Protein 7TPU (pdb70)

Secondary structure (DSSP, 8-state):
--EEEEEEE-HHHHHHHHHHHHHTTEEEEEEEEES-GGG-EEEEEEEE-----EEEEEEE-HHHHHHHHHHHHTTT-EEEEEEEES-GGG-EEEEEEE----S-EEEEEEESSGGGHHHHHTT--EEEEEEEEEE-SSSEEEEEEEEE-TT---EEE---BTTB---HHHHHHHHHHSTT-EEEEEEE-TT--EEEEEE----SSEEEEEEE-HHHHHHHHHHHHHTT-EEEEEEEE-SGGG-EEEEEEESSSSPPPPEEEEE--B-SBTTHHHHHHHHHHHHHHHHHHHT--EEEEEEEETTEEEEEEEEEEE-TTSPPP-TT--EE-GGGGHHHHHHHHHHHHHTTS--TT-BHHHHHT---SSGGGGG-BHHHHHHT-SS--HHHH--GGG-HHHHHHHSTTTTSSPPPHHHHHHHHHTS--SS-TTS-----SHHHHHHHHHHHHHH-S-HHHHHHHHTSTT---EE--S-GGGSTT-SS----S-EE--SSSTT----EEGGGTTTS--GGG-TTTT-EEE-HHHHHHHTTSS-SSSSSS--SEEEEEEETTEEEEEEEETTEEEEEEES-S-SS-HHHHHHIIIIIHHHHHHHS-B--

Organism: Fusarium vanettenii (strain ATCC MYA-4622 / CBS 123669 / FGSC 9596 / NRRL 45880 / 77-13-4) (NCBI:txid660122)

Nearest PDB structures (foldseek):
  7tpu-assembly1_A  TM=1.002E+00  e=0.000E+00  Fusarium vanettenii
  8fqw-assembly2_A  TM=6.629E-01  e=4.444E-12  Acinetobacter baumannii
  4u0t-assembly8_H  TM=6.702E-01  e=1.374E-11  Acinetobacter baumannii
  4u0t-assembly6_F  TM=6.479E-01  e=7.257E-11  Acinetobacter baumannii
  3wrt-assembly3_C  TM=6.538E-01  e=1.878E-10  Chromohalobacter sp. 560

InterPro domains:
  IPR001466 Beta-lactamase-related [PF00144] (311-580)
  IPR012338 Beta-lactamase/transpeptidase-like [G3DSA:3.40.710.10] (287-610)
  IPR012338 Beta-lactamase/transpeptidase-like [SSF56601] (306-570)
  IPR049511 Polyglycine hydrolase-like, tandem repeat [PF17660] (36-80)
  IPR049511 Polyglycine hydrolase-like, tandem repeat [PF17660] (83-131)
  IPR049511 Polyglycine hydrolase-like, tandem repeat [PF17660] (237-283)
  IPR050491 Beta-lactamase AmpC-like [PTHR46825] (304-578)

Sequence (604 aa):
SHVETYYSVDGATHAEKSKALKADGYRIVSLSSYGSPDSANYAAIWVQEEGPSFEIIHDADEATYNSWLQTWKSRGYVSTQVSATGPAENAVFAGVMENINVANWFQSCELENPWAFSNTTGNVDVVVKGFRMFGTPEERRYCILGHENVGNEQTTIQYSTPSFTVNFASTFEAETTKRFWRPSRLFLSEDHIITPSFADTSVGKWSHAVDLTKAELKEKIETERAKGLYPIDIQGGGSGSSSERFTVVFAERTSPKPRQWNVVRGEITGFEEDNKAAEEEVDSIMRRFMEKNGVRQAQFAVALEGKTIAERSYTWAEDDRAIVEPDDIFLLASVSKMFLHASIDWLVSHDMLNFSTPVYDLLGYKPADSRANDINVQHLLDHSAGYDRSMSGDPSFMFREIAQSLPTKGAKAATLRDVIEYVVAKPLDFTPGDYSAYSNYCPMLLSYVVTNITGVPYLDFLEKNILDGLNVRLYETAASKHTEDRIVQESKNTGQDPVHPQSAKLVPGPHGGDGAVKEECAGTFAMAASASSLAKFIGSHAVWGTGGRVSSNRDGSLSGARAYVESRGTIDWALTLNTREYISETEFDELRWYSLPDFLSAFPIAG

Radius of gyration: 27.93 Å; Cα contacts (8 Å, |Δi|>4): 1484; chains: 1; bounding box: 82×60×56 Å

Structure (mmCIF, N/CA/C/O backbone):
data_7TPU
#
_entry.id   7TPU
#
_cell.length_a   80.795
_cell.length_b   94.651
_cell.length_c   110.478
_cell.angle_alpha   90.000
_cell.angle_beta   90.000
_cell.angle_gamma   90.000
#
_symmetry.space_group_name_H-M   'P 21 21 21'
#
loop_
_entity.id
_entity.type
_entity.pdbx_description
1 polymer 'Beta-lactamase domain-containing protein'
2 branched alpha-D-mannopyranose-(1-3)-beta-D-mannopyranose-(1-4)-2-acetamido-2-deoxy-beta-D-glucopyranose-(1-4)-2-acetamido-2-deoxy-beta-D-glucopyranose
3 branched 2-acetamido-2-deoxy-beta-D-glucopyranose-(1-4)-2-acetamido-2-deoxy-beta-D-glucopyranose
4 water water
#
loop_
_atom_site.group_PDB
_atom_site.id
_atom_site.type_symbol
_atom_site.label_atom_id
_atom_site.label_alt_id
_atom_site.label_comp_id
_atom_site.label_asym_id
_atom_site.label_entity_id
_atom_site.label_seq_id
_atom_site.pdbx_PDB_ins_code
_atom_site.Cartn_x
_atom_site.Cartn_y
_atom_site.Cartn_z
_atom_site.occupancy
_atom_site.B_iso_or_equiv
_atom_site.auth_seq_id
_atom_site.auth_comp_id
_atom_site.auth_asym_id
_atom_site.auth_atom_id
_atom_site.pdbx_PDB_model_num
ATOM 1 N N . SER A 1 13 ? -55.455 -15.815 -1.206 1.000 63.505 13 SER A N 1
ATOM 2 C CA . SER A 1 13 ? -54.162 -16.548 -1.244 1.000 64.252 13 SER A CA 1
ATOM 3 C C . SER A 1 13 ? -54.374 -17.960 -1.799 1.000 59.199 13 SER A C 1
ATOM 4 O O . SER A 1 13 ? -53.473 -18.434 -2.505 1.000 63.577 13 SER A O 1
ATOM 12 N N . HIS A 1 14 ? -55.494 -18.618 -1.470 1.000 52.169 14 HIS A N 1
ATOM 13 C CA . HIS A 1 14 ? -55.879 -19.946 -2.030 1.000 48.267 14 HIS A CA 1
ATOM 14 C C . HIS A 1 14 ? -56.285 -19.804 -3.507 1.000 42.891 14 HIS A C 1
ATOM 15 O O . HIS A 1 14 ? -57.011 -18.828 -3.865 1.000 37.375 14 HIS A O 1
ATOM 30 N N . VAL A 1 15 ? -55.841 -20.752 -4.336 1.000 37.805 15 VAL A N 1
ATOM 31 C CA . VAL A 1 15 ? -55.982 -20.686 -5.821 1.000 36.935 15 VAL A CA 1
ATOM 32 C C . VAL A 1 15 ? -56.905 -21.822 -6.268 1.000 36.531 15 VAL A C 1
ATOM 33 O O . VAL A 1 15 ? -56.556 -22.994 -6.056 1.000 36.131 15 VAL A O 1
ATOM 46 N N . GLU A 1 16 ? -58.045 -21.473 -6.862 1.000 37.164 16 GLU A N 1
ATOM 47 C CA . GLU A 1 16 ? -59.008 -22.442 -7.431 1.000 38.739 16 GLU A CA 1
ATOM 48 C C . GLU A 1 16 ? -58.891 -22.375 -8.948 1.000 35.303 16 GLU A C 1
ATOM 49 O O . GLU A 1 16 ? -58.909 -21.255 -9.482 1.000 35.052 16 GLU A O 1
ATOM 61 N N . THR A 1 17 ? -58.753 -23.533 -9.596 1.000 36.437 17 THR A N 1
ATOM 62 C CA . THR A 1 17 ? -58.630 -23.668 -11.075 1.000 37.955 17 THR A CA 1
ATOM 63 C C . THR A 1 17 ? -59.705 -24.633 -11.586 1.000 36.827 17 THR A C 1
ATOM 64 O O . THR A 1 17 ? -59.964 -25.674 -10.935 1.000 36.493 17 THR A O 1
ATOM 75 N N . TYR A 1 18 ? -60.304 -24.307 -12.728 1.000 35.519 18 TYR A N 1
ATOM 76 C CA . TYR A 1 18 ? -61.115 -25.272 -13.506 1.000 35.181 18 TYR A CA 1
ATOM 77 C C . TYR A 1 18 ? -60.863 -25.035 -14.992 1.000 34.002 18 TYR A C 1
ATOM 78 O O . TYR A 1 18 ? -60.500 -23.917 -15.420 1.000 33.494 18 TYR A O 1
ATOM 96 N N . TYR A 1 19 ? -61.064 -26.095 -15.758 1.000 35.758 19 TYR A N 1
ATOM 97 C CA . TYR A 1 19 ? -60.780 -26.172 -17.209 1.000 34.830 19 TYR A CA 1
ATOM 98 C C . TYR A 1 19 ? -61.747 -27.192 -17.788 1.000 31.153 19 TYR A C 1
ATOM 99 O O . TYR A 1 19 ? -62.277 -27.991 -17.025 1.000 31.866 19 TYR A O 1
ATOM 117 N N . SER A 1 20 ? -61.946 -27.145 -19.093 1.000 29.574 20 SER A N 1
ATOM 118 C CA . SER A 1 20 ? -62.879 -28.006 -19.847 1.000 33.876 20 SER A CA 1
ATOM 119 C C . SER A 1 20 ? -64.305 -27.878 -19.304 1.000 35.290 20 SER A C 1
ATOM 120 O O . SER A 1 20 ? -65.007 -28.901 -19.266 1.000 33.355 20 SER A O 1
ATOM 128 N N . VAL A 1 21 ? -64.750 -26.666 -18.963 1.000 33.810 21 VAL A N 1
ATOM 129 C CA . VAL A 1 21 ? -66.165 -26.460 -18.536 1.000 34.192 21 VAL A CA 1
ATOM 130 C C . VAL A 1 21 ? -66.870 -25.616 -19.593 1.000 36.324 21 VAL A C 1
ATOM 131 O O . VAL A 1 21 ? -66.181 -24.792 -20.245 1.000 34.566 21 VAL A O 1
ATOM 144 N N . ASP A 1 22 ? -68.180 -25.842 -19.759 1.000 36.813 22 ASP A N 1
ATOM 145 C CA . ASP A 1 22 ? -69.062 -25.064 -20.670 1.000 39.193 22 ASP A CA 1
ATOM 146 C C . ASP A 1 22 ? -69.435 -23.754 -19.971 1.000 34.895 22 ASP A C 1
ATOM 147 O O . ASP A 1 22 ? -69.126 -23.609 -18.771 1.000 31.561 22 ASP A O 1
ATOM 156 N N . GLY A 1 23 ? -70.081 -22.848 -20.708 1.000 38.185 23 GLY A N 1
ATOM 157 C CA . GLY A 1 23 ? -70.540 -21.529 -20.228 1.000 39.191 23 GLY A CA 1
ATOM 158 C C . GLY A 1 23 ? -71.364 -21.632 -18.968 1.000 40.398 23 GLY A C 1
ATOM 159 O O . GLY A 1 23 ? -71.058 -20.903 -17.999 1.000 40.485 23 GLY A O 1
ATOM 163 N N . ALA A 1 24 ? -72.349 -22.535 -18.947 1.000 40.948 24 ALA A N 1
ATOM 164 C CA . ALA A 1 24 ? -73.252 -22.739 -17.788 1.000 38.586 24 ALA A CA 1
ATOM 165 C C . ALA A 1 24 ? -72.442 -23.140 -16.549 1.000 38.621 24 ALA A C 1
ATOM 166 O O . ALA A 1 24 ? -72.711 -22.575 -15.463 1.000 39.886 24 ALA A O 1
ATOM 173 N N . THR A 1 25 ? -71.486 -24.070 -16.666 1.000 38.879 25 THR A N 1
ATOM 174 C CA . THR A 1 25 ? -70.659 -24.523 -15.504 1.000 35.227 25 THR A CA 1
ATOM 175 C C . THR A 1 25 ? -69.745 -23.368 -15.063 1.000 34.705 25 THR A C 1
ATOM 176 O O . THR A 1 25 ? -69.638 -23.116 -13.834 1.000 35.402 25 THR A O 1
ATOM 187 N N . HIS A 1 26 ? -69.092 -22.689 -16.010 1.000 33.082 26 HIS A N 1
ATOM 188 C CA . HIS A 1 26 ? -68.270 -21.480 -15.727 1.000 36.051 26 HIS A CA 1
ATOM 189 C C . HIS A 1 26 ? -69.091 -20.475 -14.888 1.000 36.662 26 HIS A C 1
ATOM 190 O O . HIS A 1 26 ? -68.624 -20.070 -13.806 1.000 38.990 26 HIS A O 1
ATOM 205 N N . ALA A 1 27 ? -70.301 -20.132 -15.332 1.000 36.981 27 ALA A N 1
ATOM 206 C CA . ALA A 1 27 ? -71.204 -19.155 -14.678 1.000 40.421 27 ALA A CA 1
ATOM 207 C C . ALA A 1 27 ? -71.588 -19.617 -13.265 1.000 42.030 27 ALA A C 1
ATOM 208 O O . ALA A 1 27 ? -71.614 -18.743 -12.372 1.000 49.195 27 ALA A O 1
ATOM 215 N N . GLU A 1 28 ? -71.837 -20.915 -13.045 1.000 42.341 28 GLU A N 1
ATOM 216 C CA . GLU A 1 28 ? -72.162 -21.462 -11.698 1.000 46.022 28 GLU A CA 1
ATOM 217 C C . GLU A 1 28 ? -70.947 -21.294 -10.786 1.000 42.164 28 GLU A C 1
ATOM 218 O O . GLU A 1 28 ? -71.092 -20.699 -9.703 1.000 41.998 28 GLU A O 1
ATOM 230 N N . LYS A 1 29 ? -69.797 -21.831 -11.193 1.000 44.752 29 LYS A N 1
ATOM 231 C CA . LYS A 1 29 ? -68.544 -21.792 -10.387 1.000 42.178 29 LYS A CA 1
ATOM 232 C C . LYS A 1 29 ? -68.152 -20.333 -10.105 1.000 39.430 29 LYS A C 1
ATOM 233 O O . LYS A 1 29 ? -67.774 -20.046 -8.960 1.000 39.793 29 LYS A O 1
ATOM 252 N N . SER A 1 30 ? -68.303 -19.443 -11.091 1.000 41.635 30 SER A N 1
ATOM 253 C CA . SER A 1 30 ? -67.973 -17.993 -11.002 1.000 43.490 30 SER A CA 1
ATOM 254 C C . SER A 1 30 ? -68.756 -17.349 -9.852 1.000 44.804 30 SER A C 1
ATOM 255 O O . SER A 1 30 ? -68.122 -16.723 -8.979 1.000 39.862 30 SER A O 1
ATOM 263 N N . LYS A 1 31 ? -70.082 -17.538 -9.854 1.000 51.907 31 LYS A N 1
ATOM 264 C CA . LYS A 1 31 ? -71.062 -16.951 -8.892 1.000 50.803 31 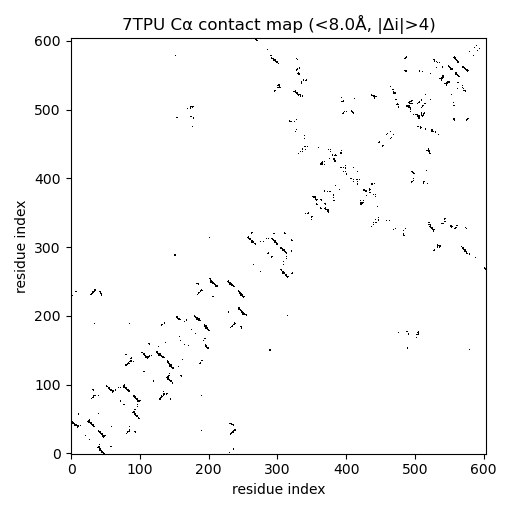LYS A CA 1
ATOM 265 C C . LYS A 1 31 ? -70.750 -17.392 -7.448 1.000 49.760 31 LYS A C 1
ATOM 266 O O . LYS A 1 31 ? -70.930 -16.555 -6.531 1.000 50.864 31 LYS A O 1
ATOM 285 N N . ALA A 1 32 ? -70.339 -18.655 -7.251 1.000 45.347 32 ALA A N 1
ATOM 286 C CA . ALA A 1 32 ? -70.047 -19.287 -5.937 1.000 43.689 32 ALA A CA 1
ATOM 287 C C . ALA A 1 32 ? -68.673 -18.837 -5.430 1.000 43.709 32 ALA A C 1
ATOM 288 O O . ALA A 1 32 ? -68.554 -18.448 -4.251 1.000 46.705 32 ALA A O 1
ATOM 295 N N . LEU A 1 33 ? -67.657 -18.912 -6.287 1.000 44.174 33 LEU A N 1
ATOM 296 C CA . LEU A 1 33 ? -66.286 -18.450 -5.952 1.000 42.219 33 LEU A CA 1
ATOM 297 C C . LEU A 1 33 ? -66.367 -16.966 -5.581 1.000 40.047 33 LEU A C 1
ATOM 298 O O . LEU A 1 33 ? -65.842 -16.585 -4.537 1.000 39.040 33 LEU A O 1
ATOM 314 N N . LYS A 1 34 ? -67.084 -16.168 -6.368 1.000 41.745 34 LYS A N 1
ATOM 315 C CA . LYS A 1 34 ? -67.150 -14.705 -6.148 1.000 42.690 34 LYS A CA 1
ATOM 316 C C . LYS A 1 34 ? -67.830 -14.410 -4.811 1.000 44.994 34 LYS A C 1
ATOM 317 O O . LYS A 1 34 ? -67.392 -13.460 -4.127 1.000 42.418 34 LYS A O 1
ATOM 336 N N . ALA A 1 35 ? -68.887 -15.159 -4.495 1.000 45.271 35 ALA A N 1
ATOM 337 C CA . ALA A 1 35 ? -69.697 -15.005 -3.264 1.000 45.068 35 ALA A CA 1
ATOM 338 C C . ALA A 1 35 ? -68.873 -15.459 -2.051 1.000 48.423 35 ALA A C 1
ATOM 339 O O . ALA A 1 35 ? -69.176 -15.006 -0.941 1.000 50.384 35 ALA A O 1
ATOM 346 N N . ASP A 1 36 ? -67.860 -16.309 -2.267 1.000 52.616 36 ASP A N 1
ATOM 347 C CA . ASP A 1 36 ? -66.927 -16.807 -1.220 1.000 48.786 36 ASP A CA 1
ATOM 348 C C . ASP A 1 36 ? -65.601 -16.021 -1.260 1.000 50.029 36 ASP A C 1
ATOM 349 O O . ASP A 1 36 ? -64.608 -16.504 -0.667 1.000 48.351 36 ASP A O 1
ATOM 358 N N . GLY A 1 37 ? -65.577 -14.833 -1.883 1.000 49.505 37 GLY A N 1
ATOM 359 C CA . GLY A 1 37 ? -64.474 -13.855 -1.736 1.000 48.059 37 GLY A CA 1
ATOM 360 C C . GLY A 1 37 ? -63.289 -14.127 -2.661 1.000 49.215 37 GLY A C 1
ATOM 361 O O . GLY A 1 37 ? -62.162 -13.674 -2.336 1.000 46.791 37 GLY A O 1
ATOM 365 N N . TYR A 1 38 ? -63.529 -14.805 -3.790 1.000 42.622 38 TYR A N 1
ATOM 366 C CA . TYR A 1 38 ? -62.527 -15.038 -4.856 1.000 40.904 38 TYR A CA 1
ATOM 367 C C . TYR A 1 38 ? -62.701 -13.977 -5.942 1.000 41.853 38 TYR A C 1
ATOM 368 O O . TYR A 1 38 ? -63.829 -13.497 -6.187 1.000 41.507 38 TYR A O 1
ATOM 386 N N . ARG A 1 39 ? -61.584 -13.634 -6.582 1.000 42.284 39 ARG A N 1
ATOM 387 C CA . ARG A 1 39 ? -61.536 -12.801 -7.806 1.000 41.682 39 ARG A CA 1
ATOM 388 C C . ARG A 1 39 ? -60.920 -13.629 -8.940 1.000 38.087 39 ARG A C 1
ATOM 389 O O . ARG A 1 39 ? -59.937 -14.360 -8.702 1.000 33.893 39 ARG A O 1
ATOM 410 N N . ILE A 1 40 ? -61.430 -13.439 -10.151 1.000 38.883 40 ILE A N 1
ATOM 411 C CA . ILE A 1 40 ? -60.911 -14.101 -11.375 1.000 36.963 40 ILE A CA 1
ATOM 412 C C . ILE A 1 40 ? -59.621 -13.375 -11.792 1.000 36.549 40 ILE A C 1
ATOM 413 O O . ILE A 1 40 ? -59.657 -12.137 -11.898 1.000 35.352 40 ILE A O 1
ATOM 429 N N . VAL A 1 41 ? -58.520 -14.115 -11.956 1.000 33.894 41 VAL A N 1
ATOM 430 C CA . VAL A 1 41 ? -57.194 -13.579 -12.406 1.000 34.335 41 VAL A CA 1
ATOM 431 C C . VAL A 1 41 ? -56.782 -14.139 -13.781 1.000 33.021 41 VAL A C 1
ATOM 432 O O . VAL A 1 41 ? -55.782 -13.662 -14.274 1.000 38.433 41 VAL A O 1
ATOM 445 N N . SER A 1 42 ? -57.529 -15.082 -14.381 1.000 31.996 42 SER A N 1
ATOM 446 C CA . SER A 1 42 ? -57.263 -15.691 -15.715 1.000 29.524 42 SER A CA 1
ATOM 447 C C . SER A 1 42 ? -58.581 -16.192 -16.326 1.000 29.923 42 SER A C 1
ATOM 448 O O . SER A 1 42 ? -59.370 -16.890 -15.634 1.000 25.952 42 SER A O 1
ATOM 456 N N . LEU A 1 43 ? -58.830 -15.871 -17.589 1.000 29.319 43 LEU A N 1
ATOM 457 C CA . LEU A 1 43 ? -59.980 -16.428 -18.340 1.000 31.242 43 LEU A CA 1
ATOM 458 C C . LEU A 1 43 ? -59.532 -16.773 -19.762 1.000 32.967 43 LEU A C 1
ATOM 459 O O . LEU A 1 43 ? -58.989 -15.891 -20.458 1.000 36.366 43 LEU A O 1
ATOM 475 N N . SER A 1 44 ? -59.726 -18.037 -20.143 1.000 31.470 44 SER A N 1
ATOM 476 C CA . SER A 1 44 ? -59.451 -18.601 -21.484 1.000 28.825 44 SER A CA 1
ATOM 477 C C . SER A 1 44 ? -60.775 -19.115 -22.049 1.000 29.371 44 SER A C 1
ATOM 478 O O . SER A 1 44 ? -61.475 -19.847 -21.329 1.000 31.178 44 SER A O 1
ATOM 486 N N . SER A 1 45 ? -61.099 -18.754 -23.286 1.000 29.823 45 SER A N 1
ATOM 487 C CA . SER A 1 45 ? -62.221 -19.349 -24.045 1.000 32.154 45 SER A CA 1
ATOM 488 C C . SER A 1 45 ? -61.605 -20.124 -25.209 1.000 32.379 45 SER A C 1
ATOM 489 O O . SER A 1 45 ? -60.547 -19.689 -25.700 1.000 31.867 45 SER A O 1
ATOM 497 N N . TYR A 1 46 ? -62.181 -21.272 -25.577 1.000 29.874 46 TYR A N 1
ATOM 498 C CA . TYR A 1 46 ? -61.662 -22.099 -26.692 1.000 31.651 46 TYR A CA 1
ATOM 499 C C . TYR A 1 46 ? -62.765 -23.055 -27.153 1.000 33.093 46 TYR A C 1
ATOM 500 O O . TYR A 1 46 ? -63.885 -23.014 -26.619 1.000 31.359 46 TYR A O 1
ATOM 518 N N . GLY A 1 47 ? -62.440 -23.859 -28.162 1.000 35.932 47 GLY A N 1
ATOM 519 C CA . GLY A 1 47 ? -63.373 -24.794 -28.806 1.000 36.932 47 GLY A CA 1
ATOM 520 C C . GLY A 1 47 ? -64.197 -24.120 -29.889 1.000 36.247 47 GLY A C 1
ATOM 521 O O . GLY A 1 47 ? -63.803 -23.049 -30.380 1.000 36.189 47 GLY A O 1
ATOM 525 N N . SER A 1 48 ? -65.292 -24.785 -30.246 1.000 36.385 48 SER A N 1
ATOM 526 C CA . SER A 1 48 ? -66.334 -24.383 -31.222 1.000 36.216 48 SER A CA 1
ATOM 527 C C . SER A 1 48 ? -67.158 -23.252 -30.626 1.000 31.043 48 SER A C 1
ATOM 528 O O . SER A 1 48 ? -67.445 -23.266 -29.437 1.000 34.120 48 SER A O 1
ATOM 536 N N . PRO A 1 49 ? -67.498 -22.193 -31.384 1.000 32.552 49 PRO A N 1
ATOM 537 C CA . PRO A 1 49 ? -68.342 -21.121 -30.845 1.000 38.582 49 PRO A CA 1
ATOM 538 C C . PRO A 1 49 ? -69.746 -21.564 -30.365 1.000 43.087 49 PRO A C 1
ATOM 539 O O . PRO A 1 49 ? -70.253 -20.966 -29.402 1.000 43.448 49 PRO A O 1
ATOM 550 N N . ASP A 1 50 ? -70.310 -22.636 -30.943 1.000 47.071 50 ASP A N 1
ATOM 551 C CA . ASP A 1 50 ? -71.632 -23.217 -30.553 1.000 49.575 50 ASP A CA 1
ATOM 552 C C . ASP A 1 50 ? -71.523 -24.038 -29.258 1.000 47.287 50 ASP A C 1
ATOM 553 O O . ASP A 1 50 ? -72.581 -24.340 -28.671 1.000 47.160 50 ASP A O 1
ATOM 562 N N . SER A 1 51 ? -70.306 -24.397 -28.827 1.000 46.819 51 SER A N 1
ATOM 563 C CA . SER A 1 51 ? -70.029 -25.192 -27.595 1.000 42.575 51 SER A CA 1
ATOM 564 C C . SER A 1 51 ? -68.649 -24.838 -27.013 1.000 38.413 51 SER A C 1
ATOM 565 O O . SER A 1 51 ? -67.837 -25.767 -26.802 1.000 34.363 51 SER A O 1
ATOM 573 N N . ALA A 1 52 ? -68.377 -23.553 -26.775 1.000 36.432 52 ALA A N 1
ATOM 574 C CA . ALA A 1 52 ? -67.083 -23.073 -26.242 1.000 32.515 52 ALA A CA 1
ATOM 575 C C . ALA A 1 52 ? -66.887 -23.670 -24.855 1.000 31.093 52 ALA A C 1
ATOM 576 O O . ALA A 1 52 ? -67.890 -23.921 -24.171 1.000 30.620 52 ALA A O 1
ATOM 583 N N . ASN A 1 53 ? -65.630 -23.922 -24.500 1.000 31.644 53 ASN A N 1
ATOM 584 C CA . ASN A 1 53 ? -65.181 -24.374 -23.161 1.000 33.039 53 ASN A CA 1
ATOM 585 C C . ASN A 1 53 ? -64.339 -23.242 -22.536 1.000 30.863 53 ASN A C 1
ATOM 586 O O . ASN A 1 53 ? -63.843 -22.400 -23.290 1.000 30.487 53 ASN A O 1
ATOM 597 N N . TYR A 1 54 ? -64.199 -23.223 -21.209 1.000 30.893 54 TYR A N 1
ATOM 598 C CA . TYR A 1 54 ? -63.533 -22.142 -20.446 1.000 30.558 54 TYR A CA 1
ATOM 599 C C . TYR A 1 54 ? -62.550 -22.769 -19.462 1.000 32.040 54 TYR A C 1
ATOM 600 O O . TYR A 1 54 ? -62.773 -23.885 -18.934 1.000 33.338 54 TYR A O 1
ATOM 618 N N . ALA A 1 55 ? -61.423 -22.088 -19.298 1.000 31.854 55 ALA A N 1
ATOM 619 C CA . ALA A 1 55 ? -60.453 -22.336 -18.218 1.000 27.965 55 ALA A CA 1
ATOM 620 C C . ALA A 1 55 ? -60.256 -21.006 -17.490 1.000 28.320 55 ALA A C 1
ATOM 621 O O . ALA A 1 55 ? -60.190 -19.952 -18.155 1.000 31.776 55 ALA A O 1
ATOM 628 N N . ALA A 1 56 ? -60.257 -21.067 -16.161 1.000 29.089 56 ALA A N 1
ATOM 629 C CA . ALA A 1 56 ? -60.299 -19.914 -15.245 1.000 30.305 56 ALA A CA 1
ATOM 630 C C . ALA A 1 56 ? -59.414 -20.209 -14.042 1.000 31.673 56 ALA A C 1
ATOM 631 O O . ALA A 1 56 ? -59.310 -21.381 -13.649 1.000 32.531 56 ALA A O 1
ATOM 638 N N . ILE A 1 57 ? -58.803 -19.166 -13.491 1.000 33.397 57 ILE A N 1
ATOM 639 C CA . ILE A 1 57 ? -58.101 -19.232 -12.177 1.000 34.269 57 ILE A CA 1
ATOM 640 C C . ILE A 1 57 ? -58.730 -18.167 -11.291 1.000 33.571 57 ILE A C 1
ATOM 641 O O . ILE A 1 57 ? -58.957 -17.040 -11.779 1.000 32.039 57 ILE A O 1
ATOM 657 N N . TRP A 1 58 ? -59.004 -18.538 -10.045 1.000 35.434 58 TRP A N 1
ATOM 658 C CA . TRP A 1 58 ? -59.650 -17.665 -9.038 1.000 34.911 58 TRP A CA 1
ATOM 659 C C . TRP A 1 58 ? -58.774 -17.660 -7.792 1.000 34.954 58 TRP A C 1
ATOM 660 O O . TRP A 1 58 ? -58.302 -18.747 -7.401 1.000 32.348 58 TRP A O 1
ATOM 681 N N . VAL A 1 59 ? -58.553 -16.473 -7.226 1.000 34.500 59 VAL A N 1
ATOM 682 C CA . VAL A 1 59 ? -57.654 -16.257 -6.055 1.000 38.297 59 VAL A CA 1
ATOM 683 C C . VAL A 1 59 ? -58.499 -15.623 -4.954 1.000 37.338 59 VAL A C 1
ATOM 684 O O . VAL A 1 59 ? -59.185 -14.625 -5.261 1.000 36.887 59 VAL A O 1
ATOM 697 N N . GLN A 1 60 ? -58.477 -16.201 -3.751 1.000 39.122 60 GLN A N 1
ATOM 698 C CA . GLN A 1 60 ? -59.290 -15.718 -2.604 1.000 41.755 60 GLN A CA 1
ATOM 699 C C . GLN A 1 60 ? -58.576 -14.540 -1.937 1.000 43.491 60 GLN A C 1
ATOM 700 O O . GLN A 1 60 ? -57.739 -14.801 -1.059 1.000 42.863 60 GLN A O 1
ATOM 714 N N . GLU A 1 61 ? -58.916 -13.308 -2.337 1.000 43.746 61 GLU A N 1
ATOM 715 C CA . GLU A 1 61 ? -58.330 -12.047 -1.809 1.000 44.950 61 GLU A CA 1
ATOM 716 C C . GLU A 1 61 ? -59.272 -10.879 -2.110 1.000 45.756 61 GLU A C 1
ATOM 717 O O . GLU A 1 61 ? -60.089 -10.975 -3.049 1.000 40.959 61 GLU A O 1
ATOM 729 N N . GLU A 1 62 ? -59.143 -9.806 -1.333 1.000 48.237 62 GLU A N 1
ATOM 730 C CA . GLU A 1 62 ? -59.970 -8.581 -1.457 1.000 51.879 62 GLU A CA 1
ATOM 731 C C . GLU A 1 62 ? -59.509 -7.815 -2.699 1.000 45.153 62 GLU A C 1
ATOM 732 O O . GLU A 1 62 ? -58.354 -7.968 -3.088 1.000 46.264 62 GLU A O 1
ATOM 744 N N . GLY A 1 63 ? -60.369 -6.994 -3.291 1.000 42.720 63 GLY A N 1
ATOM 745 C CA . GLY A 1 63 ? -59.949 -6.149 -4.419 1.000 46.496 63 GLY A CA 1
ATOM 746 C C . GLY A 1 63 ? -61.120 -5.422 -5.049 1.000 45.125 63 GLY A C 1
ATOM 747 O O . GLY A 1 63 ? -62.244 -5.514 -4.580 1.000 44.935 63 GLY A O 1
ATOM 751 N N . PRO A 1 64 ? -60.887 -4.647 -6.122 1.000 48.416 64 PRO A N 1
ATOM 752 C CA . PRO A 1 64 ? -61.949 -3.807 -6.664 1.000 51.131 64 PRO A CA 1
ATOM 753 C C . PRO A 1 64 ? -63.008 -4.659 -7.379 1.000 49.777 64 PRO A C 1
ATOM 754 O O . PRO A 1 64 ? -62.721 -5.778 -7.798 1.000 43.906 64 PRO A O 1
ATOM 765 N N . SER A 1 65 ? -64.220 -4.117 -7.460 1.000 46.184 65 SER A N 1
ATOM 766 C CA . SER A 1 65 ? -65.368 -4.710 -8.184 1.000 48.838 65 SER A CA 1
ATOM 767 C C . SER A 1 65 ? -64.917 -5.168 -9.579 1.000 46.519 65 SER A C 1
ATOM 768 O O . SER A 1 65 ? -63.959 -4.592 -10.150 1.000 42.428 65 SER A O 1
ATOM 776 N N . PHE A 1 66 ? -65.572 -6.189 -10.117 1.000 45.618 66 PHE A N 1
ATOM 777 C CA . PHE A 1 66 ? -65.295 -6.678 -11.487 1.000 43.357 66 PHE A CA 1
ATOM 778 C C . PHE A 1 66 ? -66.556 -7.292 -12.077 1.000 41.374 66 PHE A C 1
ATOM 779 O O . PHE A 1 66 ? -67.509 -7.600 -11.349 1.000 42.034 66 PHE A O 1
ATOM 796 N N . GLU A 1 67 ? -66.546 -7.383 -13.400 1.000 43.557 67 GLU A N 1
ATOM 797 C CA . GLU A 1 67 ? -67.645 -7.923 -14.228 1.000 44.266 67 GLU A CA 1
ATOM 798 C C . GLU A 1 67 ? -67.007 -8.941 -15.178 1.000 43.401 67 GLU A C 1
ATOM 799 O O . GLU A 1 67 ? -65.816 -8.744 -15.536 1.000 36.646 67 GLU A O 1
ATOM 811 N N . ILE A 1 68 ? -67.751 -10.001 -15.501 1.000 41.659 68 ILE A N 1
ATOM 812 C CA . ILE A 1 68 ? -67.332 -11.098 -16.423 1.000 43.088 68 ILE A CA 1
ATOM 813 C C . ILE A 1 68 ? -68.445 -11.327 -17.443 1.000 41.463 68 ILE A C 1
ATOM 814 O O . ILE A 1 68 ? -69.623 -11.117 -17.126 1.000 41.538 68 ILE A O 1
ATOM 830 N N . ILE A 1 69 ? -68.055 -11.765 -18.626 1.000 37.405 69 ILE A N 1
ATOM 831 C CA . ILE A 1 69 ? -68.996 -12.160 -19.697 1.000 40.736 69 ILE A CA 1
ATOM 832 C C . ILE A 1 69 ? -68.376 -13.342 -20.450 1.000 38.976 69 ILE A C 1
ATOM 833 O O . ILE A 1 69 ? -67.132 -13.481 -20.431 1.000 35.788 69 ILE A O 1
ATOM 849 N N . HIS A 1 70 ? -69.219 -14.178 -21.052 1.000 39.139 70 HIS A N 1
ATOM 850 C CA . HIS A 1 70 ? -68.824 -15.399 -21.798 1.000 40.552 70 HIS A CA 1
ATOM 851 C C . HIS A 1 70 ? -69.961 -15.758 -22.757 1.000 40.590 70 HIS A C 1
ATOM 852 O O . HIS A 1 70 ? -71.068 -15.266 -22.546 1.000 37.313 70 HIS A O 1
ATOM 867 N N . ASP A 1 71 ? -69.679 -16.582 -23.766 1.000 44.558 71 ASP A N 1
ATOM 868 C CA . ASP A 1 71 ? -70.634 -16.971 -24.840 1.000 50.574 71 ASP A CA 1
ATOM 869 C C . ASP A 1 71 ? -71.224 -15.706 -25.500 1.000 45.853 71 ASP A C 1
ATOM 870 O O . ASP A 1 71 ? -72.338 -15.793 -26.030 1.000 46.319 71 ASP A O 1
ATOM 879 N N . ALA A 1 72 ? -70.487 -14.590 -25.529 1.000 42.589 72 ALA A N 1
ATOM 880 C CA . ALA A 1 72 ? -70.933 -13.292 -26.097 1.000 40.449 72 ALA A CA 1
ATOM 881 C C . ALA A 1 72 ? -70.538 -13.195 -27.575 1.000 42.392 72 ALA A C 1
ATOM 882 O O . ALA A 1 72 ? -69.311 -13.334 -27.872 1.000 35.725 72 ALA A O 1
ATOM 889 N N . ASP A 1 73 ? -71.505 -12.924 -28.466 1.000 39.617 73 ASP A N 1
ATOM 890 C CA . ASP A 1 73 ? -71.213 -12.601 -29.885 1.000 39.807 73 ASP A CA 1
ATOM 891 C C . ASP A 1 73 ? -70.536 -11.221 -29.880 1.000 39.339 73 ASP A C 1
ATOM 892 O O . ASP A 1 73 ? -70.456 -10.618 -28.810 1.000 39.012 73 ASP A O 1
ATOM 901 N N . GLU A 1 74 ? -70.004 -10.787 -31.018 1.000 43.486 74 GLU A N 1
ATOM 902 C CA . GLU A 1 74 ? -69.243 -9.520 -31.160 1.000 47.860 74 GLU A CA 1
ATOM 903 C C . GLU A 1 74 ? -70.077 -8.330 -30.660 1.000 46.623 74 GLU A C 1
ATOM 904 O O . GLU A 1 74 ? -69.525 -7.499 -29.929 1.000 46.735 74 GLU A O 1
ATOM 916 N N . ALA A 1 75 ? -71.355 -8.248 -31.039 1.000 46.986 75 ALA A N 1
ATOM 917 C CA . ALA A 1 75 ? -72.264 -7.125 -30.697 1.000 43.219 75 ALA A CA 1
ATOM 918 C C . ALA A 1 75 ? -72.405 -7.021 -29.176 1.000 40.032 75 ALA A C 1
ATOM 919 O O . ALA A 1 75 ? -72.242 -5.926 -28.646 1.000 39.747 75 ALA A O 1
ATOM 926 N N . THR A 1 76 ? -72.702 -8.136 -28.512 1.000 39.264 76 THR A N 1
ATOM 927 C CA . THR A 1 76 ? -72.908 -8.237 -27.044 1.000 37.110 76 THR A CA 1
ATOM 928 C C . THR A 1 76 ? -71.620 -7.860 -26.308 1.000 39.710 76 THR A C 1
ATOM 929 O O . THR A 1 76 ? -71.715 -7.196 -25.239 1.000 36.045 76 THR A O 1
ATOM 940 N N . TYR A 1 77 ? -70.467 -8.324 -26.820 1.000 35.988 77 TYR A N 1
ATOM 941 C CA . TYR A 1 77 ? -69.167 -8.106 -26.152 1.000 35.213 77 TYR A CA 1
ATOM 942 C C . TYR A 1 77 ? -68.856 -6.609 -26.241 1.000 33.286 77 TYR A C 1
ATOM 943 O O . TYR A 1 77 ? -68.613 -6.015 -25.193 1.000 30.141 77 TYR A O 1
ATOM 961 N N . ASN A 1 78 ? -68.942 -6.016 -27.439 1.000 37.253 78 ASN A N 1
ATOM 962 C CA . ASN A 1 78 ? -68.609 -4.584 -27.671 1.000 40.509 78 ASN A CA 1
ATOM 963 C C . ASN A 1 78 ? -69.533 -3.672 -26.871 1.000 40.084 78 ASN A C 1
ATOM 964 O O . ASN A 1 78 ? -69.014 -2.680 -26.343 1.000 37.405 78 ASN A O 1
ATOM 975 N N . SER A 1 79 ? -70.833 -3.989 -26.810 1.000 43.335 79 SER A N 1
ATOM 976 C CA . SER A 1 79 ? -71.858 -3.256 -26.020 1.000 39.836 79 SER A CA 1
ATOM 977 C C . SER A 1 79 ? -71.505 -3.347 -24.534 1.000 37.999 79 SER A C 1
ATOM 978 O O . SER A 1 79 ? -71.524 -2.312 -23.851 1.000 38.226 79 SER A O 1
ATOM 986 N N . TRP A 1 80 ? -71.180 -4.542 -24.053 1.000 34.700 80 TRP A N 1
ATOM 987 C CA . TRP A 1 80 ? -70.819 -4.763 -22.630 1.000 37.156 80 TRP A CA 1
ATOM 988 C C . TRP A 1 80 ? -69.468 -4.094 -22.332 1.000 39.359 80 TRP A C 1
ATOM 989 O O . TRP A 1 80 ? -69.340 -3.477 -21.252 1.000 43.464 80 TRP A O 1
ATOM 1010 N N . LEU A 1 81 ? -68.507 -4.155 -23.254 1.000 37.924 81 LEU A N 1
ATOM 1011 C CA . LEU A 1 81 ? -67.173 -3.525 -23.038 1.000 40.942 81 LEU A CA 1
ATOM 1012 C C . LEU A 1 81 ? -67.371 -2.014 -22.862 1.000 42.368 81 LEU A C 1
ATOM 1013 O O . LEU A 1 81 ? -67.035 -1.491 -21.784 1.000 40.418 81 LEU A O 1
ATOM 1029 N N . GLN A 1 82 ? -67.946 -1.370 -23.881 1.000 44.510 82 GLN A N 1
ATOM 1030 C CA . GLN A 1 82 ? -68.222 0.090 -23.951 1.000 47.442 82 GLN A CA 1
ATOM 1031 C C . GLN A 1 82 ? -69.057 0.522 -22.732 1.000 43.666 82 GLN A C 1
ATOM 1032 O O . GLN A 1 82 ? -68.759 1.585 -22.174 1.000 51.592 82 GLN A O 1
ATOM 1046 N N . THR A 1 83 ? -70.043 -0.274 -22.313 1.000 39.270 83 THR A N 1
ATOM 1047 C CA . THR A 1 83 ? -70.928 0.022 -21.154 1.000 39.452 83 THR A CA 1
ATOM 1048 C C . THR A 1 83 ? -70.098 0.111 -19.866 1.000 40.381 83 THR A C 1
ATOM 1049 O O . THR A 1 83 ? -70.302 1.081 -19.085 1.000 40.872 83 THR A O 1
ATOM 1060 N N . TRP A 1 84 ? -69.245 -0.883 -19.596 1.000 41.022 84 TRP A N 1
ATOM 1061 C CA . TRP A 1 84 ? -68.445 -0.914 -18.339 1.000 42.686 84 TRP A CA 1
ATOM 1062 C C . TRP A 1 84 ? -67.259 0.056 -18.432 1.000 40.343 84 TRP A C 1
ATOM 1063 O O . TRP A 1 84 ? -66.875 0.596 -17.379 1.000 40.991 84 TRP A O 1
ATOM 1084 N N . LYS A 1 85 ? -66.733 0.316 -19.635 1.000 41.102 85 LY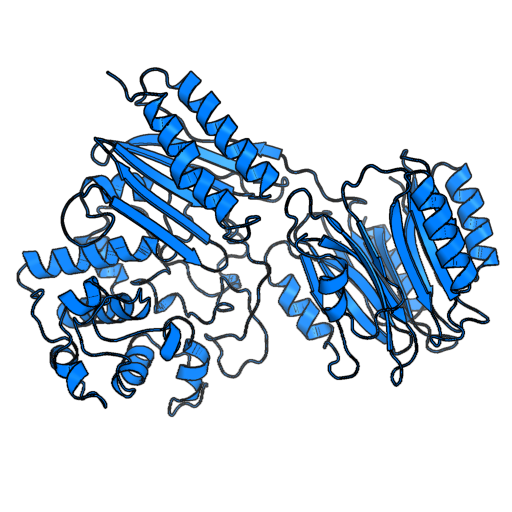S A N 1
ATOM 1085 C CA . LYS A 1 85 ? -65.712 1.380 -19.877 1.000 42.129 85 LYS A CA 1
ATOM 1086 C C . LYS A 1 85 ? -66.280 2.731 -19.395 1.000 43.175 85 LYS A C 1
ATOM 1087 O O . LYS A 1 85 ? -65.661 3.359 -18.521 1.000 41.389 85 LYS A O 1
ATOM 1106 N N . SER A 1 86 ? -67.465 3.111 -19.886 1.000 46.143 86 SER A N 1
ATOM 1107 C CA . SER A 1 86 ? -68.220 4.338 -19.501 1.000 44.903 86 SER A CA 1
ATOM 1108 C C . SER A 1 86 ? -68.405 4.434 -17.975 1.000 44.698 86 SER A C 1
ATOM 1109 O O . SER A 1 86 ? -68.666 5.542 -17.510 1.000 43.853 86 SER A O 1
ATOM 1117 N N . ARG A 1 87 ? -68.249 3.345 -17.209 1.000 45.251 87 ARG A N 1
ATOM 1118 C CA . ARG A 1 87 ? -68.395 3.368 -15.721 1.000 42.872 87 ARG A CA 1
ATOM 1119 C C . ARG A 1 87 ? -67.028 3.299 -15.029 1.000 42.011 87 ARG A C 1
ATOM 1120 O O . ARG A 1 87 ? -67.011 3.066 -13.812 1.000 42.103 87 ARG A O 1
ATOM 1141 N N . GLY A 1 88 ? -65.929 3.526 -15.758 1.000 43.107 88 GLY A N 1
ATOM 1142 C CA . GLY A 1 88 ? -64.567 3.632 -15.191 1.000 43.462 88 GLY A CA 1
ATOM 1143 C C . GLY A 1 88 ? -63.863 2.286 -15.066 1.000 44.495 88 GLY A C 1
ATOM 1144 O O . GLY A 1 88 ? -62.722 2.256 -14.545 1.000 43.350 88 GLY A O 1
ATOM 1148 N N . TYR A 1 89 ? -64.486 1.208 -15.545 1.000 45.439 89 TYR A N 1
ATOM 1149 C CA . TYR A 1 89 ? -63.912 -0.165 -15.524 1.000 42.890 89 TYR A CA 1
ATOM 1150 C C . TYR A 1 89 ? -62.908 -0.352 -16.659 1.000 38.611 89 TYR A C 1
ATOM 1151 O O . TYR A 1 89 ? -62.996 0.312 -17.725 1.000 38.104 89 TYR A O 1
ATOM 1169 N N . VAL A 1 90 ? -61.987 -1.284 -16.429 1.000 36.570 90 VAL A N 1
ATOM 1170 C CA . VAL A 1 90 ? -60.812 -1.563 -17.299 1.000 37.283 90 VAL A CA 1
ATOM 1171 C C . VAL A 1 90 ? -60.798 -3.057 -17.629 1.000 33.984 90 VAL A C 1
ATOM 1172 O O . VAL A 1 90 ? -60.8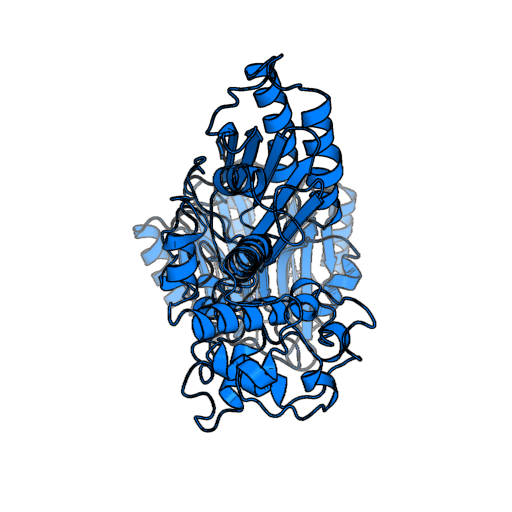80 -3.868 -16.707 1.000 33.223 90 VAL A O 1
ATOM 1185 N N . SER A 1 91 ? -60.712 -3.386 -18.914 1.000 35.355 91 SER A N 1
ATOM 1186 C CA . SER A 1 91 ? -60.559 -4.762 -19.448 1.000 34.302 91 SER A CA 1
ATOM 1187 C C . SER A 1 91 ? -59.225 -5.342 -18.959 1.000 36.899 91 SER A C 1
ATOM 1188 O O . SER A 1 91 ? -58.179 -4.715 -19.236 1.000 36.900 91 SER A O 1
ATOM 1196 N N . THR A 1 92 ? -59.236 -6.449 -18.209 1.000 35.566 92 THR A N 1
ATOM 1197 C CA . THR A 1 92 ? -58.005 -7.124 -17.715 1.000 32.780 92 THR A CA 1
ATOM 1198 C C . THR A 1 92 ? -57.845 -8.509 -18.342 1.000 34.395 92 THR A C 1
ATOM 1199 O O . THR A 1 92 ? -56.720 -9.040 -18.272 1.000 33.196 92 THR A O 1
ATOM 1210 N N . GLN A 1 93 ? -58.915 -9.069 -18.922 1.000 35.895 93 GLN A N 1
ATOM 1211 C CA . GLN A 1 93 ? -58.894 -10.368 -19.642 1.000 36.244 93 GLN A CA 1
ATOM 1212 C C . GLN A 1 93 ? -59.806 -10.272 -20.867 1.000 35.328 93 GLN A C 1
ATOM 1213 O O . GLN A 1 93 ? -60.910 -9.694 -20.750 1.000 35.100 93 GLN A O 1
ATOM 1227 N N . VAL A 1 94 ? -59.351 -10.817 -21.995 1.000 33.636 94 VAL A N 1
ATOM 1228 C CA . VAL A 1 94 ? -60.142 -10.905 -23.257 1.000 33.769 94 VAL A CA 1
ATOM 1229 C C . VAL A 1 94 ? -59.762 -12.194 -23.985 1.000 33.234 94 VAL A C 1
ATOM 1230 O O . VAL A 1 94 ? -58.545 -12.456 -24.198 1.000 32.798 94 VAL A O 1
ATOM 1243 N N . SER A 1 95 ? -60.782 -12.961 -24.361 1.000 31.930 95 SER A N 1
ATOM 1244 C CA . SER A 1 95 ? -60.666 -14.241 -25.088 1.000 31.131 95 SER A CA 1
ATOM 1245 C C . SER A 1 95 ? -61.773 -14.302 -26.131 1.000 34.006 95 SER A C 1
ATOM 1246 O O . SER A 1 95 ? -62.843 -13.668 -25.943 1.000 39.255 95 SER A O 1
ATOM 1254 N N . ALA A 1 96 ? -61.505 -15.016 -27.213 1.000 33.124 96 ALA A N 1
ATOM 1255 C CA . ALA A 1 96 ? -62.477 -15.264 -28.287 1.000 31.502 96 ALA A CA 1
ATOM 1256 C C . ALA A 1 96 ? -62.165 -16.620 -28.888 1.000 31.949 96 ALA A C 1
ATOM 1257 O O . ALA A 1 96 ? -60.973 -17.044 -28.877 1.000 32.597 96 ALA A O 1
ATOM 1264 N N . THR A 1 97 ? -63.183 -17.278 -29.422 1.000 32.727 97 THR A N 1
ATOM 1265 C CA . THR A 1 97 ? -62.975 -18.529 -30.179 1.000 32.748 97 THR A CA 1
ATOM 1266 C C . THR A 1 97 ? -63.977 -18.567 -31.333 1.000 34.878 97 THR A C 1
ATOM 1267 O O . THR A 1 97 ? -65.134 -18.135 -31.138 1.000 35.545 97 THR A O 1
ATOM 1278 N N . GLY A 1 98 ? -63.510 -19.028 -32.495 1.000 34.588 98 GLY A N 1
ATOM 1279 C CA . GLY A 1 98 ? -64.351 -19.336 -33.656 1.000 32.752 98 GLY A CA 1
ATOM 1280 C C . GLY A 1 98 ? -63.984 -18.499 -34.868 1.000 32.531 98 GLY A C 1
ATOM 1281 O O . GLY A 1 98 ? -63.130 -17.622 -34.796 1.000 35.476 98 GLY A O 1
ATOM 1285 N N . PRO A 1 99 ? -64.619 -18.774 -36.024 1.000 38.082 99 PRO A N 1
ATOM 1286 C CA . PRO A 1 99 ? -64.451 -17.944 -37.214 1.000 38.060 99 PRO A CA 1
ATOM 1287 C C . PRO A 1 99 ? -64.975 -16.536 -36.922 1.000 36.622 99 PRO A C 1
ATOM 1288 O O . PRO A 1 99 ? -65.896 -16.405 -36.154 1.000 38.259 99 PRO A O 1
ATOM 1299 N N . ALA A 1 100 ? -64.338 -15.533 -37.517 1.000 42.620 100 ALA A N 1
ATOM 1300 C CA . ALA A 1 100 ? -64.637 -14.088 -37.361 1.000 45.907 100 ALA A CA 1
ATOM 1301 C C . ALA A 1 100 ? -66.148 -13.834 -37.254 1.000 44.783 100 ALA A C 1
ATOM 1302 O O . ALA A 1 100 ? -66.576 -13.256 -36.226 1.000 48.083 100 ALA A O 1
ATOM 1309 N N . GLU A 1 101 ? -66.920 -14.266 -38.259 1.000 44.198 101 GLU A N 1
ATOM 1310 C CA . GLU A 1 101 ? -68.366 -13.937 -38.433 1.000 51.161 101 GLU A CA 1
ATOM 1311 C C . GLU A 1 101 ? -69.179 -14.481 -37.249 1.000 51.899 101 GLU A C 1
ATOM 1312 O O . GLU A 1 101 ? -70.224 -13.881 -36.903 1.000 48.490 101 GLU A O 1
ATOM 1324 N N . ASN A 1 102 ? -68.682 -15.562 -36.641 1.000 50.706 102 ASN A N 1
ATOM 1325 C CA . ASN A 1 102 ? -69.440 -16.489 -35.765 1.000 50.453 102 ASN A CA 1
ATOM 1326 C C . ASN A 1 102 ? -68.846 -16.533 -34.353 1.000 43.991 102 ASN A C 1
ATOM 1327 O O . ASN A 1 102 ? -69.389 -17.244 -33.519 1.000 39.715 102 ASN A O 1
ATOM 1338 N N . ALA A 1 103 ? -67.765 -15.796 -34.104 1.000 41.579 103 ALA A N 1
ATOM 1339 C CA . ALA A 1 103 ? -66.927 -15.914 -32.894 1.000 37.969 103 ALA A CA 1
ATOM 1340 C C . ALA A 1 103 ? -67.763 -15.594 -31.644 1.000 37.467 103 ALA A C 1
ATOM 1341 O O . ALA A 1 103 ? -68.698 -14.741 -31.726 1.000 38.849 103 ALA A O 1
ATOM 1348 N N . VAL A 1 104 ? -67.455 -16.261 -30.528 1.000 33.238 104 VAL A N 1
ATOM 1349 C CA . VAL A 1 104 ? -67.955 -15.891 -29.175 1.000 32.203 104 VAL A CA 1
ATOM 1350 C C . VAL A 1 104 ? -66.792 -15.296 -28.372 1.000 32.442 104 VAL A C 1
ATOM 1351 O O . VAL A 1 104 ? -65.634 -15.667 -28.619 1.000 32.266 104 VAL A O 1
ATOM 1364 N N . PHE A 1 105 ? -67.104 -14.391 -27.443 1.000 31.994 105 PHE A N 1
ATOM 1365 C CA . PHE A 1 105 ? -66.114 -13.590 -26.687 1.000 31.625 105 PHE A CA 1
ATOM 1366 C C . PHE A 1 105 ? -66.351 -13.829 -25.205 1.000 32.214 105 PHE A C 1
ATOM 1367 O O . PHE A 1 105 ? -67.490 -14.193 -24.817 1.000 30.097 105 PHE A O 1
ATOM 1384 N N . ALA A 1 106 ? -65.278 -13.691 -24.430 1.000 30.209 106 ALA A N 1
ATOM 1385 C CA . ALA A 1 106 ? -65.301 -13.648 -22.956 1.000 31.345 106 ALA A CA 1
ATOM 1386 C C . ALA A 1 106 ? -64.304 -12.589 -22.478 1.000 31.053 106 ALA A C 1
ATOM 1387 O O . ALA A 1 106 ? -63.357 -12.275 -23.200 1.000 30.248 106 ALA A O 1
ATOM 1394 N N . GLY A 1 107 ? -64.524 -12.055 -21.281 1.000 33.716 107 GLY A N 1
ATOM 1395 C CA . GLY A 1 107 ? -63.704 -10.957 -20.764 1.000 33.721 107 GLY A CA 1
ATOM 1396 C C . GLY A 1 107 ? -63.966 -10.703 -19.306 1.000 35.457 107 GLY A C 1
ATOM 1397 O O . GLY A 1 107 ? -64.982 -11.220 -18.772 1.000 31.839 107 GLY A O 1
ATOM 1401 N N . VAL A 1 108 ? -63.053 -9.940 -18.705 1.000 34.241 108 VAL A N 1
ATOM 1402 C CA . VAL A 1 108 ? -63.146 -9.418 -17.319 1.000 35.068 108 VAL A CA 1
ATOM 1403 C C . VAL A 1 108 ? -62.862 -7.914 -17.364 1.000 35.491 108 VAL A C 1
ATOM 1404 O O . VAL A 1 108 ? -61.817 -7.550 -17.895 1.000 33.685 108 VAL A O 1
ATOM 1417 N N . MET A 1 109 ? -63.800 -7.092 -16.887 1.000 36.615 109 MET A N 1
ATOM 1418 C CA . MET A 1 109 ? -63.606 -5.649 -16.613 1.000 38.346 109 MET A CA 1
ATOM 1419 C C . MET A 1 109 ? -63.464 -5.476 -15.100 1.000 39.541 109 MET A C 1
ATOM 1420 O O . MET A 1 109 ? -64.232 -6.111 -14.347 1.000 35.331 109 MET A O 1
ATOM 1434 N N . GLU A 1 110 ? -62.504 -4.656 -14.670 1.000 41.096 110 GLU A N 1
ATOM 1435 C CA . GLU A 1 110 ? -62.246 -4.382 -13.231 1.000 43.053 110 GLU A CA 1
ATOM 1436 C C . GLU A 1 110 ? -62.313 -2.875 -12.998 1.000 39.597 110 GLU A C 1
ATOM 1437 O O . GLU A 1 110 ? -61.974 -2.119 -13.920 1.000 38.717 110 GLU A O 1
ATOM 1449 N N . ASN A 1 111 ? -62.763 -2.485 -11.810 1.000 44.830 111 ASN A N 1
ATOM 1450 C CA . ASN A 1 111 ? -62.825 -1.072 -11.362 1.000 49.675 111 ASN A CA 1
ATOM 1451 C C . ASN A 1 111 ? -61.451 -0.709 -10.800 1.000 45.028 111 ASN A C 1
ATOM 1452 O O . ASN A 1 111 ? -61.338 -0.580 -9.588 1.000 45.678 111 ASN A O 1
ATOM 1463 N N . ILE A 1 112 ? -60.443 -0.621 -11.667 1.000 45.987 112 ILE A N 1
ATOM 1464 C CA . ILE A 1 112 ? -59.034 -0.291 -11.296 1.000 47.487 112 ILE A CA 1
ATOM 1465 C C . ILE A 1 112 ? -58.699 1.060 -11.936 1.000 49.636 112 ILE A C 1
ATOM 1466 O O . ILE A 1 112 ? -59.467 1.529 -12.811 1.000 41.354 112 ILE A O 1
ATOM 1482 N N . ASN A 1 113 ? -57.610 1.673 -11.485 1.000 57.174 113 ASN A N 1
ATOM 1483 C CA . ASN A 1 113 ? -57.114 2.959 -12.029 1.000 60.251 113 ASN A CA 1
ATOM 1484 C C . ASN A 1 113 ? -55.924 2.646 -12.932 1.000 56.557 113 ASN A C 1
ATOM 1485 O O . ASN A 1 113 ? -54.823 2.400 -12.424 1.000 57.349 113 ASN A O 1
ATOM 1496 N N . VAL A 1 114 ? -56.184 2.604 -14.231 1.000 52.410 114 VAL A N 1
ATOM 1497 C CA . VAL A 1 114 ? -55.145 2.522 -15.286 1.000 57.072 114 VAL A CA 1
ATOM 1498 C C . VAL A 1 114 ? -55.350 3.744 -16.190 1.000 61.815 114 VAL A C 1
ATOM 1499 O O . VAL A 1 114 ? -56.434 3.854 -16.825 1.000 63.310 114 VAL A O 1
ATOM 1512 N N . ALA A 1 115 ? -54.375 4.657 -16.164 1.000 62.020 115 ALA A N 1
ATOM 1513 C CA . ALA A 1 115 ? -54.295 5.868 -17.011 1.000 66.030 115 ALA A CA 1
ATOM 1514 C C . ALA A 1 115 ? -54.813 5.539 -18.417 1.000 65.347 115 ALA A C 1
ATOM 1515 O O . ALA A 1 115 ? -55.918 6.009 -18.774 1.000 73.420 115 ALA A O 1
ATOM 1522 N N . ASN A 1 116 ? -54.067 4.721 -19.163 1.000 54.229 116 ASN A N 1
ATOM 1523 C CA . ASN A 1 116 ? -54.322 4.435 -20.598 1.000 49.318 116 ASN A CA 1
ATOM 1524 C C . ASN A 1 116 ? -54.320 2.919 -20.837 1.000 43.944 116 ASN A C 1
ATOM 1525 O O . ASN A 1 116 ? -53.332 2.251 -20.495 1.000 39.612 116 ASN A O 1
ATOM 1536 N N . TRP A 1 117 ? -55.390 2.398 -21.425 1.000 40.056 117 TRP A N 1
ATOM 1537 C CA . TRP A 1 117 ? -55.442 1.013 -21.938 1.000 39.755 117 TRP A CA 1
ATOM 1538 C C . TRP A 1 117 ? -56.014 1.012 -23.350 1.000 37.511 117 TRP A C 1
ATOM 1539 O O . TRP A 1 117 ? -56.549 2.053 -23.786 1.000 38.431 117 TRP A O 1
ATOM 1560 N N . PHE A 1 118 ? -55.817 -0.106 -24.045 1.000 34.312 118 PHE A N 1
ATOM 1561 C CA . PHE A 1 118 ? -56.077 -0.287 -25.494 1.000 35.111 118 PHE A CA 1
ATOM 1562 C C . PHE A 1 118 ? -56.509 -1.733 -25.704 1.000 33.817 118 PHE A C 1
ATOM 1563 O O . PHE A 1 118 ? -56.027 -2.640 -25.012 1.000 33.101 118 PHE A O 1
ATOM 1580 N N . GLN A 1 119 ? -57.425 -1.947 -26.624 1.000 35.527 119 GLN A N 1
ATOM 1581 C CA . GLN A 1 119 ? -57.934 -3.307 -26.917 1.000 34.578 119 GLN A CA 1
ATOM 1582 C C . GLN A 1 119 ? -58.590 -3.253 -28.285 1.000 34.716 119 GLN A C 1
ATOM 1583 O O . GLN A 1 119 ? -59.342 -2.314 -28.545 1.000 35.906 119 GLN A O 1
ATOM 1597 N N . SER A 1 120 ? -58.283 -4.221 -29.126 1.000 34.083 120 SER A N 1
ATOM 1598 C CA . SER A 1 120 ? -59.005 -4.437 -30.394 1.000 36.603 120 SER A CA 1
ATOM 1599 C C . SER A 1 120 ? -59.172 -5.938 -30.589 1.000 36.188 120 SER A C 1
ATOM 1600 O O . SER A 1 120 ? -58.200 -6.676 -30.328 1.000 34.554 120 SER A O 1
ATOM 1608 N N . CYS A 1 121 ? -60.375 -6.349 -30.995 1.000 35.120 121 CYS A N 1
ATOM 1609 C CA . CYS A 1 121 ? -60.693 -7.724 -31.428 1.000 35.340 121 CYS A CA 1
ATOM 1610 C C . CYS A 1 121 ? -60.948 -7.737 -32.942 1.000 38.738 121 CYS A C 1
ATOM 1611 O O . CYS A 1 121 ? -61.513 -8.732 -33.437 1.000 41.249 121 CYS A O 1
ATOM 1618 N N . GLU A 1 122 ? -60.489 -6.712 -33.665 1.000 38.625 122 GLU A N 1
ATOM 1619 C CA . GLU A 1 122 ? -60.715 -6.573 -35.131 1.000 45.207 122 GLU A CA 1
ATOM 1620 C C . GLU A 1 122 ? -59.389 -6.607 -35.885 1.000 42.610 122 GLU A C 1
ATOM 1621 O O . GLU A 1 122 ? -59.405 -6.348 -37.080 1.000 47.412 122 GLU A O 1
ATOM 1633 N N . LEU A 1 123 ? -58.294 -6.956 -35.220 1.000 43.039 123 LEU A N 1
ATOM 1634 C CA . LEU A 1 123 ? -56.950 -6.959 -35.849 1.000 41.767 123 LEU A CA 1
ATOM 1635 C C . LEU A 1 123 ? -56.865 -8.182 -36.763 1.000 42.190 123 LEU A C 1
ATOM 1636 O O . LEU A 1 123 ? -57.338 -9.266 -36.341 1.000 38.538 123 LEU A O 1
ATOM 1652 N N . GLU A 1 124 ? -56.393 -7.991 -37.997 1.000 43.184 124 GLU A N 1
ATOM 1653 C CA . GLU A 1 124 ? -56.137 -9.090 -38.974 1.000 49.039 124 GLU A CA 1
ATOM 1654 C C . GLU A 1 124 ? -54.657 -9.455 -38.923 1.000 45.590 124 GLU A C 1
ATOM 1655 O O . GLU A 1 124 ? -54.276 -10.530 -39.405 1.000 43.289 124 GLU A O 1
ATOM 1667 N N . ASN A 1 125 ? -53.872 -8.558 -38.344 1.000 47.014 125 ASN A N 1
ATOM 1668 C CA . ASN A 1 125 ? -52.426 -8.728 -38.095 1.000 50.498 125 ASN A CA 1
ATOM 1669 C C . ASN A 1 125 ? -52.150 -8.256 -36.673 1.000 45.876 125 ASN A C 1
ATOM 1670 O O . ASN A 1 125 ? -52.592 -7.172 -36.293 1.000 43.918 125 ASN A O 1
ATOM 1681 N N . PRO A 1 126 ? -51.420 -9.044 -35.855 1.000 42.091 126 PRO A N 1
ATOM 1682 C CA . PRO A 1 126 ? -51.089 -8.642 -34.488 1.000 42.235 126 PRO A CA 1
ATOM 1683 C C . PRO A 1 126 ? -50.153 -7.429 -34.441 1.000 41.882 126 PRO A C 1
ATOM 1684 O O . PRO A 1 126 ? -50.203 -6.689 -33.480 1.000 40.557 126 PRO A O 1
ATOM 1695 N N . TRP A 1 127 ? -49.314 -7.262 -35.460 1.000 44.530 127 TRP A N 1
ATOM 1696 C CA . TRP A 1 127 ? -48.334 -6.141 -35.516 1.000 50.703 127 TRP A CA 1
ATOM 1697 C C . TRP A 1 127 ? -49.091 -4.817 -35.687 1.000 48.877 127 TRP A C 1
ATOM 1698 O O . TRP A 1 127 ? -48.589 -3.792 -35.211 1.000 51.243 127 TRP A O 1
ATOM 1719 N N . ALA A 1 128 ? -50.322 -4.845 -36.200 1.000 45.333 128 ALA A N 1
ATOM 1720 C CA . ALA A 1 128 ? -51.155 -3.630 -36.361 1.000 45.324 128 ALA A CA 1
ATOM 1721 C C . ALA A 1 128 ? -51.546 -3.048 -34.993 1.000 47.592 128 ALA A C 1
ATOM 1722 O O . ALA A 1 128 ? -52.100 -1.930 -34.971 1.000 48.946 128 ALA A O 1
ATOM 1729 N N . PHE A 1 129 ? -51.263 -3.744 -33.884 1.000 43.275 129 PHE A N 1
ATOM 1730 C CA . PHE A 1 129 ? -51.675 -3.297 -32.533 1.000 40.083 129 PHE A CA 1
ATOM 1731 C C . PHE A 1 129 ? -50.991 -1.969 -32.175 1.000 40.741 129 PHE A C 1
ATOM 1732 O O . PHE A 1 129 ? -51.597 -1.209 -31.424 1.000 41.094 129 PHE A O 1
ATOM 1749 N N . SER A 1 130 ? -49.798 -1.689 -32.702 1.000 46.977 130 SER A N 1
ATOM 1750 C CA . SER A 1 130 ? -49.034 -0.428 -32.457 1.000 55.611 130 SER A CA 1
ATOM 1751 C C . SER A 1 130 ? -49.813 0.796 -32.963 1.000 57.320 130 SER A C 1
ATOM 1752 O O . SER A 1 130 ? -49.791 1.825 -32.280 1.000 59.113 130 SER A O 1
ATOM 1760 N N . ASN A 1 131 ? -50.501 0.689 -34.100 1.000 66.980 131 ASN A N 1
ATOM 1761 C CA . ASN A 1 131 ? -51.362 1.783 -34.631 1.000 76.135 131 ASN A CA 1
ATOM 1762 C C . ASN A 1 131 ? -52.449 2.120 -33.592 1.000 75.625 131 ASN A C 1
ATOM 1763 O O . ASN A 1 131 ? -52.741 3.321 -33.442 1.000 76.991 131 ASN A O 1
ATOM 1774 N N . THR A 1 132 ? -52.986 1.118 -32.877 1.000 69.521 132 THR A N 1
ATOM 1775 C CA . THR A 1 132 ? -54.026 1.276 -31.815 1.000 67.031 132 THR A CA 1
ATOM 1776 C C . THR A 1 132 ? -53.455 1.983 -30.574 1.000 62.485 132 THR A C 1
ATOM 1777 O O . THR A 1 132 ? -54.241 2.649 -29.869 1.000 60.040 132 THR A O 1
ATOM 1788 N N . THR A 1 133 ? -52.158 1.827 -30.289 1.000 57.761 133 THR A N 1
ATOM 1789 C CA . THR A 1 133 ? -51.525 2.240 -29.006 1.000 51.954 133 THR A CA 1
ATOM 1790 C C . THR A 1 133 ? -50.756 3.549 -29.176 1.000 50.189 133 THR A C 1
ATOM 1791 O O . THR A 1 133 ? -50.346 4.097 -28.160 1.000 49.680 133 THR A O 1
ATOM 1802 N N . GLY A 1 134 ? -50.557 4.014 -30.409 1.000 56.411 134 GLY A N 1
ATOM 1803 C CA . GLY A 1 134 ? -49.860 5.279 -30.708 1.000 58.204 134 GLY A CA 1
ATOM 1804 C C . GLY A 1 134 ? -48.422 5.261 -30.224 1.000 63.097 134 GLY A C 1
ATOM 1805 O O . GLY A 1 134 ? -47.697 4.302 -30.568 1.000 61.074 134 GLY A O 1
ATOM 1809 N N . ASN A 1 135 ? -48.045 6.278 -29.438 1.000 68.562 135 ASN A N 1
ATOM 1810 C CA . ASN A 1 135 ? -46.675 6.508 -28.904 1.000 72.187 135 ASN A CA 1
ATOM 1811 C C . ASN A 1 135 ? -46.547 5.953 -27.482 1.000 72.019 135 ASN A C 1
ATOM 1812 O O . ASN A 1 135 ? -45.572 6.330 -26.793 1.000 70.426 135 ASN A O 1
ATOM 1823 N N . VAL A 1 136 ? -47.502 5.143 -27.017 1.000 66.551 136 VAL A N 1
ATOM 1824 C CA . VAL A 1 136 ? -47.458 4.646 -25.609 1.000 63.928 136 VAL A CA 1
ATOM 1825 C C . VAL A 1 136 ? -47.011 3.181 -25.615 1.000 54.159 136 VAL A C 1
ATOM 1826 O O . VAL A 1 136 ? -47.527 2.362 -26.420 1.000 45.859 136 VAL A O 1
ATOM 1839 N N . ASP A 1 137 ? -46.014 2.909 -24.777 1.000 50.308 137 ASP A N 1
ATOM 1840 C CA . ASP A 1 137 ? -45.498 1.546 -24.507 1.000 45.758 137 ASP A CA 1
ATOM 1841 C C . ASP A 1 137 ? -46.554 0.813 -23.691 1.000 37.261 137 ASP A C 1
ATOM 1842 O O . ASP A 1 137 ? -47.011 1.380 -22.672 1.000 37.333 137 ASP A O 1
ATOM 1851 N N . VAL A 1 138 ? -46.926 -0.397 -24.100 1.000 34.976 138 VAL A N 1
ATOM 1852 C CA . VAL A 1 138 ? -47.899 -1.197 -23.300 1.000 35.189 138 VAL A CA 1
ATOM 1853 C C . VAL A 1 138 ? -47.320 -2.570 -22.974 1.000 33.832 138 VAL A C 1
ATOM 1854 O O . VAL A 1 138 ? -46.453 -3.082 -23.731 1.000 31.241 138 VAL A O 1
ATOM 1867 N N . VAL A 1 139 ? -47.826 -3.138 -21.880 1.000 32.182 139 VAL A N 1
ATOM 1868 C CA . VAL A 1 139 ? -47.679 -4.577 -21.535 1.000 31.651 139 VAL A CA 1
ATOM 1869 C C . VAL A 1 139 ? -48.955 -5.266 -22.019 1.000 32.253 139 VAL A C 1
ATOM 1870 O O . VAL A 1 139 ? -50.052 -4.815 -21.618 1.000 31.974 139 VAL A O 1
ATOM 1883 N N . VAL A 1 140 ? -48.819 -6.267 -22.891 1.000 27.852 140 VAL A N 1
ATOM 1884 C CA . VAL A 1 140 ? -49.979 -7.071 -23.374 1.000 29.054 140 VAL A CA 1
ATOM 1885 C C . VAL A 1 140 ? -50.465 -7.922 -22.208 1.000 28.128 140 VAL A C 1
ATOM 1886 O O . VAL A 1 140 ? -49.637 -8.696 -21.709 1.000 29.647 140 VAL A O 1
ATOM 1899 N N . LYS A 1 141 ? -51.726 -7.748 -21.790 1.000 29.641 141 LYS A N 1
ATOM 1900 C CA . LYS A 1 141 ? -52.352 -8.420 -20.608 1.000 30.560 141 LYS A CA 1
ATOM 1901 C C . LYS A 1 141 ? -53.290 -9.561 -21.030 1.000 29.944 141 LYS A C 1
ATOM 1902 O O . LYS A 1 141 ? -53.567 -10.439 -20.205 1.000 28.164 141 LYS A O 1
ATOM 1921 N N . GLY A 1 142 ? -53.776 -9.516 -22.266 1.000 28.996 142 GLY A N 1
ATOM 1922 C CA . GLY A 1 142 ? -54.809 -10.415 -22.790 1.000 30.534 142 GLY A CA 1
ATOM 1923 C C . GLY A 1 142 ? -54.573 -10.609 -24.265 1.000 30.032 142 GLY A C 1
ATOM 1924 O O . GLY A 1 142 ? -53.996 -9.708 -24.888 1.000 32.308 142 GLY A O 1
ATOM 1928 N N . PHE A 1 143 ? -54.941 -11.769 -24.788 1.000 29.927 143 PHE A N 1
ATOM 1929 C CA . PHE A 1 143 ? -54.661 -12.158 -26.188 1.000 30.431 143 PHE A CA 1
ATOM 1930 C C . PHE A 1 143 ? -55.491 -13.395 -26.527 1.000 29.639 143 PHE A C 1
ATOM 1931 O O . PHE A 1 143 ? -55.738 -14.238 -25.639 1.000 28.954 143 PHE A O 1
ATOM 1948 N N . ARG A 1 144 ? -55.913 -13.490 -27.784 1.000 30.429 144 ARG A N 1
ATOM 1949 C CA . ARG A 1 144 ? -56.336 -14.768 -28.408 1.000 29.347 144 ARG A CA 1
ATOM 1950 C C . ARG A 1 144 ? -56.252 -14.579 -29.908 1.000 31.965 144 ARG A C 1
ATOM 1951 O O . ARG A 1 144 ? -56.876 -13.612 -30.431 1.000 38.011 144 ARG A O 1
ATOM 1972 N N . MET A 1 145 ? -55.440 -15.398 -30.560 1.000 32.425 145 MET A N 1
ATOM 1973 C CA . MET A 1 145 ? -55.489 -15.552 -32.034 1.000 34.926 145 MET A CA 1
ATOM 1974 C C . MET A 1 145 ? -56.704 -16.429 -32.345 1.000 34.338 145 MET A C 1
ATOM 1975 O O . MET A 1 145 ? -56.595 -17.645 -32.147 1.000 34.571 145 MET A O 1
ATOM 1989 N N . PHE A 1 146 ? -57.825 -15.827 -32.758 1.000 32.870 146 PHE A N 1
ATOM 1990 C CA . PHE A 1 146 ? -59.077 -16.542 -33.117 1.000 32.785 146 PHE A CA 1
ATOM 1991 C C . PHE A 1 146 ? -59.260 -16.522 -34.640 1.000 34.646 146 PHE A C 1
ATOM 1992 O O . PHE A 1 146 ? -58.271 -16.371 -35.375 1.000 33.500 146 PHE A O 1
ATOM 2009 N N . GLY A 1 147 ? -60.482 -16.759 -35.103 1.000 35.864 147 GLY A N 1
ATOM 2010 C CA . GLY A 1 147 ? -60.762 -16.984 -36.527 1.000 37.801 147 GLY A CA 1
ATOM 2011 C C . GLY A 1 147 ? -60.304 -18.365 -36.920 1.000 37.883 147 GLY A C 1
ATOM 2012 O O . GLY A 1 147 ? -60.435 -19.277 -36.086 1.000 39.070 147 GLY A O 1
ATOM 2016 N N . THR A 1 148 ? -59.747 -18.478 -38.123 1.000 38.392 148 THR A N 1
ATOM 2017 C CA . THR A 1 148 ? -59.252 -19.722 -38.762 1.000 42.544 148 THR A CA 1
ATOM 2018 C C . THR A 1 148 ? -57.881 -19.433 -39.351 1.000 46.353 148 THR A C 1
ATOM 2019 O O . THR A 1 148 ? -57.480 -18.270 -39.430 1.000 46.818 148 THR A O 1
ATOM 2030 N N . PRO A 1 149 ? -57.118 -20.465 -39.774 1.000 50.987 149 PRO A N 1
ATOM 2031 C CA . PRO A 1 149 ? -55.802 -20.230 -40.374 1.000 51.469 149 PRO A CA 1
ATOM 2032 C C . PRO A 1 149 ? -55.850 -19.351 -41.640 1.000 55.371 149 PRO A C 1
ATOM 2033 O O . PRO A 1 149 ? -54.928 -18.567 -41.817 1.000 60.797 149 PRO A O 1
ATOM 2044 N N . GLU A 1 150 ? -56.901 -19.466 -42.465 1.000 56.255 150 GLU A N 1
ATOM 2045 C CA . GLU A 1 150 ? -57.040 -18.732 -43.761 1.000 60.131 150 GLU A CA 1
ATOM 2046 C C . GLU A 1 150 ? -57.508 -17.291 -43.510 1.000 56.262 150 GLU A C 1
ATOM 2047 O O . GLU A 1 150 ? -57.262 -16.440 -44.384 1.000 58.895 150 GLU A O 1
ATOM 2059 N N . GLU A 1 151 ? -58.201 -17.044 -42.393 1.000 52.870 151 GLU A N 1
ATOM 2060 C CA . GLU A 1 151 ? -58.785 -15.720 -42.045 1.000 53.956 151 GLU A CA 1
ATOM 2061 C C . GLU A 1 151 ? -58.566 -15.461 -40.542 1.000 43.184 151 GLU A C 1
ATOM 2062 O O . GLU A 1 151 ? -59.502 -15.555 -39.754 1.000 41.804 151 GLU A O 1
ATOM 2074 N N . ARG A 1 152 ? -57.337 -15.128 -40.176 1.000 40.582 152 ARG A N 1
ATOM 2075 C CA . ARG A 1 152 ? -56.896 -14.973 -38.774 1.000 40.171 152 ARG A CA 1
ATOM 2076 C C . ARG A 1 152 ? -57.444 -13.651 -38.224 1.000 39.348 152 ARG A C 1
ATOM 2077 O O . ARG A 1 152 ? -57.505 -12.651 -38.973 1.000 42.489 152 ARG A O 1
ATOM 2098 N N . ARG A 1 153 ? -57.917 -13.687 -36.983 1.000 36.661 153 ARG A N 1
ATOM 2099 C CA . ARG A 1 153 ? -58.328 -12.499 -36.198 1.000 38.453 153 ARG A CA 1
ATOM 2100 C C . ARG A 1 153 ? -57.627 -12.572 -34.842 1.000 36.489 153 ARG A C 1
ATOM 2101 O O . ARG A 1 153 ? -57.290 -13.705 -34.395 1.000 33.357 153 ARG A O 1
ATOM 2122 N N . TYR A 1 154 ? -57.414 -11.403 -34.234 1.000 32.655 154 TYR A N 1
ATOM 2123 C CA . TYR A 1 154 ? -56.689 -11.215 -32.957 1.000 32.645 154 TYR A CA 1
ATOM 2124 C C . TYR A 1 154 ? -57.462 -10.262 -32.060 1.000 31.838 154 TYR A C 1
ATOM 2125 O O . TYR A 1 154 ? -57.888 -9.187 -32.509 1.000 32.342 154 TYR A O 1
ATOM 2143 N N . CYS A 1 155 ? -57.688 -10.720 -30.840 1.000 33.520 155 CYS A N 1
ATOM 2144 C CA . CYS A 1 155 ? -57.965 -9.894 -29.646 1.000 33.651 155 CYS A CA 1
ATOM 2145 C C . CYS A 1 155 ? -56.627 -9.611 -28.974 1.000 31.287 155 CYS A C 1
ATOM 2146 O O . CYS A 1 155 ? -55.984 -10.563 -28.574 1.000 34.280 155 CYS A O 1
ATOM 2153 N N . ILE A 1 156 ? -56.224 -8.355 -28.877 1.000 30.109 156 ILE A N 1
ATOM 2154 C CA . ILE A 1 156 ? -55.045 -7.951 -28.067 1.000 28.336 156 ILE A CA 1
ATOM 2155 C C . ILE A 1 156 ? -55.504 -6.856 -27.098 1.000 28.332 156 ILE A C 1
ATOM 2156 O O . ILE A 1 156 ? -56.175 -5.910 -27.541 1.000 27.016 156 ILE A O 1
ATOM 2172 N N . LEU A 1 157 ? -55.163 -7.001 -25.816 1.000 27.534 157 LEU A N 1
ATOM 2173 C CA . LEU A 1 157 ? -55.407 -5.993 -24.756 1.000 27.490 157 LEU A CA 1
ATOM 2174 C C . LEU A 1 157 ? -54.060 -5.582 -24.144 1.000 28.810 157 LEU A C 1
ATOM 2175 O O . LEU A 1 157 ? -53.279 -6.486 -23.798 1.000 28.223 157 LEU A O 1
ATOM 2191 N N . GLY A 1 158 ? -53.816 -4.277 -23.995 1.000 27.499 158 GLY A N 1
ATOM 2192 C CA . GLY A 1 158 ? -52.578 -3.736 -23.399 1.000 28.578 158 GLY A CA 1
ATOM 2193 C C . GLY A 1 158 ? -52.854 -2.604 -22.422 1.000 27.004 158 GLY A C 1
ATOM 2194 O O . GLY A 1 158 ? -53.748 -1.750 -22.700 1.000 25.442 158 GLY A O 1
ATOM 2198 N N . HIS A 1 159 ? -52.135 -2.602 -21.303 1.000 27.317 159 HIS A N 1
ATOM 2199 C CA . HIS A 1 159 ? -52.094 -1.483 -20.329 1.000 28.153 159 HIS A CA 1
ATOM 2200 C C . HIS A 1 159 ? -50.793 -0.703 -20.531 1.000 30.323 159 HIS A C 1
ATOM 2201 O O . HIS A 1 159 ? -49.729 -1.354 -20.725 1.000 25.918 159 HIS A O 1
ATOM 2216 N N . GLU A 1 160 ? -50.882 0.638 -20.511 1.000 33.153 160 GLU A N 1
ATOM 2217 C CA . GLU A 1 160 ? -49.714 1.553 -20.389 1.000 34.208 160 GLU A CA 1
ATOM 2218 C C . GLU A 1 160 ? -48.700 0.924 -19.435 1.000 29.539 160 GLU A C 1
ATOM 2219 O O . GLU A 1 160 ? -49.098 0.474 -18.376 1.000 26.501 160 GLU A O 1
ATOM 2231 N N . ASN A 1 161 ? -47.425 0.978 -19.787 1.000 32.599 161 ASN A N 1
ATOM 2232 C CA . ASN A 1 161 ? -46.348 0.301 -19.025 1.000 31.859 161 ASN A CA 1
ATOM 2233 C C . ASN A 1 161 ? -45.825 1.256 -17.943 1.000 32.194 161 ASN A C 1
ATOM 2234 O O . ASN A 1 161 ? -44.629 1.636 -17.986 1.000 31.987 161 ASN A O 1
ATOM 2245 N N . VAL A 1 162 ? -46.669 1.596 -16.974 1.000 33.965 162 VAL A N 1
ATOM 2246 C CA . VAL A 1 162 ? -46.240 2.321 -15.743 1.000 37.299 162 VAL A CA 1
ATOM 2247 C C . VAL A 1 162 ? -45.183 1.457 -15.048 1.000 37.027 162 VAL A C 1
ATOM 2248 O O . VAL A 1 162 ? -45.408 0.241 -14.916 1.000 40.298 162 VAL A O 1
ATOM 2261 N N . GLY A 1 163 ? -44.041 2.053 -14.688 1.000 37.195 163 GLY A N 1
ATOM 2262 C CA . GLY A 1 163 ? -42.879 1.339 -14.115 1.000 34.665 163 GLY A CA 1
ATOM 2263 C C . GLY A 1 163 ? -41.933 0.751 -15.162 1.000 31.044 163 GLY A C 1
ATOM 2264 O O . GLY A 1 163 ? -40.875 0.216 -14.761 1.000 33.908 163 GLY A O 1
ATOM 2268 N N . ASN A 1 164 ? -42.278 0.804 -16.452 1.000 30.674 164 ASN A N 1
ATOM 2269 C CA . ASN A 1 164 ? -41.374 0.377 -17.555 1.000 30.381 164 ASN A CA 1
ATOM 2270 C C . ASN A 1 164 ? -40.944 -1.080 -17.333 1.000 28.759 164 ASN A C 1
ATOM 2271 O O . ASN A 1 164 ? -39.736 -1.378 -17.375 1.000 27.223 164 ASN A O 1
ATOM 2282 N N . GLU A 1 165 ? -41.919 -1.944 -17.085 1.000 28.154 165 GLU A N 1
ATOM 2283 C CA . GLU A 1 165 ? -41.738 -3.400 -16.933 1.000 30.283 165 GLU A CA 1
ATOM 2284 C C . GLU A 1 165 ? -41.141 -3.962 -18.223 1.000 28.792 165 GLU A C 1
ATOM 2285 O O . GLU A 1 165 ? -41.506 -3.469 -19.324 1.000 28.036 165 GLU A O 1
ATOM 2297 N N . GLN A 1 166 ? -40.265 -4.952 -18.076 1.000 25.024 166 GLN A N 1
ATOM 2298 C CA . GLN A 1 166 ? -39.566 -5.611 -19.206 1.000 25.907 166 GLN A CA 1
ATOM 2299 C C . GLN A 1 166 ? -40.351 -6.877 -19.580 1.000 24.400 166 GLN A C 1
ATOM 2300 O O . GLN A 1 166 ? -40.516 -7.763 -18.724 1.000 22.750 166 GLN A O 1
ATOM 2314 N N . THR A 1 167 ? -40.902 -6.895 -20.792 1.000 24.174 167 THR A N 1
ATOM 2315 C CA . THR A 1 167 ? -41.800 -7.963 -21.288 1.000 25.398 167 THR A CA 1
ATOM 2316 C C . THR A 1 167 ? -41.578 -8.187 -22.780 1.000 24.249 167 THR A C 1
ATOM 2317 O O . THR A 1 167 ? -41.056 -7.290 -23.455 1.000 27.089 167 THR A O 1
ATOM 2328 N N . THR A 1 168 ? -41.959 -9.373 -23.250 1.000 24.639 168 THR A N 1
ATOM 2329 C CA . THR A 1 168 ? -42.017 -9.741 -24.687 1.000 24.302 168 THR A CA 1
ATOM 2330 C C . THR A 1 168 ? -43.217 -10.659 -24.896 1.000 24.339 168 THR A C 1
ATOM 2331 O O . THR A 1 168 ? -43.675 -11.318 -23.927 1.000 22.181 168 THR A O 1
ATOM 2342 N N . ILE A 1 169 ? -43.693 -10.676 -26.128 1.000 23.931 169 ILE A N 1
ATOM 2343 C CA . ILE A 1 169 ? -44.750 -11.582 -26.612 1.000 26.292 169 ILE A CA 1
ATOM 2344 C C . ILE A 1 169 ? -44.328 -11.912 -28.038 1.000 27.520 169 ILE A C 1
ATOM 2345 O O . ILE A 1 169 ? -43.898 -10.969 -28.729 1.000 27.692 169 ILE A O 1
ATOM 2361 N N . GLN A 1 170 ? -44.349 -13.188 -28.431 1.000 27.140 170 GLN A N 1
ATOM 2362 C CA . GLN A 1 170 ? -43.910 -13.594 -29.792 1.000 30.280 170 GLN A CA 1
ATOM 2363 C C . GLN A 1 170 ? -45.123 -14.059 -30.581 1.000 28.291 170 GLN A C 1
ATOM 2364 O O . GLN A 1 170 ? -45.655 -15.133 -30.286 1.000 32.235 170 GLN A O 1
ATOM 2378 N N . TYR A 1 171 ? -45.542 -13.229 -31.523 1.000 31.452 171 TYR A N 1
ATOM 2379 C CA . TYR A 1 171 ? -46.794 -13.377 -32.291 1.000 33.462 171 TYR A CA 1
ATOM 2380 C C . TYR A 1 171 ? -46.518 -14.323 -33.453 1.000 35.844 171 TYR A C 1
ATOM 2381 O O . TYR A 1 171 ? -45.384 -14.335 -33.974 1.000 36.200 171 TYR A O 1
ATOM 2399 N N . SER A 1 172 ? -47.523 -15.115 -33.815 1.000 38.073 172 SER A N 1
ATOM 2400 C CA . SER A 1 172 ? -47.586 -15.851 -35.104 1.000 42.847 172 SER A CA 1
ATOM 2401 C C . SER A 1 172 ? -48.534 -15.106 -36.066 1.000 47.983 172 SER A C 1
ATOM 2402 O O . SER A 1 172 ? -49.627 -14.672 -35.618 1.000 48.501 172 SER A O 1
ATOM 2410 N N . THR A 1 173 ? -48.144 -14.947 -37.335 1.000 52.092 173 THR A N 1
ATOM 2411 C CA . THR A 1 173 ? -49.008 -14.332 -38.384 1.000 56.646 173 THR A CA 1
ATOM 2412 C C . THR A 1 173 ? -49.357 -15.377 -39.431 1.000 62.751 173 THR A C 1
ATOM 2413 O O . THR A 1 173 ? -48.752 -16.451 -39.463 1.000 62.752 173 THR A O 1
ATOM 2424 N N . PRO A 1 174 ? -50.354 -15.089 -40.301 1.000 74.661 174 PRO A N 1
ATOM 2425 C CA . PRO A 1 174 ? -50.643 -15.949 -41.447 1.000 75.551 174 PRO A CA 1
ATOM 2426 C C . PRO A 1 174 ? -49.374 -16.415 -42.185 1.000 70.588 174 PRO A C 1
ATOM 2427 O O . PRO A 1 174 ? -49.402 -17.500 -42.726 1.000 73.353 174 PRO A O 1
ATOM 2438 N N . SER A 1 175 ? -48.291 -15.630 -42.149 1.000 68.406 175 SER A N 1
ATOM 2439 C CA . SER A 1 175 ? -47.050 -15.862 -42.934 1.000 68.870 175 SER A CA 1
ATOM 2440 C C . SER A 1 175 ? -45.880 -16.351 -42.064 1.000 68.417 175 SER A C 1
ATOM 2441 O O . SER A 1 175 ? -44.824 -16.653 -42.661 1.000 66.220 175 SER A O 1
ATOM 2449 N N . PHE A 1 176 ? -46.010 -16.405 -40.730 1.000 64.561 176 PHE A N 1
ATOM 2450 C CA . PHE A 1 176 ? -44.926 -16.902 -39.834 1.000 61.256 176 PHE A CA 1
ATOM 2451 C C . PHE A 1 176 ? -45.489 -17.521 -38.545 1.000 57.941 176 PHE A C 1
ATOM 2452 O O . PHE A 1 176 ? -46.281 -16.849 -37.836 1.000 52.915 176 PHE A O 1
ATOM 2469 N N . THR A 1 177 ? -45.041 -18.746 -38.231 1.000 54.217 177 THR A N 1
ATOM 2470 C CA . THR A 1 177 ? -45.431 -19.532 -37.029 1.000 53.910 177 THR A CA 1
ATOM 2471 C C . THR A 1 177 ? -44.222 -19.666 -36.091 1.000 53.969 177 THR A C 1
ATOM 2472 O O . THR A 1 177 ? -43.188 -20.244 -36.503 1.000 50.212 177 THR A O 1
ATOM 2483 N N . VAL A 1 178 ? -44.369 -19.149 -34.867 1.000 51.019 178 VAL A N 1
ATOM 2484 C CA . VAL A 1 178 ? -43.366 -19.233 -33.762 1.000 47.393 178 VAL A CA 1
ATOM 2485 C C . VAL A 1 178 ? -43.122 -20.708 -33.416 1.000 42.957 178 VAL A C 1
ATOM 2486 O O . VAL A 1 178 ? -44.107 -21.421 -33.170 1.000 38.165 178 VAL A O 1
ATOM 2499 N N . ASN A 1 179 ? -41.864 -21.160 -33.444 1.000 43.255 179 ASN A N 1
ATOM 2500 C CA . ASN A 1 179 ? -41.447 -22.470 -32.864 1.000 42.897 179 ASN A CA 1
ATOM 2501 C C . ASN A 1 179 ? -41.412 -22.273 -31.343 1.000 40.190 179 ASN A C 1
ATOM 2502 O O . ASN A 1 179 ? -40.560 -21.491 -30.865 1.000 38.499 179 ASN A O 1
ATOM 2513 N N . PHE A 1 180 ? -42.315 -22.921 -30.609 1.000 34.883 180 PHE A N 1
ATOM 2514 C CA . PHE A 1 180 ? -42.526 -22.635 -29.172 1.000 33.249 180 PHE A CA 1
ATOM 2515 C C . PHE A 1 180 ? -41.308 -23.091 -28.350 1.000 33.796 180 PHE A C 1
ATOM 2516 O O . PHE A 1 180 ? -40.849 -22.295 -27.502 1.000 31.242 180 PHE A O 1
ATOM 2533 N N . ALA A 1 181 ? -40.783 -24.302 -28.592 1.000 30.691 181 ALA A N 1
ATOM 2534 C CA . ALA A 1 181 ? -39.643 -24.866 -27.824 1.000 32.607 181 ALA A CA 1
ATOM 2535 C C . ALA A 1 181 ? -38.426 -23.927 -27.929 1.000 29.675 181 ALA A C 1
ATOM 2536 O O . ALA A 1 181 ? -37.802 -23.639 -26.903 1.000 29.560 181 ALA A O 1
ATOM 2543 N N . SER A 1 182 ? -38.089 -23.461 -29.130 1.000 32.501 182 SER A N 1
ATOM 2544 C CA . SER A 1 182 ? -36.867 -22.654 -29.366 1.000 31.515 182 SER A CA 1
ATOM 2545 C C . SER A 1 182 ? -37.077 -21.231 -28.818 1.000 30.875 182 SER A C 1
ATOM 2546 O O . SER A 1 182 ? -36.109 -20.689 -28.281 1.000 32.009 182 SER A O 1
ATOM 2554 N N . THR A 1 183 ? -38.286 -20.654 -28.936 1.000 29.652 183 THR A N 1
ATOM 2555 C CA . THR A 1 183 ? -38.639 -19.321 -28.380 1.000 28.705 183 THR A CA 1
ATOM 2556 C C . THR A 1 183 ? -38.604 -19.391 -26.852 1.000 27.550 183 THR A C 1
ATOM 2557 O O . THR A 1 183 ? -37.975 -18.515 -26.248 1.000 28.302 183 THR A O 1
ATOM 2568 N N . PHE A 1 184 ? -39.229 -20.403 -26.256 1.000 26.808 184 PHE A N 1
ATOM 2569 C CA . PHE A 1 184 ? -39.208 -20.612 -24.784 1.000 29.080 184 PHE A CA 1
ATOM 2570 C C . PHE A 1 184 ? -37.765 -20.728 -24.266 1.000 29.431 184 PHE A C 1
ATOM 2571 O O . PHE A 1 184 ? -37.450 -20.130 -23.202 1.000 27.672 184 PHE A O 1
ATOM 2588 N N . GLU A 1 185 ? -36.919 -21.521 -24.936 1.000 29.537 185 GLU A N 1
ATOM 2589 C CA . GLU A 1 185 ? -35.496 -21.687 -24.527 1.000 32.328 185 GLU A CA 1
ATOM 2590 C C . GLU A 1 185 ? -34.781 -20.330 -24.653 1.000 27.172 185 GLU A C 1
ATOM 2591 O O . GLU A 1 185 ? -34.116 -19.929 -23.691 1.000 26.666 185 GLU A O 1
ATOM 2603 N N . ALA A 1 186 ? -34.927 -19.623 -25.771 1.000 25.427 186 ALA A N 1
ATOM 2604 C CA . ALA A 1 186 ? -34.223 -18.334 -26.011 1.000 25.859 186 ALA A CA 1
ATOM 2605 C C . ALA A 1 186 ? -34.614 -17.307 -24.938 1.000 26.299 186 ALA A C 1
ATOM 2606 O O . ALA A 1 186 ? -33.713 -16.664 -24.368 1.000 25.157 186 ALA A O 1
ATOM 2613 N N . GLU A 1 187 ? -35.915 -17.167 -24.655 1.000 24.166 187 GLU A N 1
ATOM 2614 C CA . GLU A 1 187 ? -36.449 -16.093 -23.784 1.000 24.831 187 GLU A CA 1
ATOM 2615 C C . GLU A 1 187 ? -36.060 -16.359 -22.326 1.000 25.612 187 GLU A C 1
ATOM 2616 O O . GLU A 1 187 ? -35.745 -15.384 -21.608 1.000 27.422 187 GLU A O 1
ATOM 2628 N N . THR A 1 188 ? -36.046 -17.621 -21.907 1.000 24.946 188 THR A N 1
ATOM 2629 C CA . THR A 1 188 ? -35.729 -18.005 -20.508 1.000 24.537 188 THR A CA 1
ATOM 2630 C C . THR A 1 188 ? -34.218 -18.186 -20.325 1.000 24.852 188 THR A C 1
ATOM 2631 O O . THR A 1 188 ? -33.807 -18.392 -19.190 1.000 26.263 188 THR A O 1
ATOM 2642 N N . THR A 1 189 ? -33.402 -17.989 -21.351 1.000 27.154 189 THR A N 1
ATOM 2643 C CA . THR A 1 189 ? -31.924 -17.919 -21.157 1.000 28.962 189 THR A CA 1
ATOM 2644 C C . THR A 1 189 ? -31.581 -16.561 -20.540 1.000 28.427 189 THR A C 1
ATOM 2645 O O . THR A 1 189 ? -30.611 -16.506 -19.778 1.000 29.999 189 THR A O 1
ATOM 2656 N N . LYS A 1 190 ? -32.377 -15.519 -20.809 1.000 27.691 190 LYS A N 1
ATOM 2657 C CA . LYS A 1 190 ? -32.195 -14.199 -20.157 1.000 27.671 190 LYS A CA 1
ATOM 2658 C C . LYS A 1 190 ? -32.428 -14.383 -18.653 1.000 28.275 190 LYS A C 1
ATOM 2659 O O . LYS A 1 190 ? -33.405 -15.042 -18.281 1.000 24.370 190 LYS A O 1
ATOM 2678 N N . ARG A 1 191 ? -31.556 -13.817 -17.819 1.000 27.659 191 ARG A N 1
ATOM 2679 C CA . ARG A 1 191 ? -31.619 -13.980 -16.343 1.000 27.398 191 ARG A CA 1
ATOM 2680 C C . ARG A 1 191 ? -32.973 -13.469 -15.819 1.000 28.415 191 ARG A C 1
ATOM 2681 O O . ARG A 1 191 ? -33.346 -12.361 -16.194 1.000 27.278 191 ARG A O 1
ATOM 2702 N N . PHE A 1 192 ? -33.684 -14.293 -15.031 1.000 25.708 192 PHE A N 1
ATOM 2703 C CA . PHE A 1 192 ? -34.934 -13.974 -14.298 1.000 26.076 192 PHE A CA 1
ATOM 2704 C C . PHE A 1 192 ? -36.126 -13.926 -15.242 1.000 26.040 192 PHE A C 1
ATOM 2705 O O . PHE A 1 192 ? -37.243 -13.599 -14.777 1.000 23.717 192 PHE A O 1
ATOM 2722 N N . TRP A 1 193 ? -35.922 -14.234 -16.524 1.000 26.115 193 TRP A N 1
ATOM 2723 C CA . TRP A 1 193 ? -37.039 -14.203 -17.493 1.000 24.485 193 TRP A CA 1
ATOM 2724 C C . TRP A 1 193 ? -37.829 -15.499 -17.327 1.000 26.985 193 TRP A C 1
ATOM 2725 O O . TRP A 1 193 ? -37.204 -16.588 -17.052 1.000 24.073 193 TRP A O 1
ATOM 2746 N N . ARG A 1 194 ? -39.152 -15.369 -17.427 1.000 26.138 194 ARG A N 1
ATOM 2747 C CA . ARG A 1 194 ? -40.115 -16.437 -17.096 1.000 28.967 194 ARG A CA 1
ATOM 2748 C C . ARG A 1 194 ? -41.352 -16.266 -17.963 1.000 29.068 194 ARG A C 1
ATOM 2749 O O . ARG A 1 194 ? -41.696 -15.147 -18.307 1.000 28.499 194 ARG A O 1
ATOM 2770 N N . PRO A 1 195 ? -42.103 -17.347 -18.290 1.000 29.612 195 PRO A N 1
ATOM 2771 C CA . PRO A 1 195 ? -43.398 -17.187 -18.941 1.000 29.343 195 PRO A CA 1
ATOM 2772 C C . PRO A 1 195 ? -44.380 -16.455 -18.022 1.000 26.424 195 PRO A C 1
ATOM 2773 O O . PRO A 1 195 ? -44.409 -16.743 -16.852 1.000 26.625 195 PRO A O 1
ATOM 2784 N N . SER A 1 196 ? -45.148 -15.521 -18.571 1.000 26.423 196 SER A N 1
ATOM 2785 C CA . SER A 1 196 ? -46.313 -14.892 -17.902 1.000 28.132 196 SER A CA 1
ATOM 2786 C C . SER A 1 196 ? -47.588 -15.590 -18.387 1.000 28.052 196 SER A C 1
ATOM 2787 O O . SER A 1 196 ? -48.406 -15.947 -17.532 1.000 27.720 196 SER A O 1
ATOM 2795 N N . ARG A 1 197 ? -47.730 -15.788 -19.703 1.000 28.342 197 ARG A N 1
ATOM 2796 C CA . ARG A 1 197 ? -48.905 -16.465 -20.319 1.000 30.126 197 ARG A CA 1
ATOM 2797 C C . ARG A 1 197 ? -48.486 -17.274 -21.550 1.000 27.046 197 ARG A C 1
ATOM 2798 O O . ARG A 1 197 ? -47.477 -16.921 -22.208 1.000 26.534 197 ARG A O 1
ATOM 2819 N N . LEU A 1 198 ? -49.204 -18.363 -21.801 1.000 26.745 198 LEU A N 1
ATOM 2820 C CA . LEU A 1 198 ? -48.958 -19.292 -22.928 1.000 27.045 198 LEU A CA 1
ATOM 2821 C C . LEU A 1 198 ? -50.274 -19.432 -23.684 1.000 26.703 198 LEU A C 1
ATOM 2822 O O . LEU A 1 198 ? -50.939 -20.467 -23.553 1.000 25.254 198 LEU A O 1
ATOM 2838 N N . PHE A 1 199 ? -50.649 -18.359 -24.382 1.000 27.900 199 PHE A N 1
ATOM 2839 C CA . PHE A 1 199 ? -51.868 -18.260 -25.223 1.000 27.238 199 PHE A CA 1
ATOM 2840 C C . PHE A 1 199 ? -51.826 -19.401 -26.251 1.000 27.063 199 PHE A C 1
ATOM 2841 O O . PHE A 1 199 ? -50.721 -19.800 -26.693 1.000 22.798 199 PHE A O 1
ATOM 2858 N N . LEU A 1 200 ? -52.998 -19.956 -26.562 1.000 25.102 200 LEU A N 1
ATOM 2859 C CA . LEU A 1 200 ? -53.140 -21.195 -27.362 1.000 27.114 200 LEU A CA 1
ATOM 2860 C C . LEU A 1 200 ? -54.327 -21.010 -28.306 1.000 26.179 200 LEU A C 1
ATOM 2861 O O . LEU A 1 200 ? -55.378 -20.613 -27.806 1.000 22.888 200 LEU A O 1
ATOM 2877 N N . SER A 1 201 ? -54.104 -21.215 -29.610 1.000 26.359 201 SER A N 1
ATOM 2878 C CA . SER A 1 201 ? -55.114 -21.070 -30.687 1.000 29.225 201 SER A CA 1
ATOM 2879 C C . SER A 1 201 ? -55.796 -22.424 -30.917 1.000 31.382 201 SER A C 1
ATOM 2880 O O . SER A 1 201 ? -55.284 -23.468 -30.412 1.000 33.600 201 SER A O 1
ATOM 2888 N N . GLU A 1 202 ? -56.875 -22.401 -31.695 1.000 30.336 202 GLU A N 1
ATOM 2889 C CA . GLU A 1 202 ? -57.681 -23.598 -32.031 1.000 31.599 202 GLU A CA 1
ATOM 2890 C C . GLU A 1 202 ? -56.825 -24.530 -32.878 1.000 33.061 202 GLU A C 1
ATOM 2891 O O . GLU A 1 202 ? -57.053 -25.745 -32.792 1.000 30.647 202 GLU A O 1
ATOM 2903 N N . ASP A 1 203 ? -55.834 -23.981 -33.598 1.000 32.118 203 ASP A N 1
ATOM 2904 C CA . ASP A 1 203 ? -54.919 -24.795 -34.430 1.000 31.651 203 ASP A CA 1
ATOM 2905 C C . ASP A 1 203 ? -53.613 -25.052 -33.671 1.000 27.895 203 ASP A C 1
ATOM 2906 O O . ASP A 1 203 ? -52.628 -25.364 -34.338 1.000 30.592 203 ASP A O 1
ATOM 2915 N N . HIS A 1 204 ? -53.646 -25.030 -32.332 1.000 27.798 204 HIS A N 1
ATOM 2916 C CA . HIS A 1 204 ? -52.577 -25.504 -31.401 1.000 27.748 204 HIS A CA 1
ATOM 2917 C C . HIS A 1 204 ? -51.300 -24.661 -31.554 1.000 27.318 204 HIS A C 1
ATOM 2918 O O . HIS A 1 204 ? -50.193 -25.190 -31.321 1.000 28.161 204 HIS A O 1
ATOM 2933 N N . ILE A 1 205 ? -51.423 -23.390 -31.916 1.000 27.220 205 ILE A N 1
ATOM 2934 C CA . ILE A 1 205 ? -50.249 -22.482 -32.009 1.000 27.977 205 ILE A CA 1
ATOM 2935 C C . ILE A 1 205 ? -50.131 -21.779 -30.656 1.000 28.451 205 ILE A C 1
ATOM 2936 O O . ILE A 1 205 ? -51.145 -21.259 -30.162 1.000 26.093 205 ILE A O 1
ATOM 2952 N N . ILE A 1 206 ? -48.939 -21.799 -30.066 1.000 28.678 206 ILE A N 1
ATOM 2953 C CA . ILE A 1 206 ? -48.690 -21.102 -28.778 1.000 30.965 206 ILE A CA 1
ATOM 2954 C C . ILE A 1 206 ? -48.193 -19.683 -29.061 1.000 29.556 206 ILE A C 1
ATOM 2955 O O . ILE A 1 206 ? -47.251 -19.526 -29.863 1.000 27.021 206 ILE A O 1
ATOM 2971 N N . THR A 1 207 ? -48.854 -18.692 -28.447 1.000 26.628 207 THR A N 1
ATOM 2972 C CA . THR A 1 207 ? -48.389 -17.285 -28.410 1.000 27.935 207 THR A CA 1
ATOM 2973 C C . THR A 1 207 ? -47.941 -16.998 -26.986 1.000 27.136 207 THR A C 1
ATOM 2974 O O . THR A 1 207 ? -48.755 -16.649 -26.133 1.000 29.316 207 THR A O 1
ATOM 2985 N N . PRO A 1 208 ? -46.639 -17.160 -26.686 1.000 25.756 208 PRO A N 1
ATOM 2986 C CA . PRO A 1 208 ? -46.139 -16.980 -25.332 1.000 26.308 208 PRO A CA 1
ATOM 2987 C C . PRO A 1 208 ? -45.756 -15.524 -25.038 1.000 26.562 208 PRO A C 1
ATOM 2988 O O . PRO A 1 208 ? -45.257 -14.825 -25.926 1.000 23.044 208 PRO A O 1
ATOM 2999 N N . SER A 1 209 ? -45.999 -15.103 -23.798 1.000 23.436 209 SER A N 1
ATOM 3000 C CA . SER A 1 209 ? -45.555 -13.792 -23.273 1.000 25.320 209 SER A CA 1
ATOM 3001 C C . SER A 1 209 ? -44.655 -14.042 -22.058 1.000 25.347 209 SER A C 1
ATOM 3002 O O . SER A 1 209 ? -44.930 -15.023 -21.300 1.000 25.657 209 SER A O 1
ATOM 3010 N N . PHE A 1 210 ? -43.571 -13.267 -21.944 1.000 24.935 210 PHE A N 1
ATOM 3011 C CA . PHE A 1 210 ? -42.563 -13.389 -20.865 1.000 25.593 210 PHE A CA 1
ATOM 3012 C C . PHE A 1 210 ? -42.416 -12.066 -20.106 1.000 27.145 210 PHE A C 1
ATOM 3013 O O . PHE A 1 210 ? -42.764 -10.996 -20.614 1.000 29.396 210 PHE A O 1
ATOM 3030 N N . ALA A 1 211 ? -41.872 -12.175 -18.898 1.000 27.516 211 ALA A N 1
ATOM 3031 C CA . ALA A 1 211 ? -41.589 -11.079 -17.950 1.000 28.575 211 ALA A CA 1
ATOM 3032 C C . ALA A 1 211 ? -40.344 -11.482 -17.157 1.000 28.908 211 ALA A C 1
ATOM 3033 O O . ALA A 1 211 ? -40.042 -12.697 -17.156 1.000 26.349 211 ALA A O 1
ATOM 3040 N N . ASP A 1 212 ? -39.649 -10.514 -16.542 1.000 30.332 212 ASP A N 1
ATOM 3041 C CA . ASP A 1 212 ? -38.494 -10.749 -15.626 1.000 27.530 212 ASP A CA 1
ATOM 3042 C C . ASP A 1 212 ? -38.884 -10.349 -14.199 1.000 30.360 212 ASP A C 1
ATOM 3043 O O . ASP A 1 212 ? -38.002 -10.332 -13.321 1.000 30.700 212 ASP A O 1
ATOM 3052 N N . THR A 1 213 ? -40.167 -10.075 -13.948 1.000 32.335 213 THR A N 1
ATOM 3053 C CA . THR A 1 213 ? -40.699 -9.989 -12.564 1.000 33.464 213 THR A CA 1
ATOM 3054 C C . THR A 1 213 ? -40.655 -11.390 -11.946 1.000 33.108 213 THR A C 1
ATOM 3055 O O . THR A 1 213 ? -40.530 -12.388 -12.692 1.000 29.719 213 THR A O 1
ATOM 3066 N N . SER A 1 214 ? -40.725 -11.455 -10.625 1.000 34.664 214 SER A N 1
ATOM 3067 C CA . SER A 1 214 ? -40.430 -12.671 -9.830 1.000 36.204 214 SER A CA 1
ATOM 3068 C C . SER A 1 214 ? -41.702 -13.124 -9.116 1.000 34.049 214 SER A C 1
ATOM 3069 O O . SER A 1 214 ? -42.289 -12.290 -8.393 1.000 33.181 214 SER A O 1
ATOM 3077 N N . VAL A 1 215 ? -42.075 -14.398 -9.307 1.000 32.052 215 VAL A N 1
ATOM 3078 C CA . VAL A 1 215 ? -43.234 -15.081 -8.656 1.000 32.079 215 VAL A CA 1
ATOM 3079 C C . VAL A 1 215 ? -42.716 -16.280 -7.850 1.000 34.067 215 VAL A C 1
ATOM 3080 O O . VAL A 1 215 ? -43.502 -17.239 -7.599 1.000 32.471 215 VAL A O 1
ATOM 3093 N N . GLY A 1 216 ? -41.454 -16.218 -7.413 1.000 31.509 216 GLY A N 1
ATOM 3094 C CA . GLY A 1 216 ? -40.780 -17.357 -6.766 1.000 33.368 216 GLY A CA 1
ATOM 3095 C C . GLY A 1 216 ? -40.526 -18.461 -7.785 1.000 35.956 216 GLY A C 1
ATOM 3096 O O . GLY A 1 216 ? -40.414 -18.147 -9.003 1.000 35.808 216 GLY A O 1
ATOM 3100 N N . LYS A 1 217 ? -40.473 -19.709 -7.336 1.000 34.842 217 LYS A N 1
ATOM 3101 C CA . LYS A 1 217 ? -40.321 -20.872 -8.244 1.000 38.466 217 LYS A CA 1
ATOM 3102 C C . LYS A 1 217 ? -41.547 -20.924 -9.158 1.000 36.861 217 LYS A C 1
ATOM 3103 O O . LYS A 1 217 ? -42.662 -20.601 -8.702 1.000 36.822 217 LYS A O 1
ATOM 3122 N N . TRP A 1 218 ? -41.317 -21.235 -10.429 1.000 35.599 218 TRP A N 1
ATOM 3123 C CA . TRP A 1 218 ? -42.372 -21.382 -11.454 1.000 31.192 218 TRP A CA 1
ATOM 3124 C C . TRP A 1 218 ? -42.076 -22.643 -12.264 1.000 31.108 218 TRP A C 1
ATOM 3125 O O . TRP A 1 218 ? -40.928 -23.111 -12.260 1.000 26.618 218 TRP A O 1
ATOM 3146 N N . SER A 1 219 ? -43.086 -23.137 -12.966 1.000 33.107 219 SER A N 1
ATOM 3147 C CA . SER A 1 219 ? -42.970 -24.210 -13.982 1.000 35.007 219 SER A CA 1
ATOM 3148 C C . SER A 1 219 ? -44.079 -24.020 -15.024 1.000 31.397 219 SER A C 1
ATOM 3149 O O . SER A 1 219 ? -44.929 -23.103 -14.884 1.000 30.754 219 SER A O 1
ATOM 3157 N N . HIS A 1 220 ? -44.069 -24.853 -16.047 1.000 28.819 220 HIS A N 1
ATOM 3158 C CA . HIS A 1 220 ? -44.985 -24.718 -17.197 1.000 30.432 220 HIS A CA 1
ATOM 3159 C C . HIS A 1 220 ? -45.139 -26.083 -17.865 1.000 26.859 220 HIS A C 1
ATOM 3160 O O . HIS A 1 220 ? -44.264 -26.945 -17.714 1.000 29.001 220 HIS A O 1
ATOM 3175 N N . ALA A 1 221 ? -46.233 -26.271 -18.576 1.000 27.461 221 ALA A N 1
ATOM 3176 C CA . ALA A 1 221 ? -46.413 -27.418 -19.490 1.000 28.197 221 ALA A CA 1
ATOM 3177 C C . ALA A 1 221 ? -47.260 -26.946 -20.666 1.000 25.541 221 ALA A C 1
ATOM 3178 O O . ALA A 1 221 ? -48.050 -25.981 -20.520 1.000 25.815 221 ALA A O 1
ATOM 3185 N N . VAL A 1 222 ? -47.061 -27.555 -21.815 1.000 27.979 222 VAL A N 1
ATOM 3186 C CA . VAL A 1 222 ? -47.880 -27.232 -23.012 1.000 28.563 222 VAL A CA 1
ATOM 3187 C C . VAL A 1 222 ? -48.357 -28.550 -23.636 1.000 30.630 222 VAL A C 1
ATOM 3188 O O . VAL A 1 222 ? -47.859 -29.635 -23.226 1.000 31.056 222 VAL A O 1
ATOM 3201 N N . ASP A 1 223 ? -49.269 -28.455 -24.601 1.000 28.752 223 ASP A N 1
ATOM 3202 C CA . ASP A 1 223 ? -49.771 -29.613 -25.381 1.000 29.668 223 ASP A CA 1
ATOM 3203 C C . ASP A 1 223 ? -50.280 -30.719 -24.433 1.000 27.396 223 ASP A C 1
ATOM 3204 O O . ASP A 1 223 ? -50.029 -31.908 -24.720 1.000 27.243 223 ASP A O 1
ATOM 3213 N N . LEU A 1 224 ? -50.974 -30.343 -23.352 1.000 27.810 224 LEU A N 1
ATOM 3214 C CA . LEU A 1 224 ? -51.538 -31.266 -22.329 1.000 29.569 224 LEU A CA 1
ATOM 3215 C C . LEU A 1 224 ? -53.000 -31.612 -22.639 1.000 30.040 224 LEU A C 1
ATOM 3216 O O . LEU A 1 224 ? -53.800 -30.693 -22.893 1.000 29.102 224 LEU A O 1
ATOM 3232 N N . THR A 1 225 ? -53.353 -32.898 -22.567 1.000 30.604 225 THR A N 1
ATOM 3233 C CA . THR A 1 225 ? -54.757 -33.373 -22.516 1.000 30.291 225 THR A CA 1
ATOM 3234 C C . THR A 1 225 ? -55.285 -32.959 -21.145 1.000 32.127 225 THR A C 1
ATOM 3235 O O . THR A 1 225 ? -54.420 -32.692 -20.282 1.000 30.309 225 THR A O 1
ATOM 3246 N N . LYS A 1 226 ? -56.600 -32.969 -20.924 1.000 32.882 226 LYS A N 1
ATOM 3247 C CA . LYS A 1 226 ? -57.174 -32.604 -19.604 1.000 39.359 226 LYS A CA 1
ATOM 3248 C C . LYS A 1 226 ? -56.685 -33.620 -18.567 1.000 37.897 226 LYS A C 1
ATOM 3249 O O . LYS A 1 226 ? -56.385 -33.201 -17.444 1.000 39.751 226 LYS A O 1
ATOM 3268 N N . ALA A 1 227 ? -56.521 -34.886 -18.945 1.000 35.202 227 ALA A N 1
ATOM 3269 C CA . ALA A 1 227 ? -55.978 -35.919 -18.039 1.000 34.044 227 ALA A CA 1
ATOM 3270 C C . ALA A 1 227 ? -54.562 -35.516 -17.633 1.000 34.050 227 ALA A C 1
ATOM 3271 O O . ALA A 1 227 ? -54.262 -35.580 -16.430 1.000 29.328 227 ALA A O 1
ATOM 3278 N N . GLU A 1 228 ? -53.715 -35.150 -18.600 1.000 32.427 228 GLU A N 1
ATOM 3279 C CA . GLU A 1 228 ? -52.310 -34.788 -18.298 1.000 32.415 228 GLU A CA 1
ATOM 3280 C C . GLU A 1 228 ? -52.304 -33.515 -17.444 1.000 33.148 228 GLU A C 1
ATOM 3281 O O . GLU A 1 228 ? -51.493 -33.444 -16.498 1.000 33.352 228 GLU A O 1
ATOM 3293 N N . LEU A 1 229 ? -53.218 -32.578 -17.704 1.000 30.400 229 LEU A N 1
ATOM 3294 C CA . LEU A 1 229 ? -53.262 -31.292 -16.967 1.000 31.781 229 LEU A CA 1
ATOM 3295 C C . LEU A 1 229 ? -53.626 -31.571 -15.507 1.000 32.191 229 LEU A C 1
ATOM 3296 O O . LEU A 1 229 ? -52.951 -31.069 -14.615 1.000 27.382 229 LEU A O 1
ATOM 3312 N N . LYS A 1 230 ? -54.682 -32.346 -15.286 1.000 36.057 230 LYS A N 1
ATOM 3313 C CA . LYS A 1 230 ? -55.135 -32.713 -13.926 1.000 38.457 230 LYS A CA 1
ATOM 3314 C C . LYS A 1 230 ? -53.962 -33.322 -13.138 1.000 38.349 230 LYS A C 1
ATOM 3315 O O . LYS A 1 230 ? -53.752 -32.866 -12.012 1.000 36.341 230 LYS A O 1
ATOM 3334 N N . GLU A 1 231 ? -53.214 -34.284 -13.702 1.000 37.159 231 GLU A N 1
ATOM 3335 C CA . GLU A 1 231 ? -52.026 -34.884 -13.028 1.000 43.100 231 GLU A CA 1
ATOM 3336 C C . GLU A 1 231 ? -50.983 -33.794 -12.735 1.000 41.759 231 GLU A C 1
ATOM 3337 O O . GLU A 1 231 ? -50.557 -33.691 -11.559 1.000 37.409 231 GLU A O 1
ATOM 3349 N N . LYS A 1 232 ? -50.587 -33.024 -13.755 1.000 35.082 232 LYS A N 1
ATOM 3350 C CA . LYS A 1 232 ? -49.581 -31.932 -13.633 1.000 34.273 232 LYS A CA 1
ATOM 3351 C C . LYS A 1 232 ? -49.974 -30.955 -12.523 1.000 34.978 232 LYS A C 1
ATOM 3352 O O . LYS A 1 232 ? -49.081 -30.530 -11.797 1.000 35.667 232 LYS A O 1
ATOM 3371 N N . ILE A 1 233 ? -51.253 -30.573 -12.423 1.000 34.614 233 ILE A N 1
ATOM 3372 C CA . ILE A 1 233 ? -51.723 -29.592 -11.404 1.000 33.655 233 ILE A CA 1
ATOM 3373 C C . ILE A 1 233 ? -51.481 -30.192 -10.015 1.000 37.011 233 ILE A C 1
ATOM 3374 O O . ILE A 1 233 ? -50.966 -29.465 -9.136 1.000 37.515 233 ILE A O 1
ATOM 3390 N N . GLU A 1 234 ? -51.768 -31.486 -9.836 1.000 39.932 234 GLU A N 1
ATOM 3391 C CA . GLU A 1 234 ? -51.565 -32.190 -8.538 1.000 40.895 234 GLU A CA 1
ATOM 3392 C C . GLU A 1 234 ? -50.060 -32.276 -8.231 1.000 36.654 234 GLU A C 1
ATOM 3393 O O . GLU A 1 234 ? -49.664 -31.910 -7.106 1.000 43.136 234 GLU A O 1
ATOM 3405 N N . THR A 1 235 ? -49.253 -32.729 -9.185 1.000 34.210 235 THR A N 1
ATOM 3406 C CA . THR A 1 235 ? -47.776 -32.804 -9.068 1.000 36.650 235 THR A CA 1
ATOM 3407 C C . THR A 1 235 ? -47.253 -31.470 -8.503 1.000 39.526 235 THR A C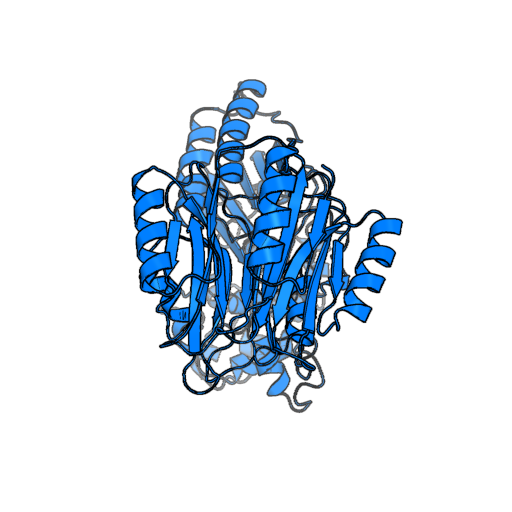 1
ATOM 3408 O O . THR A 1 235 ? -46.516 -31.482 -7.482 1.000 42.385 235 THR A O 1
ATOM 3419 N N . GLU A 1 236 ? -47.656 -30.350 -9.109 1.000 36.060 236 GLU A N 1
ATOM 3420 C CA . GLU A 1 236 ? -47.093 -29.014 -8.795 1.000 36.167 236 GLU A CA 1
ATOM 3421 C C . GLU A 1 236 ? -47.664 -28.524 -7.466 1.000 32.650 236 GLU A C 1
ATOM 3422 O O . GLU A 1 236 ? -46.905 -27.898 -6.731 1.000 30.108 236 GLU A O 1
ATOM 3434 N N . ARG A 1 237 ? -48.948 -28.777 -7.206 1.000 34.128 237 ARG A N 1
ATOM 3435 C CA . ARG A 1 237 ? -49.621 -28.418 -5.930 1.000 40.084 237 ARG A CA 1
ATOM 3436 C C . ARG A 1 237 ? -48.833 -29.016 -4.755 1.000 41.110 237 ARG A C 1
ATOM 3437 O O . ARG A 1 237 ? -48.555 -28.260 -3.825 1.000 44.132 237 ARG A O 1
ATOM 3458 N N . ALA A 1 238 ? -48.448 -30.298 -4.811 1.000 40.712 238 ALA A N 1
ATOM 3459 C CA . ALA A 1 238 ? -47.659 -30.965 -3.744 1.000 41.960 238 ALA A CA 1
ATOM 3460 C C . ALA A 1 238 ? -46.361 -30.177 -3.505 1.000 43.469 238 ALA A C 1
ATOM 3461 O O . ALA A 1 238 ? -45.938 -30.078 -2.347 1.000 45.480 238 ALA A O 1
ATOM 3468 N N . LYS A 1 239 ? -45.774 -29.600 -4.556 1.000 44.530 239 LYS A N 1
ATOM 3469 C CA . LYS A 1 239 ? -44.483 -28.855 -4.491 1.000 42.889 239 LYS A CA 1
ATOM 3470 C C . LYS A 1 239 ? -44.727 -27.396 -4.093 1.000 40.197 239 LYS A C 1
ATOM 3471 O O . LYS A 1 239 ? -43.741 -26.644 -3.981 1.000 43.157 239 LYS A O 1
ATOM 3490 N N . GLY A 1 240 ? -45.989 -27.000 -3.935 1.000 39.518 240 GLY A N 1
ATOM 3491 C CA . GLY A 1 240 ? -46.378 -25.637 -3.531 1.000 40.270 240 GLY A CA 1
ATOM 3492 C C . GLY A 1 240 ? -46.327 -24.647 -4.685 1.000 36.473 240 GLY A C 1
ATOM 3493 O O . GLY A 1 240 ? -46.121 -23.436 -4.413 1.000 35.693 240 GLY A O 1
ATOM 3497 N N . LEU A 1 241 ? -46.541 -25.116 -5.918 1.000 34.264 241 LEU A N 1
ATOM 3498 C CA . LEU A 1 241 ? -46.726 -24.236 -7.106 1.000 33.241 241 LEU A CA 1
ATOM 3499 C C . LEU A 1 241 ? -48.177 -24.328 -7.571 1.000 35.079 241 LEU A C 1
ATOM 3500 O O . LEU A 1 241 ? -48.695 -25.454 -7.727 1.000 32.427 241 LEU A O 1
ATOM 3516 N N . TYR A 1 242 ? -48.782 -23.164 -7.801 1.000 33.773 242 TYR A N 1
ATOM 3517 C CA . TYR A 1 242 ? -50.212 -22.998 -8.138 1.000 36.983 242 TYR A CA 1
ATOM 3518 C C . TYR A 1 242 ? -50.315 -22.343 -9.515 1.000 36.310 242 TYR A C 1
ATOM 3519 O O . TYR A 1 242 ? -49.436 -21.580 -9.926 1.000 34.640 242 TYR A O 1
ATOM 3537 N N . PRO A 1 243 ? -51.387 -22.645 -10.276 1.000 35.108 243 PRO A N 1
ATOM 3538 C CA . PRO A 1 243 ? -51.590 -22.038 -11.595 1.000 35.102 243 PRO A CA 1
ATOM 3539 C C . PRO A 1 243 ? -51.693 -20.505 -11.568 1.000 34.001 243 PRO A C 1
ATOM 3540 O O . PRO A 1 243 ? -52.474 -19.981 -10.798 1.000 33.255 243 PRO A O 1
ATOM 3551 N N . ILE A 1 244 ? -50.913 -19.835 -12.421 1.000 33.060 244 ILE A N 1
ATOM 3552 C CA . ILE A 1 244 ? -51.014 -18.363 -12.656 1.000 31.238 244 ILE A CA 1
ATOM 3553 C C . ILE A 1 244 ? -51.521 -18.103 -14.080 1.000 29.931 244 ILE A C 1
ATOM 3554 O O . ILE A 1 244 ? -52.060 -17.010 -14.330 1.000 30.682 244 ILE A O 1
ATOM 3570 N N . ASP A 1 245 ? -51.348 -19.065 -14.983 1.000 29.333 245 ASP A N 1
ATOM 3571 C CA . ASP A 1 245 ? -51.977 -19.028 -16.324 1.000 29.010 245 ASP A CA 1
ATOM 3572 C C . ASP A 1 245 ? -52.486 -20.421 -16.692 1.000 28.652 245 ASP A C 1
ATOM 3573 O O . ASP A 1 245 ? -51.809 -21.415 -16.387 1.000 28.113 245 ASP A O 1
ATOM 3582 N N . ILE A 1 246 ? -53.626 -20.473 -17.376 1.000 28.725 246 ILE A N 1
ATOM 3583 C CA . ILE A 1 246 ? -54.154 -21.707 -18.007 1.000 29.589 246 ILE A CA 1
ATOM 3584 C C . ILE A 1 246 ? -54.858 -21.313 -19.309 1.000 27.839 246 ILE A C 1
ATOM 3585 O O . ILE A 1 246 ? -55.639 -20.347 -19.304 1.000 28.390 246 ILE A O 1
ATOM 3601 N N . GLN A 1 247 ? -54.557 -21.994 -20.411 1.000 25.446 247 GLN A N 1
ATOM 3602 C CA . GLN A 1 247 ? -55.178 -21.668 -21.723 1.000 27.555 247 GLN A CA 1
ATOM 3603 C C . GLN A 1 247 ? -55.526 -22.980 -22.412 1.000 28.299 247 GLN A C 1
ATOM 3604 O O . GLN A 1 247 ? -54.643 -23.865 -22.474 1.000 27.020 247 GLN A O 1
ATOM 3618 N N . GLY A 1 248 ? -56.775 -23.084 -22.866 1.000 29.756 248 GLY A N 1
ATOM 3619 C CA . GLY A 1 248 ? -57.278 -24.192 -23.695 1.000 28.655 248 GLY A CA 1
ATOM 3620 C C . GLY A 1 248 ? -57.262 -23.835 -25.170 1.000 26.836 248 GLY A C 1
ATOM 3621 O O . GLY A 1 248 ? -57.304 -22.659 -25.535 1.000 24.869 248 GLY A O 1
ATOM 3625 N N . GLY A 1 249 ? -57.153 -24.852 -26.007 1.000 30.342 249 GLY A N 1
ATOM 3626 C CA . GLY A 1 249 ? -57.221 -24.736 -27.471 1.000 29.306 249 GLY A CA 1
ATOM 3627 C C . GLY A 1 249 ? -57.748 -26.036 -28.019 1.000 30.562 249 GLY A C 1
ATOM 3628 O O . GLY A 1 249 ? -57.318 -27.092 -27.502 1.000 30.105 249 GLY A O 1
ATOM 3632 N N . GLY A 1 250 ? -58.667 -25.948 -28.977 1.000 33.048 250 GLY A N 1
ATOM 3633 C CA . GLY A 1 250 ? -59.196 -27.088 -29.743 1.000 32.893 250 GLY A CA 1
ATOM 3634 C C . GLY A 1 250 ? -60.524 -27.555 -29.190 1.000 32.912 250 GLY A C 1
ATOM 3635 O O . GLY A 1 250 ? -60.862 -27.185 -28.047 1.000 33.008 250 GLY A O 1
ATOM 3639 N N . SER A 1 251 ? -61.266 -28.342 -29.970 1.000 34.096 251 SER A N 1
ATOM 3640 C CA . SER A 1 251 ? -62.561 -28.916 -29.525 1.000 34.841 251 SER A CA 1
ATOM 3641 C C . SER A 1 251 ? -62.469 -30.430 -29.535 1.000 32.877 251 SER A C 1
ATOM 3642 O O . SER A 1 251 ? -61.621 -30.981 -30.266 1.000 31.209 251 SER A O 1
ATOM 3650 N N . GLY A 1 252 ? -63.373 -31.048 -28.785 1.000 29.488 252 GLY A N 1
ATOM 3651 C CA . GLY A 1 252 ? -63.551 -32.498 -28.760 1.000 29.972 252 GLY A CA 1
ATOM 3652 C C . GLY A 1 252 ? -62.246 -33.179 -28.417 1.000 29.431 252 GLY A C 1
ATOM 3653 O O . GLY A 1 252 ? -61.625 -32.791 -27.430 1.000 30.982 252 GLY A O 1
ATOM 3657 N N . SER A 1 253 ? -61.832 -34.137 -29.237 1.000 27.075 253 SER A N 1
ATOM 3658 C CA A SER A 1 253 ? -60.697 -35.040 -28.930 0.500 27.283 253 SER A CA 1
ATOM 3659 C CA B SER A 1 253 ? -60.696 -35.044 -28.928 0.500 25.402 253 SER A CA 1
ATOM 3660 C C . SER A 1 253 ? -59.379 -34.254 -28.932 1.000 26.036 253 SER A C 1
ATOM 3661 O O . SER A 1 253 ? -58.437 -34.695 -28.270 1.000 28.172 253 SER A O 1
ATOM 3675 N N . SER A 1 254 ? -59.316 -33.151 -29.675 1.000 26.129 254 SER A N 1
ATOM 3676 C CA . SER A 1 254 ? -58.071 -32.371 -29.898 1.000 27.561 254 SER A CA 1
ATOM 3677 C C . SER A 1 254 ? -57.927 -31.246 -28.863 1.000 28.098 254 SER A C 1
ATOM 3678 O O . SER A 1 254 ? -57.035 -30.424 -29.008 1.000 29.901 254 SER A O 1
ATOM 3686 N N . GLU A 1 255 ? -58.772 -31.227 -27.841 1.000 31.748 255 GLU A N 1
ATOM 3687 C CA . GLU A 1 255 ? -58.678 -30.246 -26.735 1.000 32.333 255 GLU A CA 1
ATOM 3688 C C . GLU A 1 255 ? -57.312 -30.376 -26.046 1.000 29.143 255 GLU A C 1
ATOM 3689 O O . GLU A 1 255 ? -57.026 -31.444 -25.505 1.000 28.018 255 GLU A O 1
ATOM 3701 N N . ARG A 1 256 ? -56.520 -29.306 -26.034 1.000 27.179 256 ARG A N 1
ATOM 3702 C CA . ARG A 1 256 ? -55.229 -29.278 -25.302 1.000 27.799 256 ARG A CA 1
ATOM 3703 C C . ARG A 1 256 ? -55.094 -27.995 -24.471 1.000 26.717 256 ARG A C 1
ATOM 3704 O O . ARG A 1 256 ? -55.863 -27.028 -24.681 1.000 25.411 256 ARG A O 1
ATOM 3725 N N . PHE A 1 257 ? -54.105 -27.998 -23.574 1.000 27.175 257 PHE A N 1
ATOM 3726 C CA . PHE A 1 257 ? -53.909 -26.981 -22.514 1.000 26.442 257 PHE A CA 1
ATOM 3727 C C . PHE A 1 257 ? -52.432 -26.596 -22.422 1.000 27.086 257 PHE A C 1
ATOM 3728 O O . PHE A 1 257 ? -51.540 -27.457 -22.626 1.000 28.240 257 PHE A O 1
ATOM 3745 N N . THR A 1 258 ? -52.203 -25.304 -22.182 1.000 24.889 258 THR A N 1
ATOM 3746 C CA . THR A 1 258 ? -50.955 -24.755 -21.610 1.000 24.960 258 THR A CA 1
ATOM 3747 C C . THR A 1 258 ? -51.258 -24.388 -20.165 1.000 24.648 258 THR A C 1
ATOM 3748 O O . THR A 1 258 ? -52.415 -24.143 -19.853 1.000 21.733 258 THR A O 1
ATOM 3759 N N . VAL A 1 259 ? -50.238 -24.402 -19.322 1.000 24.739 259 VAL A N 1
ATOM 3760 C CA . VAL A 1 259 ? -50.385 -24.004 -17.906 1.000 24.900 259 VAL A CA 1
ATOM 3761 C C . VAL A 1 259 ? -49.033 -23.427 -17.457 1.000 25.285 259 VAL A C 1
ATOM 3762 O O . VAL A 1 259 ? -48.000 -23.968 -17.857 1.000 24.175 259 VAL A O 1
ATOM 3775 N N . VAL A 1 260 ? -49.038 -22.325 -16.704 1.000 24.852 260 VAL A N 1
ATOM 3776 C CA . VAL A 1 260 ? -47.829 -21.848 -15.962 1.000 24.692 260 VAL A CA 1
ATOM 3777 C C . VAL A 1 260 ? -48.129 -21.895 -14.459 1.000 25.223 260 VAL A C 1
ATOM 3778 O O . VAL A 1 260 ? -49.230 -21.467 -14.052 1.000 26.770 260 VAL A O 1
ATOM 3791 N N . PHE A 1 261 ? -47.182 -22.401 -13.667 1.000 25.623 261 PHE A N 1
ATOM 3792 C CA . PHE A 1 261 ? -47.280 -22.500 -12.188 1.000 26.311 261 PHE A CA 1
ATOM 3793 C C . PHE A 1 261 ? -46.269 -21.552 -11.542 1.000 26.977 261 PHE A C 1
ATOM 3794 O O . PHE A 1 261 ? -45.184 -21.368 -12.127 1.000 25.778 261 PHE A O 1
ATOM 3811 N N . ALA A 1 262 ? -46.601 -21.019 -10.359 1.000 27.637 262 ALA A N 1
ATOM 3812 C CA . ALA A 1 262 ? -45.704 -20.198 -9.515 1.000 29.301 262 ALA A CA 1
ATOM 3813 C C . ALA A 1 262 ? -46.015 -20.389 -8.025 1.000 29.076 262 ALA A C 1
ATOM 3814 O O . ALA A 1 262 ? -47.164 -20.655 -7.664 1.000 31.853 262 ALA A O 1
ATOM 3821 N N . GLU A 1 263 ? -45.023 -20.162 -7.182 1.000 32.240 263 GLU A N 1
ATOM 3822 C CA . GLU A 1 263 ? -45.198 -20.180 -5.708 1.000 36.605 263 GLU A CA 1
ATOM 3823 C C . GLU A 1 263 ? -46.142 -19.052 -5.308 1.000 35.144 263 GLU A C 1
ATOM 3824 O O . GLU A 1 263 ? -46.937 -19.264 -4.379 1.000 35.772 263 GLU A O 1
ATOM 3836 N N . ARG A 1 264 ? -46.087 -17.922 -6.014 1.000 32.899 264 ARG A N 1
ATOM 3837 C CA . ARG A 1 264 ? -46.839 -16.698 -5.640 1.000 32.742 264 ARG A CA 1
ATOM 3838 C C . ARG A 1 264 ? -47.993 -16.471 -6.616 1.000 32.980 264 ARG A C 1
ATOM 3839 O O . ARG A 1 264 ? -47.938 -17.019 -7.731 1.000 32.056 264 ARG A O 1
ATOM 3860 N N . THR A 1 265 ? -48.975 -15.659 -6.225 1.000 31.537 265 THR A N 1
ATOM 3861 C CA . THR A 1 265 ? -50.148 -15.313 -7.072 1.000 38.355 265 THR A CA 1
ATOM 3862 C C . THR A 1 265 ? -49.850 -14.035 -7.863 1.000 39.795 265 THR A C 1
ATOM 3863 O O . THR A 1 265 ? -50.511 -13.814 -8.891 1.000 38.635 265 THR A O 1
ATOM 3874 N N . SER A 1 266 ? -48.885 -13.239 -7.392 1.000 41.669 266 SER A N 1
ATOM 3875 C CA . SER A 1 266 ? -48.538 -11.906 -7.944 1.000 39.604 266 SER A CA 1
ATOM 3876 C C . SER A 1 266 ? -47.030 -11.669 -7.822 1.000 38.019 266 SER A C 1
ATOM 3877 O O . SER A 1 266 ? -46.361 -12.269 -6.987 1.000 38.538 266 SER A O 1
ATOM 3885 N N . PRO A 1 267 ? -46.454 -10.775 -8.652 1.000 35.842 267 PRO A N 1
ATOM 3886 C CA . PRO A 1 267 ? -45.026 -10.482 -8.606 1.000 34.264 267 PRO A CA 1
ATOM 3887 C C . PRO A 1 267 ? -44.553 -9.974 -7.233 1.000 31.178 267 PRO A C 1
ATOM 3888 O O . PRO A 1 267 ? -45.235 -9.197 -6.639 1.000 27.787 267 PRO A O 1
ATOM 3899 N N . LYS A 1 268 ? -43.358 -10.351 -6.786 1.000 32.264 268 LYS A N 1
ATOM 3900 C CA . LYS A 1 268 ? -42.757 -9.741 -5.566 1.000 33.019 268 LYS A CA 1
ATOM 3901 C C . LYS A 1 268 ? -42.663 -8.233 -5.790 1.000 31.217 268 LYS A C 1
ATOM 3902 O O . LYS A 1 268 ? -42.530 -7.797 -6.940 1.000 28.170 268 LYS A O 1
ATOM 3921 N N . PRO A 1 269 ? -42.773 -7.399 -4.723 1.000 30.922 269 PRO A N 1
ATOM 3922 C CA . PRO A 1 269 ? -42.516 -5.964 -4.833 1.000 29.319 269 PRO A CA 1
ATOM 3923 C C . PRO A 1 269 ? -41.000 -5.734 -4.900 1.000 29.185 269 PRO A C 1
ATOM 3924 O O . PRO A 1 269 ? -40.221 -6.567 -4.438 1.000 28.912 269 PRO A O 1
ATOM 3935 N N . ARG A 1 270 ? -40.604 -4.637 -5.522 1.000 26.683 270 ARG A N 1
ATOM 3936 C CA . ARG A 1 270 ? -39.211 -4.159 -5.431 1.000 28.839 270 ARG A CA 1
ATOM 3937 C C . ARG A 1 270 ? -39.000 -3.543 -4.042 1.000 28.692 270 ARG A C 1
ATOM 3938 O O . ARG A 1 270 ? -39.963 -3.027 -3.470 1.000 23.840 270 ARG A O 1
ATOM 3959 N N . GLN A 1 271 ? -37.770 -3.594 -3.534 1.000 31.273 271 GLN A N 1
ATOM 3960 C CA . GLN A 1 271 ? -37.382 -2.877 -2.292 1.000 34.724 271 GLN A CA 1
ATOM 3961 C C . GLN A 1 271 ? -36.201 -1.955 -2.604 1.000 34.809 271 GLN A C 1
ATOM 3962 O O . GLN A 1 271 ? -35.359 -2.307 -3.468 1.000 35.356 271 GLN A O 1
ATOM 3976 N N . TRP A 1 272 ? -36.181 -0.795 -1.953 1.000 32.986 272 TRP A N 1
ATOM 3977 C CA . TRP A 1 272 ? -35.178 0.278 -2.158 1.000 31.292 272 TRP A CA 1
ATOM 3978 C C . TRP A 1 272 ? -34.001 0.067 -1.205 1.000 30.925 272 TRP A C 1
ATOM 3979 O O . TRP A 1 272 ? -34.239 -0.121 -0.014 1.000 34.746 272 TRP A O 1
ATOM 4000 N N . ASN A 1 273 ? -32.780 0.068 -1.738 1.000 29.696 273 ASN A N 1
ATOM 4001 C CA . ASN A 1 273 ? -31.529 -0.119 -0.968 1.000 27.303 273 ASN A CA 1
ATOM 4002 C C . ASN A 1 273 ? -30.492 0.875 -1.482 1.000 27.587 273 ASN A C 1
ATOM 4003 O O . ASN A 1 273 ? -30.416 1.088 -2.724 1.000 27.319 273 ASN A O 1
ATOM 4014 N N . VAL A 1 274 ? -29.739 1.477 -0.563 1.000 29.031 274 VAL A N 1
ATOM 4015 C CA A VAL A 1 274 ? -28.625 2.403 -0.916 0.500 28.212 274 VAL A CA 1
ATOM 4016 C CA B VAL A 1 274 ? -28.637 2.437 -0.875 0.500 28.792 274 VAL A CA 1
ATOM 4017 C C . VAL A 1 274 ? -27.401 1.981 -0.104 1.000 29.634 274 VAL A C 1
ATOM 4018 O O . VAL A 1 274 ? -27.571 1.582 1.087 1.000 30.899 274 VAL A O 1
ATOM 4042 N N . ARG A 1 275 ? -26.241 2.025 -0.755 1.000 29.105 275 ARG A N 1
ATOM 4043 C CA . ARG A 1 275 ? -24.930 1.671 -0.159 1.000 28.621 275 ARG A CA 1
ATOM 4044 C C . ARG A 1 275 ? -23.931 2.763 -0.543 1.000 27.916 275 ARG A C 1
ATOM 4045 O O . ARG A 1 275 ? -24.224 3.565 -1.464 1.000 26.611 275 ARG A O 1
ATOM 4066 N N . GLY A 1 276 ? -22.783 2.784 0.128 1.000 28.397 276 GLY A N 1
ATOM 4067 C CA . GLY A 1 276 ? -21.746 3.806 -0.098 1.000 29.272 276 GLY A CA 1
ATOM 4068 C C . GLY A 1 276 ? -21.988 5.048 0.732 1.000 30.154 276 GLY A C 1
ATOM 4069 O O . GLY A 1 276 ? -23.064 5.189 1.328 1.000 30.057 276 GLY A O 1
ATOM 4073 N N . GLU A 1 277 ? -21.004 5.936 0.743 1.000 35.368 277 GLU A N 1
ATOM 4074 C CA . GLU A 1 277 ? -21.017 7.188 1.532 1.000 40.803 277 GLU A CA 1
ATOM 4075 C C . GLU A 1 277 ? -20.565 8.337 0.625 1.000 32.537 277 GLU A C 1
ATOM 4076 O O . GLU A 1 277 ? -19.706 8.106 -0.239 1.000 26.291 277 GLU A O 1
ATOM 4088 N N . ILE A 1 278 ? -21.149 9.516 0.837 1.000 32.423 278 ILE A N 1
ATOM 4089 C CA . ILE A 1 278 ? -20.556 10.830 0.465 1.000 34.195 278 ILE A CA 1
ATOM 4090 C C . ILE A 1 278 ? -19.704 11.308 1.646 1.000 34.854 278 ILE A C 1
ATOM 4091 O O . ILE A 1 278 ? -20.264 11.471 2.761 1.000 33.020 278 ILE A O 1
ATOM 4107 N N . THR A 1 279 ? -18.418 11.578 1.397 1.000 34.716 279 THR A N 1
ATOM 4108 C CA . THR A 1 279 ? -17.409 11.884 2.441 1.000 35.097 279 THR A CA 1
ATOM 4109 C C . THR A 1 279 ? -16.755 13.264 2.230 1.000 39.093 279 THR A C 1
ATOM 4110 O O . THR A 1 279 ? -16.394 13.893 3.237 1.000 37.314 279 THR A O 1
ATOM 4121 N N . GLY A 1 280 ? -16.536 13.704 0.988 1.000 40.076 280 GLY A N 1
ATOM 4122 C CA . GLY A 1 280 ? -15.746 14.921 0.695 1.000 38.118 280 GLY A CA 1
ATOM 4123 C C . GLY A 1 280 ? -16.602 16.103 0.275 1.000 35.477 280 GLY A C 1
ATOM 4124 O O . GLY A 1 280 ? -16.076 16.953 -0.446 1.000 39.636 280 GLY A O 1
ATOM 4128 N N . PHE A 1 281 ? -17.855 16.174 0.738 1.000 36.294 281 PHE A N 1
ATOM 4129 C CA . PHE A 1 281 ? -18.815 17.276 0.453 1.000 35.461 281 PHE A CA 1
ATOM 4130 C C . PHE A 1 281 ? -18.972 18.187 1.688 1.000 37.433 281 PHE A C 1
ATOM 4131 O O . PHE A 1 281 ? -18.683 17.778 2.841 1.000 37.395 281 PHE A O 1
ATOM 4148 N N . GLU A 1 282 ? -19.410 19.424 1.447 1.000 39.234 282 GLU A N 1
ATOM 4149 C CA A GLU A 1 282 ? -19.647 20.470 2.484 0.500 41.681 282 GLU A CA 1
ATOM 4150 C CA B GLU A 1 282 ? -19.580 20.425 2.533 0.500 41.798 282 GLU A CA 1
ATOM 4151 C C . GLU A 1 282 ? -20.674 19.935 3.488 1.000 41.977 282 GLU A C 1
ATOM 4152 O O . GLU A 1 282 ? -20.417 20.001 4.710 1.000 43.241 282 GLU A O 1
ATOM 4174 N N . ASP A 1 283 ? -21.794 19.423 2.962 1.000 40.038 283 ASP A N 1
ATOM 4175 C CA . ASP A 1 283 ? -22.877 18.813 3.782 1.000 41.982 283 ASP A CA 1
ATOM 4176 C C . ASP A 1 283 ? -23.154 17.395 3.262 1.000 42.327 283 ASP A C 1
ATOM 4177 O O . ASP A 1 283 ? -24.126 17.214 2.494 1.000 37.361 283 ASP A O 1
ATOM 4186 N N . ASN A 1 284 ? -22.347 16.433 3.714 1.000 38.306 284 ASN A N 1
ATOM 4187 C CA . ASN A 1 284 ? -22.366 15.024 3.258 1.000 39.567 284 ASN A CA 1
ATOM 4188 C C . ASN A 1 284 ? -23.798 14.466 3.347 1.000 40.240 284 ASN A C 1
ATOM 4189 O O . ASN A 1 284 ? -24.248 13.881 2.347 1.000 33.216 284 ASN A O 1
ATOM 4200 N N . LYS A 1 285 ? -24.502 14.647 4.470 1.000 39.491 285 LYS A N 1
ATOM 4201 C CA . LYS A 1 285 ? -25.816 13.986 4.720 1.000 43.094 285 LYS A CA 1
ATOM 4202 C C . LYS A 1 285 ? -26.916 14.630 3.867 1.000 42.400 285 LYS A C 1
ATOM 4203 O O . LYS A 1 285 ? -27.804 13.887 3.409 1.000 43.050 285 LYS A O 1
ATOM 4222 N N . ALA A 1 286 ? -26.857 15.944 3.621 1.000 39.846 286 ALA A N 1
ATOM 4223 C CA . ALA A 1 286 ? -27.830 16.652 2.753 1.000 38.873 286 ALA A CA 1
ATOM 4224 C C . ALA A 1 286 ? -27.527 16.342 1.278 1.000 37.374 286 ALA A C 1
ATOM 4225 O O . ALA A 1 286 ? -28.487 16.330 0.491 1.000 40.721 286 ALA A O 1
ATOM 4232 N N . ALA A 1 287 ? -26.262 16.086 0.925 1.000 33.209 287 ALA A N 1
ATOM 4233 C CA . ALA A 1 287 ? -25.838 15.642 -0.429 1.000 32.719 287 ALA A CA 1
ATOM 4234 C C . ALA A 1 287 ? -26.428 14.249 -0.717 1.000 30.583 287 ALA A C 1
ATOM 4235 O O . ALA A 1 287 ? -27.019 14.070 -1.792 1.000 29.197 287 ALA A O 1
ATOM 4242 N N . GLU A 1 288 ? -26.313 13.317 0.236 1.000 33.309 288 GLU A N 1
ATOM 4243 C CA . GLU A 1 288 ? -26.905 11.953 0.164 1.000 34.626 288 GLU A CA 1
ATOM 4244 C C . GLU A 1 288 ? -28.423 12.045 -0.024 1.000 33.521 288 GLU A C 1
ATOM 4245 O O . GLU A 1 288 ? -28.944 11.384 -0.939 1.000 32.366 288 GLU A O 1
ATOM 4257 N N . GLU A 1 289 ? -29.119 12.855 0.769 1.000 35.313 289 GLU A N 1
ATOM 4258 C CA . GLU A 1 289 ? -30.604 12.961 0.695 1.000 38.714 289 GLU A CA 1
ATOM 4259 C C . GLU A 1 289 ? -31.040 13.440 -0.697 1.000 36.971 289 GLU A C 1
ATOM 4260 O O . GLU A 1 289 ? -32.022 12.899 -1.231 1.000 31.172 289 GLU A O 1
ATOM 4272 N N . GLU A 1 290 ? -30.355 14.436 -1.264 1.000 37.085 290 GLU A N 1
ATOM 4273 C CA . GLU A 1 290 ? -30.738 15.043 -2.570 1.000 35.375 290 GLU A CA 1
ATOM 4274 C C . GLU A 1 290 ? -30.425 14.042 -3.696 1.000 30.889 290 GLU A C 1
ATOM 4275 O O . GLU A 1 290 ? -31.342 13.740 -4.491 1.000 31.861 290 GLU A O 1
ATOM 4287 N N . VAL A 1 291 ? -29.202 13.508 -3.768 1.000 28.545 291 VAL A N 1
ATOM 4288 C CA . VAL A 1 291 ? -28.822 12.656 -4.933 1.000 29.650 291 VAL A CA 1
ATOM 4289 C C . VAL A 1 291 ? -29.611 11.344 -4.835 1.000 29.252 291 VAL A C 1
ATOM 4290 O O . VAL A 1 291 ? -30.083 10.876 -5.866 1.000 29.674 291 VAL A O 1
ATOM 4303 N N . ASP A 1 292 ? -29.782 10.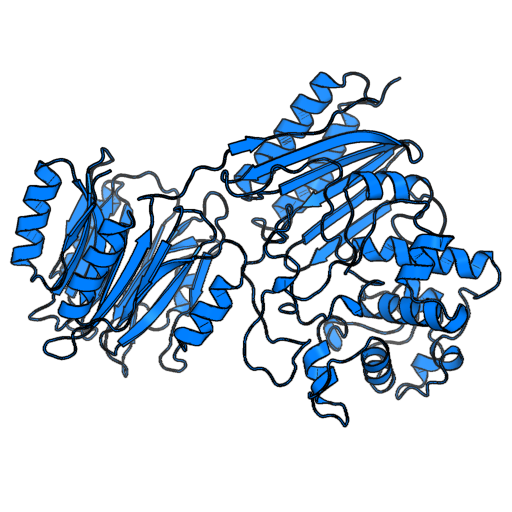786 -3.639 1.000 29.732 292 ASP A N 1
ATOM 4304 C CA . ASP A 1 292 ? -30.675 9.612 -3.441 1.000 29.929 292 ASP A CA 1
ATOM 4305 C C . ASP A 1 292 ? -32.052 9.926 -4.013 1.000 28.221 292 ASP A C 1
ATOM 4306 O O . ASP A 1 292 ? -32.581 9.071 -4.712 1.000 30.696 292 ASP A O 1
ATOM 4315 N N . SER A 1 293 ? -32.630 11.092 -3.707 1.000 31.286 293 SER A N 1
ATOM 4316 C CA . SER A 1 293 ? -33.996 11.481 -4.158 1.000 32.143 293 SER A CA 1
ATOM 4317 C C . SER A 1 293 ? -34.030 11.526 -5.690 1.000 31.191 293 SER A C 1
ATOM 4318 O O . SER A 1 293 ? -35.027 11.087 -6.262 1.000 28.909 293 SER A O 1
ATOM 4326 N N . ILE A 1 294 ? -32.966 12.029 -6.322 1.000 30.502 294 ILE A N 1
ATOM 4327 C CA . ILE A 1 294 ? -32.873 12.136 -7.806 1.000 30.887 294 ILE A CA 1
ATOM 4328 C C . ILE A 1 294 ? -32.869 10.722 -8.401 1.000 31.434 294 ILE A C 1
ATOM 4329 O O . ILE A 1 294 ? -33.649 10.451 -9.339 1.000 31.086 294 ILE A O 1
ATOM 4345 N N . MET A 1 295 ? -31.983 9.871 -7.900 1.000 32.133 295 MET A N 1
ATOM 4346 C CA . MET A 1 295 ? -31.746 8.524 -8.465 1.000 31.481 295 MET A CA 1
ATOM 4347 C C . MET A 1 295 ? -32.992 7.665 -8.229 1.000 35.653 295 MET A C 1
ATOM 4348 O O . MET A 1 295 ? -33.437 6.994 -9.197 1.000 30.770 295 MET A O 1
ATOM 4362 N N . ARG A 1 296 ? -33.585 7.760 -7.033 1.000 34.630 296 ARG A N 1
ATOM 4363 C CA . ARG A 1 296 ? -34.808 7.003 -6.679 1.000 37.041 296 ARG A CA 1
ATOM 4364 C C . ARG A 1 296 ? -35.931 7.348 -7.666 1.000 34.894 296 ARG A C 1
ATOM 4365 O O . ARG A 1 296 ? -36.499 6.405 -8.238 1.000 31.712 296 ARG A O 1
ATOM 4386 N N . ARG A 1 297 ? -36.238 8.631 -7.866 1.000 33.473 297 ARG A N 1
ATOM 4387 C CA . ARG A 1 297 ? -37.270 9.068 -8.846 1.000 36.440 297 ARG A CA 1
ATOM 4388 C C . ARG A 1 297 ? -36.949 8.457 -10.215 1.000 30.331 297 ARG A C 1
ATOM 4389 O O . ARG A 1 297 ? -37.860 7.927 -10.836 1.000 29.423 297 ARG A O 1
ATOM 4410 N N . PHE A 1 298 ? -35.708 8.542 -10.683 1.000 28.464 298 PHE A N 1
ATOM 4411 C CA . PHE A 1 298 ? -35.318 8.052 -12.035 1.000 28.125 298 PHE A CA 1
ATOM 4412 C C . PHE A 1 298 ? -35.533 6.533 -12.129 1.000 27.837 298 PHE A C 1
ATOM 4413 O O . PHE A 1 298 ? -36.091 6.064 -13.139 1.000 28.900 298 PHE A O 1
ATOM 4430 N N . MET A 1 299 ? -35.118 5.780 -11.105 1.000 27.991 299 MET A N 1
ATOM 4431 C CA . MET A 1 299 ? -35.063 4.299 -11.132 1.000 27.266 299 MET A CA 1
ATOM 4432 C C . MET A 1 299 ? -36.492 3.759 -11.028 1.000 28.541 299 MET A C 1
ATOM 4433 O O . MET A 1 299 ? -36.837 2.765 -11.749 1.000 27.320 299 MET A O 1
ATOM 4447 N N . GLU A 1 300 ? -37.325 4.437 -10.237 1.000 30.309 300 GLU A N 1
ATOM 4448 C CA . GLU A 1 300 ? -38.759 4.080 -10.040 1.000 32.474 300 GLU A CA 1
ATOM 4449 C C . GLU A 1 300 ? -39.484 4.326 -11.361 1.000 30.268 300 GLU A C 1
ATOM 4450 O O . GLU A 1 300 ? -40.145 3.410 -11.864 1.000 32.009 300 GLU A O 1
ATOM 4462 N N . LYS A 1 301 ? -39.311 5.507 -11.944 1.000 30.861 301 LYS A N 1
ATOM 4463 C CA . LYS A 1 301 ? -39.998 5.862 -13.206 1.000 27.571 301 LYS A CA 1
ATOM 4464 C C . LYS A 1 301 ? -39.528 4.910 -14.309 1.000 27.133 301 LYS A C 1
ATOM 4465 O O . LYS A 1 301 ? -40.379 4.416 -15.056 1.000 24.670 301 LYS A O 1
ATOM 4484 N N . ASN A 1 302 ? -38.221 4.665 -14.418 1.000 24.999 302 ASN A N 1
ATOM 4485 C CA . ASN A 1 302 ? -37.650 3.927 -15.570 1.000 24.331 302 ASN A CA 1
ATOM 4486 C C . ASN A 1 302 ? -37.534 2.431 -15.270 1.000 23.763 302 ASN A C 1
ATOM 4487 O O . ASN A 1 302 ? -37.158 1.704 -16.191 1.000 24.252 302 ASN A O 1
ATOM 4498 N N . GLY A 1 303 ? -37.882 1.973 -14.060 1.000 25.867 303 GLY A N 1
ATOM 4499 C CA . GLY A 1 303 ? -37.830 0.541 -13.678 1.000 25.532 303 GLY A CA 1
ATOM 4500 C C . GLY A 1 303 ? -36.408 0.007 -13.654 1.000 23.538 303 GLY A C 1
ATOM 4501 O O . GLY A 1 303 ? -36.218 -1.177 -13.820 1.000 22.713 303 GLY A O 1
ATOM 4505 N N . VAL A 1 304 ? -35.424 0.856 -13.395 1.000 23.824 304 VAL A N 1
ATOM 4506 C CA . VAL A 1 304 ? -33.992 0.451 -13.346 1.000 22.934 304 VAL A CA 1
ATOM 4507 C C . VAL A 1 304 ? -33.707 -0.180 -11.970 1.000 24.343 304 VAL A C 1
ATOM 4508 O O . VAL A 1 304 ? -34.133 0.384 -10.920 1.000 25.031 304 VAL A O 1
ATOM 4521 N N . ARG A 1 305 ? -33.026 -1.325 -11.963 1.000 24.638 305 ARG A N 1
ATOM 4522 C CA . ARG A 1 305 ? -32.875 -2.195 -10.766 1.000 25.827 305 ARG A CA 1
ATOM 4523 C C . ARG A 1 305 ? -31.545 -1.906 -10.064 1.000 26.275 305 ARG A C 1
ATOM 4524 O O . ARG A 1 305 ? -31.497 -1.988 -8.838 1.000 25.729 305 ARG A O 1
ATOM 4545 N N . GLN A 1 306 ? -30.502 -1.566 -10.807 1.000 27.157 306 GLN A N 1
ATOM 4546 C CA . GLN A 1 306 ? -29.132 -1.474 -10.240 1.000 26.304 306 GLN A CA 1
ATOM 4547 C C . GLN A 1 306 ? -28.419 -0.283 -10.861 1.000 24.874 306 GLN A C 1
ATOM 4548 O O . GLN A 1 306 ? -28.403 -0.165 -12.115 1.000 24.955 306 GLN A O 1
ATOM 4562 N N . ALA A 1 307 ? -27.805 0.544 -10.034 1.000 23.548 307 ALA A N 1
ATOM 4563 C CA . ALA A 1 307 ? -27.117 1.757 -10.521 1.000 24.190 307 ALA A CA 1
ATOM 4564 C C . ALA A 1 307 ? -26.068 2.236 -9.516 1.000 24.359 307 ALA A C 1
ATOM 4565 O O . ALA A 1 307 ? -26.130 1.864 -8.332 1.000 25.053 307 ALA A O 1
ATOM 4572 N N . GLN A 1 308 ? -25.121 3.032 -9.998 1.000 28.494 308 GLN A N 1
ATOM 4573 C CA . GLN A 1 308 ? -24.024 3.630 -9.197 1.000 26.597 308 GLN A CA 1
ATOM 4574 C C . GLN A 1 308 ? -23.836 5.087 -9.600 1.000 28.1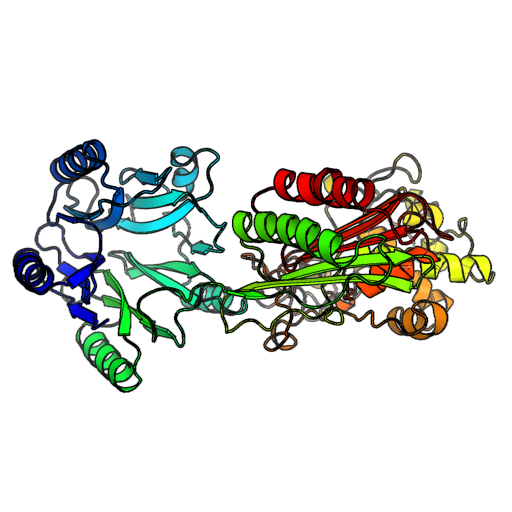25 308 GLN A C 1
ATOM 4575 O O . GLN A 1 308 ? -23.873 5.404 -10.823 1.000 26.100 308 GLN A O 1
ATOM 4589 N N . PHE A 1 309 ? -23.599 5.926 -8.602 1.000 26.081 309 PHE A N 1
ATOM 4590 C CA . PHE A 1 309 ? -23.124 7.314 -8.784 1.000 27.814 309 PHE A CA 1
ATOM 4591 C C . PHE A 1 309 ? -21.853 7.486 -7.943 1.000 27.797 309 PHE A C 1
ATOM 4592 O O . PHE A 1 309 ? -21.726 6.920 -6.830 1.000 25.888 309 PHE A O 1
ATOM 4609 N N . ALA A 1 310 ? -20.878 8.189 -8.490 1.000 27.082 310 ALA A N 1
ATOM 4610 C CA . ALA A 1 310 ? -19.568 8.383 -7.834 1.000 27.718 310 ALA A CA 1
ATOM 4611 C C . ALA A 1 310 ? -18.998 9.742 -8.235 1.000 26.095 310 ALA A C 1
ATOM 4612 O O . ALA A 1 310 ? -19.170 10.164 -9.416 1.000 26.857 310 ALA A O 1
ATOM 4619 N N . VAL A 1 311 ? -18.398 10.424 -7.263 1.000 26.457 311 VAL A N 1
ATOM 4620 C CA . VAL A 1 311 ? -17.636 11.678 -7.500 1.000 27.282 311 VAL A CA 1
ATOM 4621 C C . VAL A 1 311 ? -16.233 11.409 -6.979 1.000 26.412 311 VAL A C 1
ATOM 4622 O O . VAL A 1 311 ? -16.118 10.742 -5.931 1.000 27.045 311 VAL A O 1
ATOM 4635 N N . ALA A 1 312 ? -15.223 11.844 -7.733 1.000 24.993 312 ALA A N 1
ATOM 4636 C CA . ALA A 1 312 ? -13.804 11.794 -7.325 1.000 28.184 312 ALA A CA 1
ATOM 4637 C C . ALA A 1 312 ? -13.163 13.173 -7.509 1.000 28.206 312 ALA A C 1
ATOM 4638 O O . ALA A 1 312 ? -13.641 13.987 -8.342 1.000 31.010 312 ALA A O 1
ATOM 4645 N N . LEU A 1 313 ? -12.151 13.434 -6.692 1.000 30.694 313 LEU A N 1
ATOM 4646 C CA . LEU A 1 313 ? -11.332 14.673 -6.713 1.000 32.932 313 LEU A CA 1
ATOM 4647 C C . LEU A 1 313 ? -9.885 14.210 -6.798 1.000 34.095 313 LEU A C 1
ATOM 4648 O O . LEU A 1 313 ? -9.437 13.554 -5.837 1.000 34.550 313 LEU A O 1
ATOM 4664 N N . GLU A 1 314 ? -9.230 14.468 -7.932 1.000 35.056 314 GLU A N 1
ATOM 4665 C CA . GLU A 1 314 ? -7.780 14.201 -8.138 1.000 40.025 314 GLU A CA 1
ATOM 4666 C C . GLU A 1 314 ? -7.486 12.715 -7.915 1.000 35.969 314 GLU A C 1
ATOM 4667 O O . GLU A 1 314 ? -6.447 12.404 -7.304 1.000 31.881 314 GLU A O 1
ATOM 4679 N N . GLY A 1 315 ? -8.355 11.839 -8.433 1.000 35.008 315 GLY A N 1
ATOM 4680 C CA . GLY A 1 315 ? -8.179 10.374 -8.387 1.000 34.948 315 GLY A CA 1
ATOM 4681 C C . GLY A 1 315 ? -8.578 9.775 -7.041 1.000 33.893 315 GLY A C 1
ATOM 4682 O O . GLY A 1 315 ? -8.217 8.627 -6.800 1.000 29.250 315 GLY A O 1
ATOM 4686 N N . LYS A 1 316 ? -9.304 10.513 -6.199 1.000 35.248 316 LYS A N 1
ATOM 4687 C CA . LYS A 1 316 ? -9.759 10.045 -4.864 1.000 39.955 316 LYS A CA 1
ATOM 4688 C C . LYS A 1 316 ? -11.274 10.238 -4.742 1.000 36.355 316 LYS A C 1
ATOM 4689 O O . LYS A 1 316 ? -11.775 11.360 -4.907 1.000 35.252 316 LYS A O 1
ATOM 4708 N N . THR A 1 317 ? -11.961 9.151 -4.436 1.000 35.532 317 THR A N 1
ATOM 4709 C CA . THR A 1 317 ? -13.424 9.081 -4.224 1.000 33.705 317 THR A CA 1
ATOM 4710 C C . THR A 1 317 ? -13.805 10.040 -3.093 1.000 30.286 317 THR A C 1
ATOM 4711 O O . THR A 1 317 ? -13.222 9.896 -2.020 1.000 27.468 317 THR A O 1
ATOM 4722 N N . ILE A 1 318 ? -14.718 10.982 -3.349 1.000 29.210 318 ILE A N 1
ATOM 4723 C CA . ILE A 1 318 ? -15.348 11.876 -2.326 1.000 29.326 318 ILE A CA 1
ATOM 4724 C C . ILE A 1 318 ? -16.845 11.553 -2.203 1.000 29.421 318 ILE A C 1
ATOM 4725 O O . ILE A 1 318 ? -17.477 12.042 -1.257 1.000 31.434 318 ILE A O 1
ATOM 4741 N N . ALA A 1 319 ? -17.399 10.764 -3.126 1.000 30.763 319 ALA A N 1
ATOM 4742 C CA . ALA A 1 319 ? -18.808 10.303 -3.075 1.000 30.135 319 ALA A CA 1
ATOM 4743 C C . ALA A 1 319 ? -18.978 8.978 -3.814 1.000 29.759 319 ALA A C 1
ATOM 4744 O O . ALA A 1 319 ? -18.483 8.846 -4.958 1.000 26.498 319 ALA A O 1
ATOM 4751 N N . GLU A 1 320 ? -19.724 8.069 -3.191 1.000 30.255 320 GLU A N 1
ATOM 4752 C CA . GLU A 1 320 ? -20.201 6.791 -3.772 1.000 31.385 320 GLU A CA 1
ATOM 4753 C C . GLU A 1 320 ? -21.614 6.531 -3.259 1.000 32.605 320 GLU A C 1
ATOM 4754 O O . GLU A 1 320 ? -21.800 6.424 -2.024 1.000 33.565 320 GLU A O 1
ATOM 4766 N N . ARG A 1 321 ? -22.589 6.433 -4.137 1.000 30.680 321 ARG A N 1
ATOM 4767 C CA . ARG A 1 321 ? -23.930 5.944 -3.727 1.000 29.052 321 ARG A CA 1
ATOM 4768 C C . ARG A 1 321 ? -24.296 4.862 -4.725 1.000 28.576 321 ARG A C 1
ATOM 4769 O O . ARG A 1 321 ? -24.287 5.166 -5.919 1.000 23.987 321 ARG A O 1
ATOM 4790 N N . SER A 1 322 ? -24.469 3.630 -4.239 1.000 29.186 322 SER A N 1
ATOM 4791 C CA . SER A 1 322 ? -24.900 2.466 -5.049 1.000 27.317 322 SER A CA 1
ATOM 4792 C C . SER A 1 322 ? -26.392 2.210 -4.778 1.000 28.059 322 SER A C 1
ATOM 4793 O O . SER A 1 322 ? -26.818 2.328 -3.646 1.000 27.599 322 SER A O 1
ATOM 4801 N N . TYR A 1 323 ? -27.179 1.904 -5.797 1.000 25.978 323 TYR A N 1
ATOM 4802 C CA . TYR A 1 323 ? -28.653 1.897 -5.683 1.000 25.059 323 TYR A CA 1
ATOM 4803 C C . TYR A 1 323 ? -29.203 0.588 -6.223 1.000 25.512 323 TYR A C 1
ATOM 4804 O O . TYR A 1 323 ? -28.793 0.115 -7.315 1.000 23.744 323 TYR A O 1
ATOM 4822 N N . THR A 1 324 ? -30.144 0.036 -5.460 1.000 27.671 324 THR A N 1
ATOM 4823 C CA . THR A 1 324 ? -30.942 -1.149 -5.839 1.000 25.689 324 THR A CA 1
ATOM 4824 C C . THR A 1 324 ? -32.410 -0.793 -5.689 1.000 25.177 324 THR A C 1
ATOM 4825 O O . THR A 1 324 ? -32.786 -0.291 -4.617 1.000 27.661 324 THR A O 1
ATOM 4836 N N . TRP A 1 325 ? -33.174 -0.996 -6.754 1.000 23.697 325 TRP A N 1
ATOM 4837 C CA . TRP A 1 325 ? -34.649 -0.871 -6.783 1.000 24.229 325 TRP A CA 1
ATOM 4838 C C . TRP A 1 325 ? -35.149 -2.155 -7.430 1.000 26.715 325 TRP A C 1
ATOM 4839 O O . TRP A 1 325 ? -35.283 -2.200 -8.672 1.000 27.230 325 TRP A O 1
ATOM 4860 N N . ALA A 1 326 ? -35.239 -3.200 -6.611 1.000 27.294 326 ALA A N 1
ATOM 4861 C CA . ALA A 1 326 ? -35.225 -4.599 -7.072 1.000 29.704 326 ALA A CA 1
ATOM 4862 C C . ALA A 1 326 ? -35.908 -5.510 -6.058 1.000 30.443 326 ALA A C 1
ATOM 4863 O O . ALA A 1 326 ? -35.857 -5.212 -4.821 1.000 26.912 326 ALA A O 1
ATOM 4870 N N . GLU A 1 327 ? -36.477 -6.592 -6.596 1.000 29.627 327 GLU A N 1
ATOM 4871 C CA . GLU A 1 327 ? -37.011 -7.753 -5.839 1.000 29.467 327 GLU A CA 1
ATOM 4872 C C . GLU A 1 327 ? -35.886 -8.325 -4.980 1.000 29.258 327 GLU A C 1
ATOM 4873 O O . GLU A 1 327 ? -34.715 -7.995 -5.260 1.000 29.891 327 GLU A O 1
ATOM 4885 N N . ASP A 1 328 ? -36.217 -9.175 -4.008 1.000 30.149 328 ASP A N 1
ATOM 4886 C CA . ASP A 1 328 ? -35.234 -9.694 -3.019 1.000 29.895 328 ASP A CA 1
ATOM 4887 C C . ASP A 1 328 ? -34.381 -10.802 -3.645 1.000 31.138 328 ASP A C 1
ATOM 4888 O O . ASP A 1 328 ? -33.506 -11.334 -2.930 1.000 32.662 328 ASP A O 1
ATOM 4897 N N . ASP A 1 329 ? -34.569 -11.136 -4.929 1.000 28.870 329 ASP A N 1
ATOM 4898 C CA . ASP A 1 329 ? -33.695 -12.139 -5.596 1.000 28.650 329 ASP A CA 1
ATOM 4899 C C . ASP A 1 329 ? -32.592 -11.457 -6.417 1.000 29.015 329 ASP A C 1
ATOM 4900 O O . ASP A 1 329 ? -31.831 -12.180 -7.067 1.000 33.414 329 ASP A O 1
ATOM 4909 N N . ARG A 1 330 ? -32.491 -10.131 -6.384 1.000 27.817 330 ARG A N 1
ATOM 4910 C CA . ARG A 1 330 ? -31.357 -9.392 -6.981 1.000 28.440 330 ARG A CA 1
ATOM 4911 C C . ARG A 1 330 ? -30.424 -8.951 -5.858 1.000 28.133 330 ARG A C 1
ATOM 4912 O O . ARG A 1 330 ? -30.914 -8.419 -4.842 1.000 30.668 330 ARG A O 1
ATOM 4933 N N . ALA A 1 331 ? -29.127 -9.189 -6.039 1.000 28.239 331 ALA A N 1
ATOM 4934 C CA . ALA A 1 331 ? -28.058 -8.714 -5.137 1.000 27.918 331 ALA A CA 1
ATOM 4935 C C . ALA A 1 331 ? -28.189 -7.196 -4.949 1.000 28.360 331 ALA A C 1
ATOM 4936 O O . ALA A 1 331 ? -28.551 -6.497 -5.914 1.000 28.006 331 ALA A O 1
ATOM 4943 N N . ILE A 1 332 ? -27.885 -6.707 -3.752 1.000 28.174 332 ILE A N 1
ATOM 4944 C CA . ILE A 1 332 ? -27.900 -5.253 -3.418 1.000 30.588 332 ILE A CA 1
ATOM 4945 C C . ILE A 1 332 ? -26.545 -4.646 -3.801 1.000 30.304 332 ILE A C 1
ATOM 4946 O O . ILE A 1 332 ? -25.475 -5.091 -3.299 1.000 29.177 332 ILE A O 1
ATOM 4962 N N . VAL A 1 333 ? -26.600 -3.699 -4.734 1.000 27.997 333 VAL A N 1
ATOM 4963 C CA . VAL A 1 333 ? -25.398 -3.092 -5.361 1.000 26.741 333 VAL A CA 1
ATOM 4964 C C . VAL A 1 333 ? -24.563 -2.443 -4.257 1.000 29.356 333 VAL A C 1
ATOM 4965 O O . VAL A 1 333 ? -25.154 -1.709 -3.424 1.000 25.034 333 VAL A O 1
ATOM 4978 N N . GLU A 1 334 ? -23.248 -2.658 -4.327 1.000 28.147 334 GLU A N 1
ATOM 4979 C CA . GLU A 1 334 ? -22.216 -2.031 -3.472 1.000 31.248 334 GLU A CA 1
ATOM 4980 C C . GLU A 1 334 ? -21.335 -1.157 -4.353 1.000 29.541 334 GLU A C 1
ATOM 4981 O O . GLU A 1 334 ? -21.179 -1.435 -5.539 1.000 26.633 334 GLU A O 1
ATOM 4993 N N . PRO A 1 335 ? -20.649 -0.145 -3.784 1.000 31.408 335 PRO A N 1
ATOM 4994 C CA . PRO A 1 335 ? -19.760 0.704 -4.579 1.000 31.536 335 PRO A CA 1
ATOM 4995 C C . PRO A 1 335 ? -18.662 -0.030 -5.377 1.000 27.851 335 PRO A C 1
ATOM 4996 O O . PRO A 1 335 ? -18.300 0.498 -6.388 1.000 26.904 335 PRO A O 1
ATOM 5007 N N . ASP A 1 336 ? -18.189 -1.204 -4.955 1.000 27.200 336 ASP A N 1
ATOM 5008 C CA . ASP A 1 336 ? -17.084 -1.945 -5.639 1.000 30.952 336 ASP A CA 1
ATOM 5009 C C . ASP A 1 336 ? -17.634 -2.989 -6.634 1.000 29.058 336 ASP A C 1
ATOM 5010 O O . ASP A 1 336 ? -16.819 -3.672 -7.327 1.000 27.602 336 ASP A O 1
ATOM 5019 N N . ASP A 1 337 ? -18.951 -3.080 -6.808 1.000 25.561 337 ASP A N 1
ATOM 5020 C CA . ASP A 1 337 ? -19.497 -3.919 -7.898 1.000 25.166 337 ASP A CA 1
ATOM 5021 C C . ASP A 1 337 ? -19.111 -3.270 -9.235 1.000 25.723 337 ASP A C 1
ATOM 5022 O O . ASP A 1 337 ? -19.004 -2.008 -9.299 1.000 23.085 337 ASP A O 1
ATOM 5031 N N . ILE A 1 338 ? -18.931 -4.106 -10.261 1.000 25.985 338 ILE A N 1
ATOM 5032 C CA . ILE A 1 338 ? -18.546 -3.697 -11.646 1.000 26.593 338 ILE A CA 1
ATOM 5033 C C . ILE A 1 338 ? -19.756 -3.803 -12.584 1.000 26.172 338 ILE A C 1
ATOM 5034 O O . ILE A 1 338 ? -20.556 -4.772 -12.461 1.000 27.034 338 ILE A O 1
ATOM 5050 N N . PHE A 1 339 ? -19.871 -2.808 -13.470 1.000 22.963 339 PHE A N 1
ATOM 5051 C CA . PHE A 1 339 ? -20.916 -2.670 -14.507 1.000 24.038 339 PHE A CA 1
ATOM 5052 C C . PHE A 1 339 ? -20.251 -2.718 -15.873 1.000 22.045 339 PHE A C 1
ATOM 5053 O O . PHE A 1 339 ? -19.159 -2.161 -16.020 1.000 21.658 339 PHE A O 1
ATOM 5070 N N . LEU A 1 340 ? -20.892 -3.397 -16.821 1.000 21.652 340 LEU A N 1
ATOM 5071 C CA . LEU A 1 340 ? -20.469 -3.376 -18.240 1.000 21.623 340 LEU A CA 1
ATOM 5072 C C . LEU A 1 340 ? -20.449 -1.901 -18.661 1.000 21.741 340 LEU A C 1
ATOM 5073 O O . LEU A 1 340 ? -21.471 -1.187 -18.423 1.000 25.018 340 LEU A O 1
ATOM 5089 N N . LEU A 1 341 ? -19.298 -1.435 -19.137 1.000 20.675 341 LEU A N 1
ATOM 5090 C CA . LEU A 1 341 ? -19.006 0.001 -19.403 1.000 21.017 341 LEU A CA 1
ATOM 5091 C C . LEU A 1 341 ? -19.440 0.410 -20.813 1.000 21.174 341 LEU A C 1
ATOM 5092 O O . LEU A 1 341 ? -19.587 1.646 -21.069 1.000 20.299 341 LEU A O 1
ATOM 5108 N N . ALA A 1 342 ? -19.627 -0.551 -21.724 1.000 20.921 342 ALA A N 1
ATOM 5109 C CA . ALA A 1 342 ? -19.890 -0.209 -23.136 1.000 20.662 342 ALA A CA 1
ATOM 5110 C C . ALA A 1 342 ? -18.782 0.755 -23.587 1.000 20.070 342 ALA A C 1
ATOM 5111 O O . ALA A 1 342 ? -17.589 0.550 -23.195 1.000 22.199 342 ALA A O 1
ATOM 5118 N N . SER A 1 343 ? -19.108 1.778 -24.354 1.000 21.503 343 SER A N 1
ATOM 5119 C CA . SER A 1 343 ? -18.117 2.616 -25.079 1.000 23.655 343 SER A CA 1
ATOM 5120 C C . SER A 1 343 ? -17.299 3.486 -24.108 1.000 25.149 343 SER A C 1
ATOM 5121 O O . SER A 1 343 ? -16.295 4.086 -24.539 1.000 22.883 343 SER A O 1
ATOM 5129 N N . VAL A 1 344 ? -17.645 3.523 -22.821 1.000 25.140 344 VAL A N 1
ATOM 5130 C CA . VAL A 1 344 ? -16.739 4.138 -21.811 1.000 25.220 344 VAL A CA 1
ATOM 5131 C C . VAL A 1 344 ? -15.396 3.381 -21.835 1.000 24.732 344 VAL A C 1
ATOM 5132 O O . VAL A 1 344 ? -14.362 4.010 -21.604 1.000 25.726 344 VAL A O 1
ATOM 5145 N N . SER A 1 345 ? -15.407 2.094 -22.178 1.000 24.178 345 SER A N 1
ATOM 5146 C CA . SER A 1 345 ? -14.196 1.249 -22.364 1.000 24.774 345 SER A CA 1
ATOM 5147 C C . SER A 1 345 ? -13.136 1.975 -23.204 1.000 27.935 345 SER A C 1
ATOM 5148 O O . SER A 1 345 ? -11.925 1.766 -22.937 1.000 26.476 345 SER A O 1
ATOM 5156 N N . LYS A 1 346 ? -13.564 2.802 -24.169 1.000 26.719 346 LYS A N 1
ATOM 5157 C CA . LYS A 1 346 ? -12.658 3.449 -25.148 1.000 27.543 346 LYS A CA 1
ATOM 5158 C C . LYS A 1 346 ? -11.638 4.351 -24.440 1.000 26.882 346 LYS A C 1
ATOM 5159 O O . LYS A 1 346 ? -10.541 4.502 -24.967 1.000 27.332 346 LYS A O 1
ATOM 5178 N N . MET A 1 347 ? -11.947 4.948 -23.290 1.000 27.159 347 MET A N 1
ATOM 5179 C CA . MET A 1 347 ? -10.984 5.902 -22.702 1.000 26.051 347 MET A CA 1
ATOM 5180 C C . MET A 1 347 ? -9.741 5.129 -22.248 1.000 27.470 347 MET A C 1
ATOM 5181 O O . MET A 1 347 ? -8.652 5.745 -22.210 1.000 27.200 347 MET A O 1
ATOM 5195 N N . PHE A 1 348 ? -9.881 3.833 -21.943 1.000 25.805 348 PHE A N 1
ATOM 5196 C CA . PHE A 1 348 ? -8.733 2.950 -21.602 1.000 26.826 348 PHE A CA 1
ATOM 5197 C C . PHE A 1 348 ? -7.895 2.726 -22.865 1.000 28.013 348 PHE A C 1
ATOM 5198 O O . PHE A 1 348 ? -6.652 2.686 -22.771 1.000 31.640 348 PHE A O 1
ATOM 5215 N N . LEU A 1 349 ? -8.533 2.590 -24.031 1.000 27.062 349 LEU A N 1
ATOM 5216 C CA . LEU A 1 349 ? -7.761 2.454 -25.280 1.000 28.061 349 LEU A CA 1
ATOM 5217 C C . LEU A 1 349 ? -6.991 3.757 -25.561 1.000 26.623 349 LEU A C 1
ATOM 5218 O O . LEU A 1 349 ? -5.807 3.661 -25.882 1.000 23.949 349 LEU A O 1
ATOM 5234 N N . HIS A 1 350 ? -7.642 4.921 -25.517 1.000 25.742 350 HIS A N 1
ATOM 5235 C CA . HIS A 1 350 ? -6.975 6.235 -25.713 1.000 26.373 350 HIS A CA 1
ATOM 5236 C C . HIS A 1 350 ? -5.763 6.336 -24.771 1.000 27.354 350 HIS A C 1
ATOM 5237 O O . HIS A 1 350 ? -4.704 6.785 -25.233 1.000 31.150 350 HIS A O 1
ATOM 5252 N N . ALA A 1 351 ? -5.878 5.894 -23.514 1.000 27.455 351 ALA A N 1
ATOM 5253 C CA . ALA A 1 351 ? -4.804 6.015 -22.500 1.000 26.499 351 ALA A CA 1
ATOM 5254 C C . ALA A 1 351 ? -3.651 5.109 -22.919 1.000 29.633 351 ALA A C 1
ATOM 5255 O O . ALA A 1 351 ? -2.524 5.544 -22.750 1.000 30.380 351 ALA A O 1
ATOM 5262 N N . SER A 1 352 ? -3.953 3.910 -23.450 1.000 29.268 352 SER A N 1
ATOM 5263 C CA . SER A 1 352 ? -2.970 2.908 -23.953 1.000 31.186 352 SER A CA 1
ATOM 5264 C C . SER A 1 352 ? -2.150 3.496 -25.115 1.000 32.264 352 SER A C 1
ATOM 5265 O O . SER A 1 352 ? -0.924 3.229 -25.193 1.000 33.782 352 SER A O 1
ATOM 5273 N N . ILE A 1 353 ? -2.797 4.241 -26.009 1.000 30.917 353 ILE A N 1
ATOM 5274 C CA . ILE A 1 353 ? -2.152 4.805 -27.226 1.000 30.358 353 ILE A CA 1
ATOM 5275 C C . ILE A 1 353 ? -1.291 5.991 -26.795 1.000 32.013 353 ILE A C 1
ATOM 5276 O O . ILE A 1 353 ? -0.150 6.117 -27.318 1.000 28.216 353 ILE A O 1
ATOM 5292 N N . ASP A 1 354 ? -1.807 6.788 -25.850 1.000 34.349 354 ASP A N 1
ATOM 5293 C CA . ASP A 1 354 ? -1.062 7.901 -25.205 1.000 35.547 354 ASP A CA 1
ATOM 5294 C C . ASP A 1 354 ? 0.225 7.344 -24.585 1.000 34.229 354 ASP A C 1
ATOM 5295 O O . ASP A 1 354 ? 1.278 7.948 -24.753 1.000 33.019 354 ASP A O 1
ATOM 5304 N N . TRP A 1 355 ? 0.129 6.231 -23.871 1.000 33.741 355 TRP A N 1
ATOM 5305 C CA . TRP A 1 355 ? 1.294 5.587 -23.222 1.000 34.365 355 TRP A CA 1
ATOM 5306 C C . TRP A 1 355 ? 2.327 5.252 -24.296 1.000 31.898 355 TRP A C 1
ATOM 5307 O O . TRP A 1 355 ? 3.488 5.603 -24.118 1.000 34.723 355 TRP A O 1
ATOM 5328 N N . LEU A 1 356 ? 1.902 4.589 -25.369 1.000 32.564 356 LEU A N 1
ATOM 5329 C CA . LEU A 1 356 ? 2.804 4.115 -26.459 1.000 33.022 356 LEU A CA 1
ATOM 5330 C C . LEU A 1 356 ? 3.492 5.308 -27.138 1.000 33.570 356 LEU A C 1
ATOM 5331 O O . LEU A 1 356 ? 4.713 5.221 -27.378 1.000 34.335 356 LEU A O 1
ATOM 5347 N N . VAL A 1 357 ? 2.756 6.382 -27.439 1.000 34.925 357 VAL A N 1
ATOM 5348 C CA . VAL A 1 357 ? 3.307 7.580 -28.138 1.000 37.188 357 VAL A CA 1
ATOM 5349 C C . VAL A 1 357 ? 4.339 8.285 -27.243 1.000 37.750 357 VAL A C 1
ATOM 5350 O O . VAL A 1 357 ? 5.454 8.572 -27.734 1.000 42.330 357 VAL A 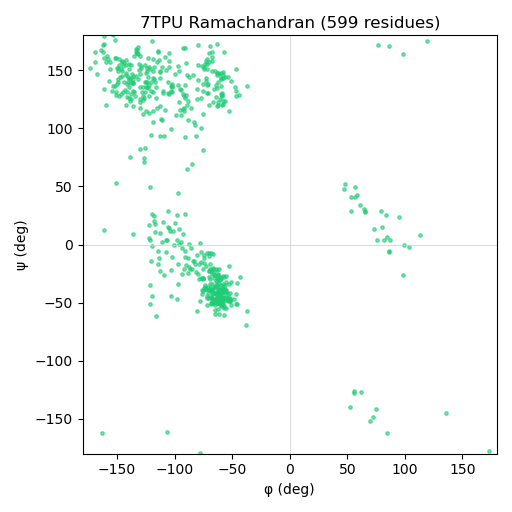O 1
ATOM 5363 N N . SER A 1 358 ? 4.009 8.542 -25.980 1.000 36.625 358 SER A N 1
ATOM 5364 C CA . SER A 1 358 ? 4.891 9.272 -25.031 1.000 37.505 358 SER A CA 1
ATOM 5365 C C . SER A 1 358 ? 6.062 8.393 -24.555 1.000 40.912 358 SER A C 1
ATOM 5366 O O . SER A 1 358 ? 6.963 8.941 -23.891 1.000 41.729 358 SER A O 1
ATOM 5374 N N . HIS A 1 359 ? 6.068 7.088 -24.862 1.000 40.882 359 HIS A N 1
ATOM 5375 C CA . HIS A 1 359 ? 7.218 6.170 -24.625 1.000 39.213 359 HIS A CA 1
ATOM 5376 C C . HIS A 1 359 ? 7.918 5.849 -25.961 1.000 44.035 359 HIS A C 1
ATOM 5377 O O . HIS A 1 359 ? 8.666 4.858 -26.001 1.000 45.427 359 HIS A O 1
ATOM 5392 N N . ASP A 1 360 ? 7.641 6.620 -27.025 1.000 42.580 360 ASP A N 1
ATOM 5393 C CA . ASP A 1 360 ? 8.323 6.570 -28.355 1.000 46.135 360 ASP A CA 1
ATOM 5394 C C . ASP A 1 360 ? 8.167 5.202 -29.025 1.000 42.525 360 ASP A C 1
ATOM 5395 O O . ASP A 1 360 ? 9.096 4.789 -29.742 1.000 38.291 360 ASP A O 1
ATOM 5404 N N . MET A 1 361 ? 7.036 4.522 -28.836 1.000 40.989 361 MET A N 1
ATOM 5405 C CA . MET A 1 361 ? 6.798 3.207 -29.475 1.000 37.941 361 MET A CA 1
ATOM 5406 C C . MET A 1 361 ? 5.773 3.333 -30.607 1.000 38.096 361 MET A C 1
ATOM 5407 O O . MET A 1 361 ? 5.453 2.307 -31.228 1.000 36.872 361 MET A O 1
ATOM 5421 N N . LEU A 1 362 ? 5.323 4.555 -30.902 1.000 38.722 362 LEU A N 1
ATOM 5422 C CA . LEU A 1 362 ? 4.213 4.827 -31.849 1.000 34.602 362 LEU A CA 1
ATOM 5423 C C . LEU A 1 362 ? 4.118 6.333 -32.025 1.000 33.503 362 LEU A C 1
ATOM 5424 O O . LEU A 1 362 ? 4.468 7.037 -31.089 1.000 31.341 362 LEU A O 1
ATOM 5440 N N . ASN A 1 363 ? 3.645 6.795 -33.174 1.000 34.903 363 ASN A N 1
ATOM 5441 C CA . ASN A 1 363 ? 3.370 8.233 -33.406 1.000 36.491 363 ASN A CA 1
ATOM 5442 C C . ASN A 1 363 ? 1.905 8.405 -33.796 1.000 34.574 363 ASN A C 1
ATOM 5443 O O . ASN A 1 363 ? 1.319 7.466 -34.373 1.000 33.683 363 ASN A O 1
ATOM 5453 N N . PHE A 1 364 ? 1.339 9.573 -33.499 1.000 33.343 364 PHE A N 1
ATOM 5454 C CA . PHE A 1 364 ? -0.040 9.934 -33.918 1.000 35.024 364 PHE A CA 1
ATOM 5455 C C . PHE A 1 364 ? -0.076 9.836 -35.452 1.000 35.228 364 PHE A C 1
ATOM 5456 O O . PHE A 1 364 ? -1.135 9.508 -36.016 1.000 34.232 364 PHE A O 1
ATOM 5473 N N . SER A 1 365 ? 1.080 10.031 -36.101 1.000 35.516 365 SER A N 1
ATOM 5474 C CA . SER A 1 365 ? 1.236 10.109 -37.578 1.000 37.054 365 SER A CA 1
ATOM 5475 C C . SER A 1 365 ? 1.521 8.731 -38.208 1.000 36.418 365 SER A C 1
ATOM 5476 O O . SER A 1 365 ? 1.514 8.676 -39.440 1.000 33.545 365 SER A O 1
ATOM 5484 N N . THR A 1 366 ? 1.718 7.662 -37.422 1.000 35.584 366 THR A N 1
ATOM 5485 C CA . THR A 1 366 ? 2.069 6.304 -37.928 1.000 35.794 366 THR A CA 1
ATOM 5486 C C . THR A 1 366 ? 0.965 5.734 -38.829 1.000 36.181 366 THR A C 1
ATOM 5487 O O . THR A 1 366 ? -0.177 5.561 -38.394 1.000 31.669 366 THR A O 1
ATOM 5498 N N . PRO A 1 367 ? 1.269 5.415 -40.116 1.000 35.213 367 PRO A N 1
ATOM 5499 C CA . PRO A 1 367 ? 0.328 4.701 -40.988 1.000 36.199 367 PRO A CA 1
ATOM 5500 C C . PRO A 1 367 ? 0.085 3.262 -40.506 1.000 34.543 367 PRO A C 1
ATOM 5501 O O . PRO A 1 367 ? 1.007 2.485 -40.348 1.000 35.364 367 PRO A O 1
ATOM 5512 N N . VAL A 1 368 ? -1.176 2.946 -40.248 1.000 36.177 368 VAL A N 1
ATOM 5513 C CA . VAL A 1 368 ? -1.561 1.785 -39.396 1.000 35.196 368 VAL A CA 1
ATOM 5514 C C . VAL A 1 368 ? -1.491 0.504 -40.235 1.000 32.359 368 VAL A C 1
ATOM 5515 O O . VAL A 1 368 ? -0.791 -0.409 -39.827 1.000 35.856 368 VAL A O 1
ATOM 5528 N N . TYR A 1 369 ? -2.210 0.417 -41.352 1.000 34.510 369 TYR A N 1
ATOM 5529 C CA . TYR A 1 369 ? -2.271 -0.828 -42.167 1.000 32.272 369 TYR A CA 1
ATOM 5530 C C . TYR A 1 369 ? -0.878 -1.185 -42.726 1.000 37.083 369 TYR A C 1
ATOM 5531 O O . TYR A 1 369 ? -0.606 -2.378 -42.845 1.000 38.749 369 TYR A O 1
ATOM 5549 N N . ASP A 1 370 ? -0.007 -0.214 -43.027 1.000 40.390 370 ASP A N 1
ATOM 5550 C CA . ASP A 1 370 ? 1.390 -0.507 -43.462 1.000 42.136 370 ASP A CA 1
ATOM 5551 C C . ASP A 1 370 ? 2.161 -1.120 -42.285 1.000 39.534 370 ASP A C 1
ATOM 5552 O O . ASP A 1 370 ? 2.936 -2.064 -42.510 1.000 37.966 370 ASP A O 1
ATOM 5561 N N . LEU A 1 371 ? 1.924 -0.630 -41.068 1.000 35.308 371 LEU A N 1
ATOM 5562 C CA . LEU A 1 371 ? 2.528 -1.175 -39.832 1.000 35.008 371 LEU A CA 1
ATOM 5563 C C . LEU A 1 371 ? 2.101 -2.638 -39.650 1.000 35.539 371 LEU A C 1
ATOM 5564 O O . LEU A 1 371 ? 2.925 -3.434 -39.194 1.000 34.886 371 LEU A O 1
ATOM 5580 N N . LEU A 1 372 ? 0.848 -2.973 -39.968 1.000 34.131 372 LEU A N 1
ATOM 5581 C CA . LEU A 1 372 ? 0.296 -4.340 -39.773 1.000 34.393 372 LEU A CA 1
ATOM 5582 C C . LEU A 1 372 ? 0.633 -5.232 -40.975 1.000 37.679 372 LEU A C 1
ATOM 5583 O O . LEU A 1 372 ? 0.615 -6.448 -40.791 1.000 42.547 372 LEU A O 1
ATOM 5599 N N . GLY A 1 373 ? 0.945 -4.652 -42.139 1.000 38.585 373 GLY A N 1
ATOM 5600 C CA . GLY A 1 373 ? 1.384 -5.386 -43.345 1.000 39.707 373 GLY A CA 1
ATOM 5601 C C . GLY A 1 373 ? 0.232 -5.679 -44.291 1.000 39.087 373 GLY A C 1
ATOM 5602 O O . GLY A 1 373 ? 0.322 -6.638 -45.063 1.000 38.922 373 GLY A O 1
ATOM 5606 N N . TYR A 1 374 ? -0.839 -4.896 -44.231 1.000 39.738 374 TYR A N 1
ATOM 5607 C CA . TYR A 1 374 ? -2.097 -5.180 -44.964 1.000 41.177 374 TYR A CA 1
ATOM 5608 C C . TYR A 1 374 ? -2.126 -4.315 -46.226 1.000 38.734 374 TYR A C 1
ATOM 5609 O O . TYR A 1 374 ? -1.583 -3.225 -46.170 1.000 37.885 374 TYR A O 1
ATOM 5627 N N . LYS A 1 375 ? -2.720 -4.816 -47.313 1.000 40.475 375 LYS A N 1
ATOM 5628 C CA . LYS A 1 375 ? -2.900 -4.085 -48.594 1.000 44.074 375 LYS A CA 1
ATOM 5629 C C . LYS A 1 375 ? -4.390 -3.829 -48.799 1.000 38.313 375 LYS A C 1
ATOM 5630 O O . LYS A 1 375 ? -5.123 -4.684 -49.276 1.000 33.148 375 LYS A O 1
ATOM 5649 N N . PRO A 1 376 ? -4.906 -2.662 -48.372 1.000 36.304 376 PRO A N 1
ATOM 5650 C CA . PRO A 1 376 ? -6.333 -2.392 -48.496 1.000 34.922 376 PRO A CA 1
ATOM 5651 C C . PRO A 1 376 ? -6.847 -2.436 -49.950 1.000 36.474 376 PRO A C 1
ATOM 5652 O O . PRO A 1 376 ? -6.102 -2.097 -50.823 1.000 34.875 376 PRO A O 1
ATOM 5663 N N . ALA A 1 377 ? -8.101 -2.869 -50.131 1.000 33.987 377 ALA A N 1
ATOM 5664 C CA . ALA A 1 377 ? -8.952 -2.727 -51.338 1.000 34.347 377 ALA A CA 1
ATOM 5665 C C . ALA A 1 377 ? -9.110 -1.248 -51.710 1.000 35.511 377 ALA A C 1
ATOM 5666 O O . ALA A 1 377 ? -9.311 -0.921 -52.916 1.000 32.052 377 ALA A O 1
ATOM 5673 N N . ASP A 1 378 ? -9.022 -0.372 -50.707 1.000 34.972 378 ASP A N 1
ATOM 5674 C CA . ASP A 1 378 ? -9.143 1.092 -50.894 1.000 32.756 378 ASP A CA 1
ATOM 5675 C C . ASP A 1 378 ? -7.760 1.714 -50.694 1.000 30.934 378 ASP A C 1
ATOM 5676 O O . ASP A 1 378 ? -7.245 1.611 -49.594 1.000 34.123 378 ASP A O 1
ATOM 5685 N N . SER A 1 379 ? -7.191 2.321 -51.738 1.000 31.266 379 SER A N 1
ATOM 5686 C CA . SER A 1 379 ? -5.871 3.004 -51.722 1.000 29.929 379 SER A CA 1
ATOM 5687 C C . SER A 1 379 ? -5.868 4.065 -50.620 1.000 28.215 379 SER A C 1
ATOM 5688 O O . SER A 1 379 ? -4.806 4.299 -50.060 1.000 28.137 379 SER A O 1
ATOM 5696 N N . ARG A 1 380 ? -7.014 4.688 -50.343 1.000 30.532 380 ARG A N 1
ATOM 5697 C CA . ARG A 1 380 ? -7.121 5.763 -49.322 1.000 33.661 380 ARG A CA 1
ATOM 5698 C C . ARG A 1 380 ? -6.849 5.191 -47.922 1.000 33.858 380 ARG A C 1
ATOM 5699 O O . ARG A 1 380 ? -6.461 5.963 -47.046 1.000 37.493 380 ARG A O 1
ATOM 5720 N N . ALA A 1 381 ? -7.053 3.890 -47.699 1.000 34.155 381 ALA A N 1
ATOM 5721 C CA . ALA A 1 381 ? -6.847 3.257 -46.371 1.000 31.922 381 ALA A CA 1
ATOM 5722 C C . ALA A 1 381 ? -5.360 3.269 -46.010 1.000 30.664 381 ALA A C 1
ATOM 5723 O O . ALA A 1 381 ? -5.057 3.231 -44.803 1.000 32.589 381 ALA A O 1
ATOM 5730 N N . ASN A 1 382 ? -4.463 3.379 -46.994 1.000 30.085 382 ASN A N 1
ATOM 5731 C CA . ASN A 1 382 ? -2.989 3.469 -46.750 1.000 32.825 382 ASN A CA 1
ATOM 5732 C C . ASN A 1 382 ? -2.637 4.778 -46.028 1.000 31.051 382 ASN A C 1
ATOM 5733 O O . ASN A 1 382 ? -1.577 4.834 -45.412 1.000 35.287 382 ASN A O 1
ATOM 5744 N N . ASP A 1 383 ? -3.509 5.783 -46.077 1.000 31.883 383 ASP A N 1
ATOM 5745 C CA . ASP A 1 383 ? -3.280 7.113 -45.452 1.000 33.515 383 ASP A CA 1
ATOM 5746 C C . ASP A 1 383 ? -3.821 7.151 -44.011 1.000 33.107 383 ASP A C 1
ATOM 5747 O O . ASP A 1 383 ? -3.544 8.153 -43.328 1.000 31.802 383 ASP A O 1
ATOM 5756 N N . ILE A 1 384 ? -4.591 6.142 -43.581 1.000 29.636 384 ILE A N 1
ATOM 5757 C CA . ILE A 1 384 ? -5.152 6.044 -42.196 1.000 31.231 384 ILE A CA 1
ATOM 5758 C C . ILE A 1 384 ? -3.994 5.954 -41.198 1.000 30.119 384 ILE A C 1
ATOM 5759 O O . ILE A 1 384 ? -3.144 5.046 -41.332 1.000 28.586 384 ILE A O 1
ATOM 5775 N N . ASN A 1 385 ? -3.953 6.884 -40.250 1.000 30.186 385 ASN A N 1
ATOM 5776 C CA . ASN A 1 385 ? -2.909 6.936 -39.202 1.000 29.765 385 ASN A CA 1
ATOM 5777 C C . ASN A 1 385 ? -3.570 6.806 -37.836 1.000 28.646 385 ASN A C 1
ATOM 5778 O O . ASN A 1 385 ? -4.797 6.675 -37.779 1.000 27.103 385 ASN A O 1
ATOM 5789 N N . VAL A 1 386 ? -2.748 6.734 -36.796 1.000 29.304 386 VAL A N 1
ATOM 5790 C CA . VAL A 1 386 ? -3.184 6.474 -35.399 1.000 31.057 386 VAL A CA 1
ATOM 5791 C C . VAL A 1 386 ? -4.201 7.556 -35.019 1.000 32.343 386 VAL A C 1
ATOM 5792 O O . VAL A 1 386 ? -5.231 7.211 -34.408 1.000 34.313 386 VAL A O 1
ATOM 5805 N N . GLN A 1 387 ? -3.953 8.796 -35.438 1.000 30.439 387 GLN A N 1
ATOM 5806 C CA . GLN A 1 387 ? -4.789 9.972 -35.073 1.000 30.517 387 GLN A CA 1
ATOM 5807 C C . GLN A 1 387 ? -6.170 9.835 -35.720 1.000 30.065 387 GLN A C 1
ATOM 5808 O O . GLN A 1 387 ? -7.161 10.245 -35.093 1.000 29.959 387 GLN A O 1
ATOM 5822 N N . HIS A 1 388 ? -6.227 9.359 -36.964 1.000 29.864 388 HIS A N 1
ATOM 5823 C CA . HIS A 1 388 ? -7.495 9.130 -37.698 1.000 31.943 388 HIS A CA 1
ATOM 5824 C C . HIS A 1 388 ? -8.368 8.153 -36.899 1.000 29.380 388 HIS A C 1
ATOM 5825 O O . HIS A 1 388 ? -9.586 8.367 -36.811 1.000 26.879 388 HIS A O 1
ATOM 5840 N N . LEU A 1 389 ? -7.755 7.097 -36.369 1.000 29.073 389 LEU A N 1
ATOM 5841 C CA . LEU A 1 389 ? -8.470 6.045 -35.598 1.000 30.345 389 LEU A CA 1
ATOM 5842 C C . LEU A 1 389 ? -8.872 6.604 -34.223 1.000 27.480 389 LEU A C 1
ATOM 5843 O O . LEU A 1 389 ? -9.988 6.317 -33.820 1.000 28.187 389 LEU A O 1
ATOM 5859 N N . LEU A 1 390 ? -8.043 7.420 -33.565 1.000 25.704 390 LEU A N 1
ATOM 5860 C CA . LEU A 1 390 ? -8.435 8.066 -32.279 1.000 27.967 390 LEU A CA 1
ATOM 5861 C C . LEU A 1 390 ? -9.635 8.997 -32.501 1.000 29.318 390 LEU A C 1
ATOM 5862 O O . LEU A 1 390 ? -10.552 8.966 -31.675 1.000 31.156 390 LEU A O 1
ATOM 5878 N N . ASP A 1 391 ? -9.639 9.747 -33.602 1.000 30.367 391 ASP A N 1
ATOM 5879 C CA . ASP A 1 391 ? -10.655 10.777 -33.939 1.000 33.354 391 ASP A CA 1
ATOM 5880 C C . ASP A 1 391 ? -11.897 10.162 -34.588 1.000 30.305 391 ASP A C 1
ATOM 5881 O O . ASP A 1 391 ? -12.884 10.867 -34.724 1.000 28.724 391 ASP A O 1
ATOM 5890 N N . HIS A 1 392 ? -11.826 8.916 -35.033 1.000 30.854 392 HIS A N 1
ATOM 5891 C CA . HIS A 1 392 ? -12.887 8.263 -35.836 1.000 30.409 392 HIS A CA 1
ATOM 5892 C C . HIS A 1 392 ? -13.019 8.950 -37.199 1.000 29.032 392 HIS A C 1
ATOM 5893 O O . HIS A 1 392 ? -14.129 8.904 -37.772 1.000 29.220 392 HIS A O 1
ATOM 5908 N N . SER A 1 393 ? -11.929 9.526 -37.717 1.000 29.215 393 SER A N 1
ATOM 5909 C CA . SER A 1 393 ? -11.893 10.247 -39.021 1.000 28.775 393 SER A CA 1
ATOM 5910 C C . SER A 1 393 ? -11.277 9.368 -40.118 1.000 30.576 393 SER A C 1
ATOM 5911 O O . SER A 1 393 ? -11.017 9.908 -41.215 1.000 31.852 393 SER A O 1
ATOM 5919 N N . ALA A 1 394 ? -11.103 8.063 -39.847 1.000 31.565 394 ALA A N 1
ATOM 5920 C CA . ALA A 1 394 ? -10.302 7.107 -40.643 1.000 30.672 394 ALA A CA 1
ATOM 5921 C C . ALA A 1 394 ? -11.022 6.727 -41.945 1.000 31.277 394 ALA A C 1
ATOM 5922 O O . ALA A 1 394 ? -10.376 6.141 -42.824 1.000 32.620 394 ALA A O 1
ATOM 5929 N N . GLY A 1 395 ? -12.321 6.998 -42.059 1.000 32.221 395 GLY A N 1
ATOM 5930 C CA . GLY A 1 395 ? -13.113 6.680 -43.267 1.000 31.520 395 GLY A CA 1
ATOM 5931 C C . GLY A 1 395 ? -14.175 5.614 -43.030 1.000 31.325 395 GLY A C 1
ATOM 5932 O O . GLY A 1 395 ? -14.805 5.193 -44.026 1.000 32.418 395 GLY A O 1
ATOM 5936 N N . TYR A 1 396 ? -14.413 5.198 -41.780 1.000 27.150 396 TYR A N 1
ATOM 5937 C CA . TYR A 1 396 ? -15.417 4.149 -41.463 1.000 29.715 396 TYR A CA 1
ATOM 5938 C C . TYR A 1 396 ? -16.722 4.808 -40.991 1.000 29.595 396 TYR A C 1
ATOM 5939 O O . TYR A 1 396 ? -16.720 5.381 -39.897 1.000 33.816 396 TYR A O 1
ATOM 5957 N N . ASP A 1 397 ? -17.795 4.716 -41.789 1.000 30.557 397 ASP A N 1
ATOM 5958 C CA . ASP A 1 397 ? -19.145 5.279 -41.470 1.000 32.561 397 ASP A CA 1
ATOM 5959 C C . ASP A 1 397 ? -20.162 4.135 -41.415 1.000 30.860 397 ASP A C 1
ATOM 5960 O O . ASP A 1 397 ? -20.565 3.627 -42.477 1.000 30.484 397 ASP A O 1
ATOM 5969 N N . ARG A 1 398 ? -20.579 3.763 -40.208 1.000 30.831 398 ARG A N 1
ATOM 5970 C CA . ARG A 1 398 ? -21.431 2.574 -39.970 1.000 32.178 398 ARG A CA 1
ATOM 5971 C C . ARG A 1 398 ? -22.866 2.830 -40.449 1.000 31.707 398 ARG A C 1
ATOM 5972 O O . ARG A 1 398 ? -23.582 1.835 -40.649 1.000 32.411 398 ARG A O 1
ATOM 5993 N N . SER A 1 399 ? -23.264 4.092 -40.644 1.000 34.344 399 SER A N 1
ATOM 5994 C CA . SER A 1 399 ? -24.599 4.472 -41.190 1.000 40.691 399 SER A CA 1
ATOM 5995 C C . SER A 1 399 ? -24.692 4.058 -42.662 1.000 42.423 399 SER A C 1
ATOM 5996 O O . SER A 1 399 ? -25.840 3.956 -43.176 1.000 37.561 399 SER A O 1
ATOM 6004 N N . MET A 1 400 ? -23.529 3.895 -43.308 1.000 39.892 400 MET A N 1
ATOM 6005 C CA . MET A 1 400 ? -23.386 3.650 -44.765 1.000 39.753 400 MET A CA 1
ATOM 6006 C C . MET A 1 400 ? -23.068 2.167 -45.005 1.000 42.170 400 MET A C 1
ATOM 6007 O O . MET A 1 400 ? -23.706 1.584 -45.888 1.000 42.842 400 MET A O 1
ATOM 6021 N N . SER A 1 401 ? -22.147 1.586 -44.221 1.000 41.759 401 SER A N 1
ATOM 6022 C CA . SER A 1 401 ? -21.527 0.252 -44.444 1.000 41.492 401 SER A CA 1
ATOM 6023 C C . SER A 1 401 ? -21.742 -0.708 -43.257 1.000 39.655 401 SER A C 1
ATOM 6024 O O . SER A 1 401 ? -21.183 -1.806 -43.295 1.000 40.540 401 SER A O 1
ATOM 6032 N N . GLY A 1 402 ? -22.511 -0.334 -42.235 1.000 37.088 402 GLY A N 1
ATOM 6033 C CA . GLY A 1 402 ? -22.716 -1.213 -41.062 1.000 36.750 402 GLY A CA 1
ATOM 6034 C C . GLY A 1 402 ? -21.508 -1.219 -40.131 1.000 33.374 402 GLY A C 1
ATOM 6035 O O . GLY A 1 402 ? -20.465 -0.608 -40.467 1.000 31.095 402 GLY A O 1
ATOM 6039 N N . ASP A 1 403 ? -21.664 -1.844 -38.963 1.000 32.254 403 ASP A N 1
ATOM 6040 C CA . ASP A 1 403 ? -20.720 -1.737 -37.824 1.000 29.161 403 ASP A CA 1
ATOM 6041 C C . ASP A 1 403 ? -20.045 -3.090 -37.638 1.000 28.195 403 ASP A C 1
ATOM 6042 O O . ASP A 1 403 ? -20.665 -4.047 -37.172 1.000 25.936 403 ASP A O 1
ATOM 6051 N N . PRO A 1 404 ? -18.747 -3.181 -37.989 1.000 28.123 404 PRO A N 1
ATOM 6052 C CA . PRO A 1 404 ? -18.001 -4.433 -37.886 1.000 27.555 404 PRO A CA 1
ATOM 6053 C C . PRO A 1 404 ? -18.080 -5.080 -36.496 1.000 26.404 404 PRO A C 1
ATOM 6054 O O . PRO A 1 404 ? -18.091 -6.275 -36.424 1.000 27.222 404 PRO A O 1
ATOM 6065 N N . SER A 1 405 ? -18.135 -4.265 -35.435 1.000 25.844 405 SER A N 1
ATOM 6066 C CA . SER A 1 405 ? -18.096 -4.709 -34.016 1.000 23.987 405 SER A CA 1
ATOM 6067 C C . SER A 1 405 ? -19.292 -5.619 -33.717 1.000 25.153 405 SER A C 1
ATOM 6068 O O . SER A 1 405 ? -19.212 -6.375 -32.747 1.000 26.676 405 SER A O 1
ATOM 6076 N N . PHE A 1 406 ? -20.361 -5.553 -34.514 1.000 25.030 406 PHE A N 1
ATOM 6077 C CA . PHE A 1 406 ? -21.612 -6.329 -34.306 1.000 26.740 406 PHE A CA 1
ATOM 6078 C C . PHE A 1 406 ? -21.854 -7.292 -35.488 1.000 27.968 406 PHE A C 1
ATOM 6079 O O . PHE A 1 406 ? -22.990 -7.807 -35.632 1.000 26.593 406 PHE A O 1
ATOM 6096 N N . MET A 1 407 ? -20.819 -7.578 -36.282 1.000 28.151 407 MET A N 1
ATOM 6097 C CA . MET A 1 407 ? -20.944 -8.405 -37.511 1.000 27.545 407 MET A CA 1
ATOM 6098 C C . MET A 1 407 ? -20.096 -9.677 -37.369 1.000 27.133 407 MET A C 1
ATOM 6099 O O . MET A 1 407 ? -19.766 -10.267 -38.399 1.000 29.478 407 MET A O 1
ATOM 6113 N N . PHE A 1 408 ? -19.737 -10.099 -36.151 1.000 26.683 408 PHE A N 1
ATOM 6114 C CA . PHE A 1 408 ? -18.838 -11.269 -35.917 1.000 25.635 408 PHE A CA 1
ATOM 6115 C C . PHE A 1 408 ? -19.395 -12.541 -36.579 1.000 26.847 408 PHE A C 1
ATOM 6116 O O . PHE A 1 408 ? -18.590 -13.334 -37.124 1.000 25.373 408 PHE A O 1
ATOM 6133 N N . ARG A 1 409 ? -20.715 -12.757 -36.532 1.000 27.346 409 ARG A N 1
ATOM 6134 C CA . ARG A 1 409 ? -21.338 -13.976 -37.100 1.000 29.531 409 ARG A CA 1
ATOM 6135 C C . ARG A 1 409 ? -21.135 -13.969 -38.637 1.000 31.643 409 ARG A C 1
ATOM 6136 O O . ARG A 1 409 ? -20.486 -14.894 -39.161 1.000 29.295 409 ARG A O 1
ATOM 6157 N N . GLU A 1 410 ? -21.635 -12.945 -39.327 1.000 30.654 410 GLU A N 1
ATOM 6158 C CA . GLU A 1 410 ? -21.545 -12.814 -40.806 1.000 36.202 410 GLU A CA 1
ATOM 6159 C C . GLU A 1 410 ? -20.061 -12.867 -41.206 1.000 33.943 410 GLU A C 1
ATOM 6160 O O . GLU A 1 410 ? -19.749 -13.514 -42.220 1.000 29.781 410 GLU A O 1
ATOM 6172 N N . ILE A 1 411 ? -19.170 -12.282 -40.399 1.000 30.660 411 ILE A N 1
ATOM 6173 C CA . ILE A 1 411 ? -17.709 -12.294 -40.694 1.000 31.113 411 ILE A CA 1
ATOM 6174 C C . ILE A 1 411 ? -17.175 -13.728 -40.579 1.000 31.404 411 ILE A C 1
ATOM 6175 O O . ILE A 1 411 ? -16.493 -14.152 -41.518 1.000 29.626 411 ILE A O 1
ATOM 6191 N N . ALA A 1 412 ? -17.478 -14.445 -39.492 1.000 33.535 412 ALA A N 1
ATOM 6192 C CA . ALA A 1 412 ? -17.046 -15.850 -39.288 1.000 33.520 412 ALA A CA 1
ATOM 6193 C C . ALA A 1 412 ? -17.508 -16.714 -40.479 1.000 33.926 412 ALA A C 1
ATOM 6194 O O . ALA A 1 412 ? -16.727 -17.560 -40.953 1.000 33.931 412 ALA A O 1
ATOM 6201 N N . GLN A 1 413 ? -18.725 -16.486 -40.969 1.000 33.826 413 GLN A N 1
ATOM 6202 C CA . GLN A 1 413 ? -19.340 -17.301 -42.047 1.000 34.778 413 GLN A CA 1
ATOM 6203 C C . GLN A 1 413 ? -18.630 -17.041 -43.385 1.000 36.282 413 GLN A C 1
ATOM 6204 O O . GLN A 1 413 ? -18.745 -17.917 -44.244 1.000 34.986 413 GLN A O 1
ATOM 6218 N N . SER A 1 414 ? -17.950 -15.897 -43.554 1.000 33.786 414 SER A N 1
ATOM 6219 C CA . SER A 1 414 ? -17.250 -15.512 -44.808 1.000 36.272 414 SER A CA 1
ATOM 6220 C C . SER A 1 414 ? -15.859 -16.149 -44.834 1.000 35.639 414 SER A C 1
ATOM 6221 O O . SER A 1 414 ? -15.246 -16.172 -45.905 1.000 35.486 414 SER A O 1
ATOM 6229 N N . LEU A 1 415 ? -15.377 -16.655 -43.698 1.000 33.328 415 LEU A N 1
ATOM 6230 C CA . LEU A 1 415 ? -14.015 -17.236 -43.601 1.000 33.209 415 LEU A CA 1
ATOM 6231 C C . LEU A 1 415 ? -13.957 -18.525 -44.420 1.000 34.888 415 LEU A C 1
ATOM 6232 O O . LEU A 1 415 ? -14.991 -19.088 -44.773 1.000 30.872 415 LEU A O 1
ATOM 6248 N N . PRO A 1 416 ? -12.738 -19.040 -44.703 1.000 40.882 416 PRO A N 1
ATOM 6249 C CA . PRO A 1 416 ? -12.566 -20.370 -45.289 1.000 46.855 416 PRO A CA 1
ATOM 6250 C C . PRO A 1 416 ? -13.178 -21.504 -44.446 1.000 47.963 416 PRO A C 1
ATOM 6251 O O . PRO A 1 416 ? -13.681 -22.414 -45.049 1.000 46.777 416 PRO A O 1
ATOM 6262 N N . THR A 1 417 ? -13.156 -21.388 -43.104 1.000 47.060 417 THR A N 1
ATOM 6263 C CA . THR A 1 417 ? -13.714 -22.367 -42.121 1.000 44.625 417 THR A CA 1
ATOM 6264 C C . THR A 1 417 ? -15.255 -22.326 -42.135 1.000 46.544 417 THR A C 1
ATOM 6265 O O . THR A 1 417 ? -15.877 -23.171 -41.457 1.000 43.063 417 THR A O 1
ATOM 6276 N N . LYS A 1 418 ? -15.842 -21.366 -42.862 1.000 46.414 418 LYS A N 1
ATOM 6277 C CA . LYS A 1 418 ? -17.294 -21.257 -43.172 1.000 50.672 418 LYS A CA 1
ATOM 6278 C C . LYS A 1 418 ? -18.116 -21.438 -41.895 1.000 50.091 418 LYS A C 1
ATOM 6279 O O . LYS A 1 418 ? -19.031 -22.278 -41.884 1.000 53.708 418 LYS A O 1
ATOM 6298 N N . GLY A 1 419 ? -17.776 -20.671 -40.859 1.000 46.183 419 GLY A N 1
ATOM 6299 C CA . GLY A 1 419 ? -18.600 -20.498 -39.654 1.000 41.106 419 GLY A CA 1
ATOM 6300 C C . GLY A 1 419 ? -18.379 -21.594 -38.640 1.000 37.830 419 GLY A C 1
ATOM 6301 O O . GLY A 1 419 ? -19.080 -21.572 -37.629 1.000 37.178 419 GLY A O 1
ATOM 6305 N N . ALA A 1 420 ? -17.418 -22.493 -38.859 1.000 37.190 420 ALA A N 1
ATOM 6306 C CA . ALA A 1 420 ? -17.057 -23.548 -37.883 1.000 38.698 420 ALA A CA 1
ATOM 6307 C C . ALA A 1 420 ? -16.375 -22.917 -36.660 1.000 41.295 420 ALA A C 1
ATOM 6308 O O . ALA A 1 420 ? -16.551 -23.453 -35.553 1.000 45.776 420 ALA A O 1
ATOM 6315 N N . LYS A 1 421 ? -15.603 -21.840 -36.863 1.000 39.275 421 LYS A N 1
ATOM 6316 C CA . LYS A 1 421 ? -14.811 -21.145 -35.818 1.000 42.263 421 LYS A CA 1
ATOM 6317 C C . LYS A 1 421 ? -15.314 -19.705 -35.690 1.000 38.909 421 LYS A C 1
ATOM 6318 O O . LYS A 1 421 ? -15.648 -19.098 -36.725 1.000 34.838 421 LYS A O 1
ATOM 6337 N N . ALA A 1 422 ? -15.359 -19.182 -34.461 1.000 32.521 422 ALA A N 1
ATOM 6338 C CA . ALA A 1 422 ? -15.726 -17.775 -34.186 1.000 33.388 422 ALA A CA 1
ATOM 6339 C C . ALA A 1 422 ? -14.673 -16.884 -34.842 1.000 30.953 422 ALA A C 1
ATOM 6340 O O . ALA A 1 422 ? -13.486 -17.309 -34.885 1.000 31.836 422 ALA A O 1
ATOM 6347 N N . ALA A 1 423 ? -15.068 -15.698 -35.303 1.000 27.547 423 ALA A N 1
ATOM 6348 C CA . ALA A 1 423 ? -14.109 -14.674 -35.794 1.000 31.371 423 ALA A CA 1
ATOM 6349 C C . ALA A 1 423 ? -13.334 -14.033 -34.619 1.000 29.260 423 ALA A C 1
ATOM 6350 O O . ALA A 1 423 ? -13.915 -13.755 -33.556 1.000 27.825 423 ALA A O 1
ATOM 6357 N N . THR A 1 424 ? -12.047 -13.781 -34.837 1.000 30.308 424 THR A N 1
ATOM 6358 C CA . THR A 1 424 ? -11.137 -13.030 -33.936 1.000 29.062 424 THR A CA 1
ATOM 6359 C C . THR A 1 424 ? -11.112 -11.546 -34.325 1.000 27.729 424 THR A C 1
ATOM 6360 O O . THR A 1 424 ? -11.565 -11.221 -35.428 1.000 29.104 424 THR A O 1
ATOM 6371 N N . LEU A 1 425 ? -10.521 -10.701 -33.476 1.000 27.467 425 LEU A N 1
ATOM 6372 C CA . LEU A 1 425 ? -10.185 -9.283 -33.777 1.000 28.561 425 LEU A CA 1
ATOM 6373 C C . LEU A 1 425 ? -9.475 -9.210 -35.134 1.000 28.469 425 LEU A C 1
ATOM 6374 O O . LEU A 1 425 ? -9.882 -8.381 -35.977 1.000 31.169 425 LEU A O 1
ATOM 6390 N N . ARG A 1 426 ? -8.485 -10.078 -35.355 1.000 29.818 426 ARG A N 1
ATOM 6391 C CA . ARG A 1 426 ? -7.683 -10.127 -36.604 1.000 29.683 426 ARG A CA 1
ATOM 6392 C C . ARG A 1 426 ? -8.601 -10.431 -37.794 1.000 28.835 426 ARG A C 1
ATOM 6393 O O . ARG A 1 426 ? -8.425 -9.782 -38.864 1.000 28.055 426 ARG A O 1
ATOM 6414 N N . ASP A 1 427 ? -9.540 -11.367 -37.629 1.000 30.655 427 ASP A N 1
ATOM 6415 C CA . ASP A 1 427 ? -10.524 -11.724 -38.691 1.000 30.042 427 ASP A CA 1
ATOM 6416 C C . ASP A 1 427 ? -11.361 -10.488 -39.054 1.000 28.670 427 ASP A C 1
ATOM 6417 O O . ASP A 1 427 ? -11.588 -10.249 -40.256 1.000 28.420 427 ASP A O 1
ATOM 6426 N N . VAL A 1 428 ? -11.803 -9.712 -38.069 1.000 27.412 428 VAL A N 1
ATOM 6427 C CA . VAL A 1 428 ? -12.621 -8.482 -38.319 1.000 27.067 428 VAL A CA 1
ATOM 6428 C C . VAL A 1 428 ? -11.779 -7.450 -39.098 1.000 27.748 428 VAL A C 1
ATOM 6429 O O . VAL A 1 428 ? -12.281 -6.862 -40.100 1.000 29.207 428 VAL A O 1
ATOM 6442 N N . ILE A 1 429 ? -10.551 -7.208 -38.655 1.000 26.792 429 ILE A N 1
ATOM 6443 C CA . ILE A 1 429 ? -9.637 -6.245 -39.332 1.000 27.348 429 ILE A CA 1
ATOM 6444 C C . ILE A 1 429 ? -9.428 -6.693 -40.792 1.000 26.630 429 ILE A C 1
ATOM 6445 O O . ILE A 1 429 ? -9.563 -5.866 -41.710 1.000 26.167 429 ILE A O 1
ATOM 6461 N N . GLU A 1 430 ? -9.115 -7.961 -41.015 1.000 28.223 430 GLU A N 1
ATOM 6462 C CA . GLU A 1 430 ? -8.834 -8.473 -42.386 1.000 30.822 430 GLU A CA 1
ATOM 6463 C C . GLU A 1 430 ? -10.079 -8.309 -43.259 1.000 28.375 430 GLU A C 1
ATOM 6464 O O . GLU A 1 430 ? -9.947 -7.843 -44.400 1.000 32.996 430 GLU A O 1
ATOM 6476 N N . TYR A 1 431 ? -11.250 -8.616 -42.719 1.000 29.521 431 TYR A N 1
ATOM 6477 C CA . TYR A 1 431 ? -12.560 -8.388 -43.381 1.000 29.924 431 TYR A CA 1
ATOM 6478 C C . TYR A 1 431 ? -12.713 -6.906 -43.746 1.000 28.836 431 TYR A C 1
ATOM 6479 O O . TYR A 1 431 ? -13.102 -6.613 -44.900 1.000 28.158 431 TYR A O 1
ATOM 6497 N N . VAL A 1 432 ? -12.403 -5.990 -42.823 1.000 29.057 432 VAL A N 1
ATOM 6498 C CA . VAL A 1 432 ? -12.628 -4.526 -43.045 1.000 30.534 432 VAL A CA 1
ATOM 6499 C C . VAL A 1 432 ? -11.604 -3.941 -44.033 1.000 28.430 432 VAL A C 1
ATOM 6500 O O . VAL A 1 432 ? -11.990 -3.066 -44.838 1.000 27.518 432 VAL A O 1
ATOM 6513 N N . VAL A 1 433 ? -10.351 -4.375 -43.970 1.000 29.734 433 VAL A N 1
ATOM 6514 C CA . VAL A 1 433 ? -9.266 -3.838 -44.835 1.000 32.187 433 VAL A CA 1
ATOM 6515 C C . VAL A 1 433 ? -9.494 -4.273 -46.300 1.000 32.772 433 VAL A C 1
ATOM 6516 O O . VAL A 1 433 ? -8.933 -3.618 -47.193 1.000 32.479 433 VAL A O 1
ATOM 6529 N N . ALA A 1 434 ? -10.337 -5.282 -46.551 1.000 30.161 434 ALA A N 1
ATOM 6530 C CA . ALA A 1 434 ? -10.668 -5.805 -47.899 1.000 32.038 434 ALA A CA 1
ATOM 6531 C C . ALA A 1 434 ? -11.957 -5.167 -48.423 1.000 33.029 434 ALA A C 1
ATOM 6532 O O . ALA A 1 434 ? -12.355 -5.543 -49.522 1.000 33.008 434 ALA A O 1
ATOM 6539 N N . LYS A 1 435 ? -12.583 -4.271 -47.655 1.000 32.541 435 LYS A N 1
ATOM 6540 C CA . LYS A 1 435 ? -13.782 -3.516 -48.088 1.000 35.896 435 LYS A CA 1
ATOM 6541 C C . LYS A 1 435 ? -13.385 -2.053 -48.258 1.000 37.004 435 LYS A C 1
ATOM 6542 O O . LYS A 1 435 ? -12.414 -1.594 -47.663 1.000 33.125 435 LYS A O 1
ATOM 6561 N N . PRO A 1 436 ? -14.087 -1.299 -49.134 1.000 35.858 436 PRO A N 1
ATOM 6562 C CA . PRO A 1 436 ? -13.755 0.102 -49.354 1.000 35.586 436 PRO A CA 1
ATOM 6563 C C . PRO A 1 436 ? -14.056 0.914 -48.087 1.000 33.176 436 PRO A C 1
ATOM 6564 O O . PRO A 1 436 ? -14.826 0.460 -47.263 1.000 32.254 436 PRO A O 1
ATOM 6575 N N . LEU A 1 437 ? -13.410 2.072 -47.962 1.000 31.164 437 LEU A N 1
ATOM 6576 C CA . LEU A 1 437 ? -13.780 3.138 -47.002 1.000 30.506 437 LEU A CA 1
ATOM 6577 C C . LEU A 1 437 ? -15.097 3.754 -47.477 1.000 32.293 437 LEU A C 1
ATOM 6578 O O . LEU A 1 437 ? -15.435 3.611 -48.667 1.000 35.261 437 LEU A O 1
ATOM 6594 N N . ASP A 1 438 ? -15.828 4.373 -46.560 1.000 31.359 438 ASP A N 1
ATOM 6595 C CA . ASP A 1 438 ? -17.080 5.116 -46.845 1.000 32.644 438 ASP A CA 1
ATOM 6596 C C . ASP A 1 438 ? -16.731 6.578 -47.154 1.000 29.766 438 ASP A C 1
ATOM 6597 O O . ASP A 1 438 ? -17.593 7.272 -47.680 1.000 31.877 438 ASP A O 1
ATOM 6606 N N . PHE A 1 439 ? -15.531 7.041 -46.788 1.000 27.550 439 PHE A N 1
ATOM 6607 C CA . PHE A 1 439 ? -15.108 8.446 -47.011 1.000 27.854 439 PHE A CA 1
ATOM 6608 C C . PHE A 1 439 ? -13.585 8.546 -46.906 1.000 28.670 439 PHE A C 1
ATOM 6609 O O . PHE A 1 439 ? -12.924 7.611 -46.420 1.000 31.448 439 PHE A O 1
ATOM 6626 N N . THR A 1 440 ? -13.041 9.665 -47.376 1.000 28.844 440 THR A N 1
ATOM 6627 C CA . THR A 1 440 ? -11.592 9.960 -47.382 1.000 29.281 440 THR A CA 1
ATOM 6628 C C . THR A 1 440 ? -11.144 10.228 -45.948 1.000 29.983 440 THR A C 1
ATOM 6629 O O . THR A 1 440 ? -11.750 11.036 -45.243 1.000 29.028 440 THR A O 1
ATOM 6640 N N . PRO A 1 441 ? -10.056 9.585 -45.474 1.000 28.891 441 PRO A N 1
ATOM 6641 C CA . PRO A 1 441 ? -9.524 9.865 -44.143 1.000 30.216 441 PRO A CA 1
ATOM 6642 C C . PRO A 1 441 ? -9.408 11.369 -43.841 1.000 33.603 441 PRO A C 1
ATOM 6643 O O . PRO A 1 441 ? -8.917 12.079 -44.666 1.000 34.771 441 PRO A O 1
ATOM 6654 N N . GLY A 1 442 ? -9.892 11.818 -42.677 1.000 38.768 442 GLY A N 1
ATOM 6655 C CA . GLY A 1 442 ? -9.734 13.212 -42.204 1.000 38.303 442 GLY A CA 1
ATOM 6656 C C . GLY A 1 442 ? -10.812 14.165 -42.713 1.000 39.072 442 GLY A C 1
ATOM 6657 O O . GLY A 1 442 ? -10.796 15.305 -42.258 1.000 43.992 442 GLY A O 1
ATOM 6661 N N . ASP A 1 443 ? -11.724 13.749 -43.603 1.000 39.482 443 ASP A N 1
ATOM 6662 C CA . ASP A 1 443 ? -12.777 14.651 -44.150 1.000 42.011 443 ASP A CA 1
ATOM 6663 C C . ASP A 1 443 ? -13.799 14.978 -43.055 1.000 43.956 443 ASP A C 1
ATOM 6664 O O . ASP A 1 443 ? -14.297 16.115 -43.018 1.000 38.765 443 ASP A O 1
ATOM 6673 N N . TYR A 1 444 ? -14.137 14.000 -42.220 1.000 41.167 444 TYR A N 1
ATOM 6674 C CA . TYR A 1 444 ? -15.033 14.198 -41.062 1.000 40.769 444 TYR A CA 1
ATOM 6675 C C . TYR A 1 444 ? -14.850 13.022 -40.100 1.000 39.444 444 TYR A C 1
ATOM 6676 O O . TYR A 1 444 ? -14.117 12.074 -40.427 1.000 41.702 444 TYR A O 1
ATOM 6694 N N . SER A 1 445 ? -15.452 13.125 -38.921 1.000 35.975 445 SER A N 1
ATOM 6695 C CA . SER A 1 445 ? -15.444 12.077 -37.876 1.000 37.868 445 SER A CA 1
ATOM 6696 C C . SER A 1 445 ? -16.796 11.371 -37.926 1.000 33.688 445 SER A C 1
ATOM 6697 O O . SER A 1 445 ? -17.808 12.061 -38.016 1.000 31.386 445 SER A O 1
ATOM 6705 N N . ALA A 1 446 ? -16.802 10.048 -37.943 1.000 31.905 446 ALA A N 1
ATOM 6706 C CA . ALA A 1 446 ? -18.035 9.251 -37.755 1.000 32.132 446 ALA A CA 1
ATOM 6707 C C . ALA A 1 446 ? -17.779 8.288 -36.596 1.000 29.870 446 ALA A C 1
ATOM 6708 O O . ALA A 1 446 ? -16.899 7.417 -36.727 1.000 30.225 446 ALA A O 1
ATOM 6715 N N . TYR A 1 447 ? -18.500 8.458 -35.496 1.000 34.172 447 TYR A N 1
ATOM 6716 C CA . TYR A 1 447 ? -18.334 7.602 -34.293 1.000 37.062 447 TYR A CA 1
ATOM 6717 C C . TYR A 1 447 ? -18.293 6.141 -34.752 1.000 32.712 447 TYR A C 1
ATOM 6718 O O . TYR A 1 447 ? -19.193 5.728 -35.493 1.000 30.395 447 TYR A O 1
ATOM 6736 N N . SER A 1 448 ? -17.250 5.423 -34.322 1.000 30.661 448 SER A N 1
ATOM 6737 C CA . SER A 1 448 ? -16.830 4.082 -34.799 1.000 31.601 448 SER A CA 1
ATOM 6738 C C . SER A 1 448 ? -16.427 3.213 -33.600 1.000 30.217 448 SER A C 1
ATOM 6739 O O . SER A 1 448 ? -15.534 3.628 -32.847 1.000 28.524 448 SER A O 1
ATOM 6747 N N . ASN A 1 449 ? -17.036 2.034 -33.463 1.000 27.738 449 ASN A N 1
ATOM 6748 C CA . ASN A 1 449 ? -16.546 0.979 -32.542 1.000 27.223 449 ASN A CA 1
ATOM 6749 C C . ASN A 1 449 ? -15.310 0.326 -33.161 1.000 27.356 449 ASN A C 1
ATOM 6750 O O . ASN A 1 449 ? -14.472 -0.136 -32.386 1.000 25.875 449 ASN A O 1
ATOM 6761 N N . TYR A 1 450 ? -15.192 0.300 -34.498 1.000 26.807 450 TYR A N 1
ATOM 6762 C CA . TYR A 1 450 ? -14.126 -0.463 -35.207 1.000 28.737 450 TYR A CA 1
ATOM 6763 C C . TYR A 1 450 ? -12.757 0.218 -35.010 1.000 28.955 450 TYR A C 1
ATOM 6764 O O . TYR A 1 450 ? -11.735 -0.471 -34.833 1.000 25.539 450 TYR A O 1
ATOM 6782 N N . CYS A 1 451 ? -12.721 1.552 -35.020 1.000 30.129 451 CYS A N 1
ATOM 6783 C CA . CYS A 1 451 ? -11.460 2.341 -34.945 1.000 28.940 451 CYS A CA 1
ATOM 6784 C C . CYS A 1 451 ? -10.645 1.960 -33.705 1.000 28.048 451 CYS A C 1
ATOM 6785 O O . CYS A 1 451 ? -9.466 1.635 -33.825 1.000 29.439 451 CYS A O 1
ATOM 6793 N N . PRO A 1 452 ? -11.197 2.009 -32.473 1.000 26.650 452 PRO A N 1
ATOM 6794 C CA . PRO A 1 452 ? -10.464 1.527 -31.296 1.000 27.618 452 PRO A CA 1
ATOM 6795 C C . PRO A 1 452 ? -10.251 0.000 -31.213 1.000 28.266 452 PRO A C 1
ATOM 6796 O O . PRO A 1 452 ? -9.325 -0.415 -30.528 1.000 30.892 452 PRO A O 1
ATOM 6807 N N . MET A 1 453 ? -11.061 -0.811 -31.907 1.000 26.546 453 MET A N 1
ATOM 6808 C CA . MET A 1 453 ? -10.742 -2.256 -32.066 1.000 27.356 453 MET A CA 1
ATOM 6809 C C . MET A 1 453 ? -9.376 -2.383 -32.766 1.000 27.087 453 MET A C 1
ATOM 6810 O O . MET A 1 453 ? -8.493 -3.086 -32.218 1.000 23.753 453 MET A O 1
ATOM 6824 N N . LEU A 1 454 ? -9.202 -1.704 -33.908 1.000 28.439 454 LEU A N 1
ATOM 6825 C CA . LEU A 1 454 ? -7.974 -1.761 -34.748 1.000 28.859 454 LEU A CA 1
ATOM 6826 C C . LEU A 1 454 ? -6.792 -1.224 -33.930 1.000 29.115 454 LEU A C 1
ATOM 6827 O O . LEU A 1 454 ? -5.753 -1.890 -33.888 1.000 31.387 454 LEU A O 1
ATOM 6843 N N . LEU A 1 455 ? -6.952 -0.101 -33.232 1.000 33.062 455 LEU A N 1
ATOM 6844 C CA . LEU A 1 455 ? -5.907 0.386 -32.282 1.000 30.549 455 LEU A CA 1
ATOM 6845 C C . LEU A 1 455 ? -5.644 -0.620 -31.148 1.000 29.741 455 LEU A C 1
ATOM 6846 O O . LEU A 1 455 ? -4.482 -0.666 -30.695 1.000 30.706 455 LEU A O 1
ATOM 6862 N N . SER A 1 456 ? -6.627 -1.400 -30.663 1.000 26.726 456 SER A N 1
ATOM 6863 C CA . SER A 1 456 ? -6.330 -2.408 -29.604 1.000 25.053 456 SER A CA 1
ATOM 6864 C C . SER A 1 456 ? -5.400 -3.480 -30.196 1.000 26.206 456 SER A C 1
ATOM 6865 O O . SER A 1 456 ? -4.470 -3.889 -29.496 1.000 28.464 456 SER A O 1
ATOM 6873 N N . TYR A 1 457 ? -5.583 -3.851 -31.471 1.000 27.335 457 TYR A N 1
ATOM 6874 C CA . TYR A 1 457 ? -4.735 -4.842 -32.178 1.000 27.997 457 TYR A CA 1
ATOM 6875 C C . TYR A 1 457 ? -3.322 -4.269 -32.336 1.000 27.882 457 TYR A C 1
ATOM 6876 O O . TYR A 1 457 ? -2.348 -4.993 -32.061 1.000 31.593 457 TYR A O 1
ATOM 6894 N N . VAL A 1 458 ? -3.219 -2.993 -32.698 1.000 30.066 458 VAL A N 1
ATOM 6895 C CA . VAL A 1 458 ? -1.925 -2.257 -32.839 1.000 28.793 458 VAL A CA 1
ATOM 6896 C C . VAL A 1 458 ? -1.198 -2.288 -31.494 1.000 28.729 458 VAL A C 1
ATOM 6897 O O . VAL A 1 458 ? 0.020 -2.495 -31.507 1.000 28.518 458 VAL A O 1
ATOM 6910 N N . VAL A 1 459 ? -1.896 -2.130 -30.369 1.000 29.398 459 VAL A N 1
ATOM 6911 C CA . VAL A 1 459 ? -1.245 -2.179 -29.019 1.000 29.498 459 VAL A CA 1
ATOM 6912 C C . VAL A 1 459 ? -0.567 -3.545 -28.852 1.000 30.964 459 VAL A C 1
ATOM 6913 O O . VAL A 1 459 ? 0.608 -3.582 -28.489 1.000 29.652 459 VAL A O 1
ATOM 6926 N N . THR A 1 460 ? -1.299 -4.632 -29.099 1.000 31.292 460 THR A N 1
ATOM 6927 C CA . THR A 1 460 ? -0.779 -6.018 -29.012 1.000 32.830 460 THR A CA 1
ATOM 6928 C C . THR A 1 460 ? 0.386 -6.194 -30.001 1.000 34.442 460 THR A C 1
ATOM 6929 O O . THR A 1 460 ? 1.434 -6.674 -29.577 1.000 34.010 460 THR A O 1
ATOM 6940 N N . ASN A 1 461 ? 0.182 -5.816 -31.264 1.000 33.862 461 ASN A N 1
ATOM 6941 C CA . ASN A 1 461 ? 1.158 -5.935 -32.376 1.000 36.874 461 ASN A CA 1
ATOM 6942 C C . ASN A 1 461 ? 2.531 -5.327 -32.031 1.000 35.806 461 ASN A C 1
ATOM 6943 O O . ASN A 1 461 ? 3.554 -5.966 -32.342 1.000 38.127 461 ASN A O 1
ATOM 6953 N N . ILE A 1 462 ? 2.544 -4.125 -31.466 1.000 36.569 462 ILE A N 1
ATOM 6954 C CA . ILE A 1 462 ? 3.766 -3.322 -31.143 1.000 36.792 462 ILE A CA 1
ATOM 6955 C C . ILE A 1 462 ? 4.465 -3.860 -29.889 1.000 36.139 462 ILE A C 1
ATOM 6956 O O . ILE A 1 462 ? 5.710 -3.905 -29.900 1.000 39.949 462 ILE A O 1
ATOM 6972 N N . THR A 1 463 ? 3.702 -4.216 -28.847 1.000 33.918 463 THR A N 1
ATOM 6973 C CA . THR A 1 463 ? 4.211 -4.613 -27.508 1.000 32.327 463 THR A CA 1
ATOM 6974 C C . THR A 1 463 ? 4.367 -6.133 -27.404 1.000 34.432 463 THR A C 1
ATOM 6975 O O . THR A 1 463 ? 5.169 -6.558 -26.576 1.000 37.954 463 THR A O 1
ATOM 6986 N N . GLY A 1 464 ? 3.619 -6.912 -28.192 1.000 34.489 464 GLY A N 1
ATOM 6987 C CA . GLY A 1 464 ? 3.613 -8.384 -28.131 1.000 35.444 464 GLY A CA 1
ATOM 6988 C C . GLY A 1 464 ? 2.889 -8.886 -26.902 1.000 38.115 464 GLY A C 1
ATOM 6989 O O . GLY A 1 464 ? 2.985 -10.079 -26.598 1.000 44.132 464 GLY A O 1
ATOM 6993 N N . VAL A 1 465 ? 2.160 -7.995 -26.241 1.000 41.885 465 VAL A N 1
ATOM 6994 C CA . VAL A 1 465 ? 1.406 -8.238 -24.979 1.000 42.942 465 VAL A CA 1
ATOM 6995 C C . VAL A 1 465 ? -0.082 -8.192 -25.337 1.000 41.275 465 VAL A C 1
ATOM 6996 O O . VAL A 1 465 ? -0.515 -7.304 -26.078 1.000 37.637 465 VAL A O 1
ATOM 7009 N N . PRO A 1 466 ? -0.902 -9.186 -24.921 1.000 38.674 466 PRO A N 1
ATOM 7010 C CA . PRO A 1 466 ? -2.354 -9.041 -25.010 1.000 37.307 466 PRO A CA 1
ATOM 7011 C C . PRO A 1 466 ? -2.841 -7.716 -24.384 1.000 34.633 466 PRO A C 1
ATOM 7012 O O . PRO A 1 466 ? -2.330 -7.260 -23.375 1.000 31.549 466 PRO A O 1
ATOM 7023 N N . TYR A 1 467 ? -3.817 -7.096 -25.039 1.000 37.485 467 TYR A N 1
ATOM 7024 C CA . TYR A 1 467 ? -4.331 -5.747 -24.701 1.000 34.136 467 TYR A CA 1
ATOM 7025 C C . TYR A 1 467 ? -4.681 -5.697 -23.211 1.000 32.342 467 TYR A C 1
ATOM 7026 O O . TYR A 1 467 ? -4.287 -4.716 -22.536 1.000 28.100 467 TYR A O 1
ATOM 7044 N N . LEU A 1 468 ? -5.373 -6.724 -22.711 1.000 30.546 468 LEU A N 1
ATOM 7045 C CA . LEU A 1 468 ? -5.768 -6.807 -21.277 1.000 32.777 468 LEU A CA 1
ATOM 7046 C C . LEU A 1 468 ? -4.536 -6.825 -20.368 1.000 35.943 468 LEU A C 1
ATOM 7047 O O . LEU A 1 468 ? -4.600 -6.149 -19.311 1.000 37.762 468 LEU A O 1
ATOM 7063 N N . ASP A 1 469 ? -3.488 -7.593 -20.730 1.000 36.264 469 ASP A N 1
ATOM 7064 C CA . ASP A 1 469 ? -2.197 -7.637 -19.991 1.000 36.823 469 ASP A CA 1
ATOM 7065 C C . ASP A 1 469 ? -1.608 -6.223 -19.985 1.000 35.319 469 ASP A C 1
ATOM 7066 O O . ASP A 1 469 ? -1.185 -5.728 -18.896 1.000 33.331 469 ASP A O 1
ATOM 7075 N N . PHE A 1 470 ? -1.597 -5.582 -21.154 1.000 32.379 470 PHE A N 1
ATOM 7076 C CA . PHE A 1 470 ? -1.011 -4.233 -21.338 1.000 30.970 470 PHE A CA 1
ATOM 7077 C C . PHE A 1 470 ? -1.731 -3.254 -20.404 1.000 30.757 470 PHE A C 1
ATOM 7078 O O . PHE A 1 470 ? -1.067 -2.416 -19.773 1.000 29.307 470 PHE A O 1
ATOM 7095 N N . LEU A 1 471 ? -3.056 -3.360 -20.300 1.000 31.949 471 LEU A N 1
ATOM 7096 C CA . LEU A 1 471 ? -3.869 -2.456 -19.441 1.000 32.669 471 LEU A CA 1
ATOM 7097 C C . LEU A 1 471 ? -3.466 -2.636 -17.972 1.000 31.079 471 LEU A C 1
ATOM 7098 O O . LEU A 1 471 ? -3.220 -1.635 -17.321 1.000 28.709 471 LEU A O 1
ATOM 7114 N N . GLU A 1 472 ? -3.420 -3.868 -17.467 1.000 36.006 472 GLU A N 1
ATOM 7115 C CA . GLU A 1 472 ? -3.130 -4.146 -16.027 1.000 38.800 472 GLU A CA 1
ATOM 7116 C C . GLU A 1 472 ? -1.748 -3.609 -15.641 1.000 37.974 472 GLU A C 1
ATOM 7117 O O . GLU A 1 472 ? -1.645 -2.976 -14.586 1.000 40.093 472 GLU A O 1
ATOM 7129 N N . LYS A 1 473 ? -0.748 -3.848 -16.486 1.000 38.217 473 LYS A N 1
ATOM 7130 C CA . LYS A 1 473 ? 0.687 -3.566 -16.212 1.000 44.434 473 LYS A CA 1
ATOM 7131 C C . LYS A 1 473 ? 0.958 -2.057 -16.242 1.000 40.929 473 LYS A C 1
ATOM 7132 O O . LYS A 1 473 ? 1.684 -1.591 -15.355 1.000 40.030 473 LYS A O 1
ATOM 7151 N N . ASN A 1 474 ? 0.412 -1.337 -17.229 1.000 36.840 474 ASN A N 1
ATOM 7152 C CA . ASN A 1 474 ? 0.878 0.027 -17.609 1.000 38.310 474 ASN A CA 1
ATOM 7153 C C . ASN A 1 474 ? -0.228 1.085 -17.474 1.000 36.744 474 ASN A C 1
ATOM 7154 O O . ASN A 1 474 ? 0.140 2.265 -17.514 1.000 39.281 474 ASN A O 1
ATOM 7165 N N . ILE A 1 475 ? -1.517 0.732 -17.336 1.000 34.545 475 ILE A N 1
ATOM 7166 C CA . ILE A 1 475 ? -2.601 1.757 -17.467 1.000 33.106 475 ILE A CA 1
ATOM 7167 C C . ILE A 1 475 ? -3.461 1.861 -16.205 1.000 32.848 475 ILE A C 1
ATOM 7168 O O . ILE A 1 475 ? -3.684 2.991 -15.748 1.000 35.037 475 ILE A O 1
ATOM 7184 N N . LEU A 1 476 ? -3.970 0.749 -15.688 1.000 32.360 476 LEU A N 1
ATOM 7185 C CA . LEU A 1 476 ? -5.076 0.762 -14.696 1.000 34.982 476 LEU A CA 1
ATOM 7186 C C . LEU A 1 476 ? -4.585 1.171 -13.313 1.000 35.670 476 LEU A C 1
ATOM 7187 O O . LEU A 1 476 ? -5.439 1.524 -12.483 1.000 36.799 476 LEU A O 1
ATOM 7203 N N . ASP A 1 477 ? -3.284 1.045 -13.054 1.000 39.639 477 ASP A N 1
ATOM 7204 C CA . ASP A 1 477 ? -2.675 1.314 -11.723 1.000 44.506 477 ASP A CA 1
ATOM 7205 C C . ASP A 1 477 ? -3.502 0.615 -10.630 1.000 39.315 477 ASP A C 1
ATOM 7206 O O . ASP A 1 477 ? -3.842 1.264 -9.622 1.000 36.382 477 ASP A O 1
ATOM 7215 N N . GLY A 1 478 ? -3.839 -0.659 -10.828 1.000 36.126 478 GLY A N 1
ATOM 7216 C CA . GLY A 1 478 ? -4.512 -1.487 -9.807 1.000 36.321 478 GLY A CA 1
ATOM 7217 C C . GLY A 1 478 ? -6.024 -1.272 -9.742 1.000 34.752 478 GLY A C 1
ATOM 7218 O O . GLY A 1 478 ? -6.650 -1.882 -8.873 1.000 35.464 478 GLY A O 1
ATOM 7222 N N . LEU A 1 479 ? -6.619 -0.453 -10.617 1.000 32.937 479 LEU A N 1
ATOM 7223 C CA . LEU A 1 479 ? -8.101 -0.358 -10.730 1.000 30.073 479 LEU A CA 1
ATOM 7224 C C . LEU A 1 479 ? -8.650 -1.693 -11.247 1.000 26.361 479 LEU A C 1
ATOM 7225 O O . LEU A 1 479 ? -8.128 -2.249 -12.240 1.000 28.252 479 LEU A O 1
ATOM 7241 N N . ASN A 1 480 ? -9.705 -2.158 -10.598 1.000 26.696 480 ASN A N 1
ATOM 7242 C CA . ASN A 1 480 ? -10.465 -3.379 -10.959 1.000 26.766 480 ASN A CA 1
ATOM 7243 C C . ASN A 1 480 ? -11.328 -3.061 -12.181 1.000 28.458 480 ASN A C 1
ATOM 7244 O O . ASN A 1 480 ? -12.532 -2.762 -12.009 1.000 29.940 480 ASN A O 1
ATOM 7255 N N . VAL A 1 481 ? -10.707 -3.113 -13.360 1.000 27.061 481 VAL A N 1
ATOM 7256 C CA . VAL A 1 481 ? -11.368 -2.985 -14.693 1.000 30.210 481 VAL A CA 1
ATOM 7257 C C . VAL A 1 481 ? -11.136 -4.292 -15.463 1.000 29.536 481 VAL A C 1
ATOM 7258 O O . VAL A 1 481 ? -9.978 -4.592 -15.757 1.000 32.529 481 VAL A O 1
ATOM 7271 N N . ARG A 1 482 ? -12.207 -5.033 -15.744 1.000 28.937 482 ARG A N 1
ATOM 7272 C CA . ARG A 1 482 ? -12.174 -6.458 -16.168 1.000 32.902 482 ARG A CA 1
ATOM 7273 C C . ARG A 1 482 ? -12.911 -6.640 -17.511 1.000 31.253 482 ARG A C 1
ATOM 7274 O O . ARG A 1 482 ? -13.829 -5.862 -17.814 1.000 26.701 482 ARG A O 1
ATOM 7295 N N . LEU A 1 483 ? -12.487 -7.611 -18.316 1.000 29.668 483 LEU A N 1
ATOM 7296 C CA . LEU A 1 483 ? -13.258 -8.043 -19.503 1.000 30.379 483 LEU A CA 1
ATOM 7297 C C . LEU A 1 483 ? -14.583 -8.641 -19.017 1.000 30.334 483 LEU A C 1
ATOM 7298 O O . LEU A 1 483 ? -14.553 -9.508 -18.117 1.000 30.079 483 LEU A O 1
ATOM 7314 N N . TYR A 1 484 ? -15.695 -8.138 -19.561 1.000 27.949 484 TYR A N 1
ATOM 7315 C CA . TYR A 1 484 ? -17.041 -8.744 -19.449 1.000 27.970 484 TYR A CA 1
ATOM 7316 C C . TYR A 1 484 ? -17.134 -9.817 -20.534 1.000 27.715 484 TYR A C 1
ATOM 7317 O O . TYR A 1 484 ? -17.260 -9.491 -21.717 1.000 27.991 484 TYR A O 1
ATOM 7335 N N . GLU A 1 485 ? -17.055 -11.071 -20.118 1.000 27.421 485 GLU A N 1
ATOM 7336 C CA . GLU A 1 485 ? -16.954 -12.239 -21.022 1.000 30.534 485 GLU A CA 1
ATOM 7337 C C . GLU A 1 485 ? -18.305 -12.432 -21.697 1.000 27.132 485 GLU A C 1
ATOM 7338 O O . GLU A 1 485 ? -19.304 -12.077 -21.077 1.000 29.839 485 GLU A O 1
ATOM 7350 N N . THR A 1 486 ? -18.324 -12.974 -22.916 1.000 26.265 486 THR A N 1
ATOM 7351 C CA . THR A 1 486 ? -19.549 -13.068 -23.739 1.000 26.212 486 THR A CA 1
ATOM 7352 C C . THR A 1 486 ? -20.542 -14.066 -23.119 1.000 27.323 486 THR A C 1
ATOM 7353 O O . THR A 1 486 ? -21.736 -13.705 -22.971 1.000 23.442 486 THR A O 1
ATOM 7364 N N . ALA A 1 487 ? -20.086 -15.285 -22.808 1.000 26.709 487 ALA A N 1
ATOM 7365 C CA . ALA A 1 487 ? -20.968 -16.461 -22.612 1.000 27.441 487 ALA A CA 1
ATOM 7366 C C . ALA A 1 487 ? -21.962 -16.173 -21.474 1.000 29.202 487 ALA A C 1
ATOM 7367 O O . ALA A 1 487 ? -21.522 -15.744 -20.369 1.000 26.703 487 ALA A O 1
ATOM 7374 N N . ALA A 1 488 ? -23.254 -16.389 -21.724 1.000 26.012 488 ALA A N 1
ATOM 7375 C CA . ALA A 1 488 ? -24.322 -16.186 -20.731 1.000 28.215 488 ALA A CA 1
ATOM 7376 C C . ALA A 1 488 ? -24.034 -17.024 -19.473 1.000 28.405 488 ALA A C 1
ATOM 7377 O O . ALA A 1 488 ? -24.224 -16.518 -18.351 1.000 29.227 488 ALA A O 1
ATOM 7384 N N . SER A 1 489 ? -23.534 -18.246 -19.658 1.000 29.223 489 SER A N 1
ATOM 7385 C CA . SER A 1 489 ? -23.291 -19.243 -18.587 1.000 30.144 489 SER A CA 1
ATOM 7386 C C . SER A 1 489 ? -22.239 -18.726 -17.591 1.000 31.835 489 SER A C 1
ATOM 7387 O O . SER A 1 489 ? -22.242 -19.186 -16.447 1.000 28.742 489 SER A O 1
ATOM 7395 N N . LYS A 1 490 ? -21.384 -17.775 -17.983 1.000 32.888 490 LYS A N 1
ATOM 7396 C CA . LYS A 1 490 ? -20.353 -17.206 -17.079 1.000 30.303 490 LYS A CA 1
ATOM 7397 C C . LYS A 1 490 ? -20.962 -16.148 -16.151 1.000 30.983 490 LYS A C 1
ATOM 7398 O O . LYS A 1 490 ? -20.262 -15.705 -15.235 1.000 34.045 490 LYS A O 1
ATOM 7417 N N . HIS A 1 491 ? -22.214 -15.758 -16.376 1.000 29.688 491 HIS A N 1
ATOM 7418 C CA . HIS A 1 491 ? -22.840 -14.595 -15.713 1.000 27.150 491 HIS A CA 1
ATOM 7419 C C . HIS A 1 491 ? -24.098 -14.971 -14.932 1.000 27.747 491 HIS A C 1
ATOM 7420 O O . HIS A 1 491 ? -24.707 -14.043 -14.346 1.000 26.179 491 HIS A O 1
ATOM 7435 N N . THR A 1 492 ? -24.454 -16.262 -14.854 1.000 32.862 492 THR A N 1
ATOM 7436 C CA . THR A 1 492 ? -25.749 -16.729 -14.268 1.000 33.930 492 THR A CA 1
ATOM 7437 C C . THR A 1 492 ? -25.855 -16.408 -12.773 1.000 29.840 492 THR A C 1
ATOM 7438 O O . THR A 1 492 ? -26.999 -16.353 -12.312 1.000 29.409 492 THR A O 1
ATOM 7449 N N . GLU A 1 493 ? -24.754 -16.182 -12.048 1.000 28.904 493 GLU A N 1
ATOM 7450 C CA . GLU A 1 493 ? -24.822 -15.876 -10.586 1.000 31.683 493 GLU A CA 1
ATOM 7451 C C . GLU A 1 493 ? -24.146 -14.521 -10.297 1.000 30.185 493 GLU A C 1
ATOM 7452 O O . GLU A 1 493 ? -23.877 -14.222 -9.105 1.000 28.231 493 GLU A O 1
ATOM 7464 N N . ASP A 1 494 ? -23.935 -13.692 -11.323 1.000 26.368 494 ASP A N 1
ATOM 7465 C CA . ASP A 1 494 ? -23.366 -12.328 -11.159 1.000 26.046 494 ASP A CA 1
ATOM 7466 C C . ASP A 1 494 ? -24.281 -11.510 -10.256 1.000 26.817 494 ASP A C 1
ATOM 7467 O O . ASP A 1 494 ? -25.516 -11.640 -10.354 1.000 27.315 494 ASP A O 1
ATOM 7476 N N . ARG A 1 495 ? -23.690 -10.672 -9.413 1.000 27.785 495 ARG A N 1
ATOM 7477 C CA . ARG A 1 495 ? -24.462 -9.758 -8.536 1.000 27.488 495 ARG A CA 1
ATOM 7478 C C . ARG A 1 495 ? -25.159 -8.732 -9.437 1.000 26.566 495 ARG A C 1
ATOM 7479 O O . ARG A 1 495 ? -26.336 -8.424 -9.219 1.000 24.395 495 ARG A O 1
ATOM 7500 N N . ILE A 1 496 ? -24.416 -8.184 -10.389 1.000 26.469 496 ILE A N 1
ATOM 7501 C CA . ILE A 1 496 ? -24.931 -7.122 -11.294 1.000 29.354 496 ILE A CA 1
ATOM 7502 C C . ILE A 1 496 ? -25.563 -7.815 -12.501 1.000 29.024 496 ILE A C 1
ATOM 7503 O O . ILE A 1 496 ? -24.844 -8.561 -13.197 1.000 28.476 496 ILE A O 1
ATOM 7519 N N . VAL A 1 497 ? -26.858 -7.580 -12.714 1.000 26.209 497 VAL A N 1
ATOM 7520 C CA . VAL A 1 497 ? -27.610 -8.172 -13.846 1.000 25.737 497 VAL A CA 1
ATOM 7521 C C . VAL A 1 497 ? -27.538 -7.176 -15.001 1.000 25.323 497 VAL A C 1
ATOM 7522 O O . VAL A 1 497 ? -28.081 -6.074 -14.874 1.000 22.109 497 VAL A O 1
ATOM 7535 N N . GLN A 1 498 ? -26.889 -7.559 -16.099 1.000 26.535 498 GLN A N 1
ATOM 7536 C CA . GLN A 1 498 ? -26.905 -6.737 -17.337 1.000 26.163 498 GLN A CA 1
ATOM 7537 C C . GLN A 1 498 ? -28.214 -7.077 -18.065 1.000 25.806 498 GLN A C 1
ATOM 7538 O O . GLN A 1 498 ? -28.297 -8.160 -18.667 1.000 25.406 498 GLN A O 1
ATOM 7552 N N . GLU A 1 499 ? -29.216 -6.196 -17.988 1.000 24.472 499 GLU A N 1
ATOM 7553 C CA . GLU A 1 499 ? -30.593 -6.517 -18.459 1.000 24.632 499 GLU A CA 1
ATOM 7554 C C . GLU A 1 499 ? -30.820 -6.025 -19.904 1.000 24.839 499 GLU A C 1
ATOM 7555 O O . GLU A 1 499 ? -30.514 -4.839 -20.189 1.000 26.152 499 GLU A O 1
ATOM 7567 N N . SER A 1 500 ? -31.400 -6.882 -20.747 1.000 21.591 500 SER A N 1
ATOM 7568 C CA . SER A 1 500 ? -31.998 -6.553 -22.064 1.000 24.357 500 SER A CA 1
ATOM 7569 C C . SER A 1 500 ? -33.145 -7.526 -22.326 1.000 24.827 500 SER A C 1
ATOM 7570 O O . SER A 1 500 ? -33.026 -8.687 -21.895 1.000 24.170 500 SER A O 1
ATOM 7578 N N . LYS A 1 501 ? -34.220 -7.033 -22.941 1.000 25.438 501 LYS A N 1
ATOM 7579 C CA . LYS A 1 501 ? -35.331 -7.831 -23.520 1.000 26.310 501 LYS A CA 1
ATOM 7580 C C . LYS A 1 501 ? -34.821 -8.629 -24.717 1.000 27.361 501 LYS A C 1
ATOM 7581 O O . LYS A 1 501 ? -35.501 -9.616 -25.096 1.000 27.749 501 LYS A O 1
ATOM 7600 N N . ASN A 1 502 ? -33.705 -8.200 -25.313 1.000 26.391 502 ASN A N 1
ATOM 7601 C CA . ASN A 1 502 ? -33.326 -8.595 -26.693 1.000 28.069 502 ASN A CA 1
ATOM 7602 C C . ASN A 1 502 ? -32.491 -9.875 -26.705 1.000 26.939 502 ASN A C 1
ATOM 7603 O O . ASN A 1 502 ? -31.671 -10.111 -25.778 1.000 27.465 502 ASN A O 1
ATOM 7614 N N . THR A 1 503 ? -32.692 -10.656 -27.762 1.000 26.263 503 THR A N 1
ATOM 7615 C CA . THR A 1 503 ? -31.905 -11.857 -28.122 1.000 26.702 503 THR A CA 1
ATOM 7616 C C . THR A 1 503 ? -31.542 -11.717 -29.593 1.000 28.480 503 THR A C 1
ATOM 7617 O O . THR A 1 503 ? -32.257 -10.991 -30.281 1.000 26.843 503 THR A O 1
ATOM 7628 N N . GLY A 1 504 ? -30.461 -12.369 -30.029 1.000 29.232 504 GLY A N 1
ATOM 7629 C CA . GLY A 1 504 ? -30.061 -12.440 -31.442 1.000 26.975 504 GLY A CA 1
ATOM 7630 C C . GLY A 1 504 ? -29.254 -13.699 -31.740 1.000 27.834 504 GLY A C 1
ATOM 7631 O O . GLY A 1 504 ? -29.007 -14.550 -30.837 1.000 23.876 504 GLY A O 1
ATOM 7635 N N . GLN A 1 505 ? -28.864 -13.824 -33.001 1.000 29.557 505 GLN A N 1
ATOM 7636 C CA . GLN A 1 505 ? -28.037 -14.939 -33.517 1.000 30.118 505 GLN A CA 1
ATOM 7637 C C . GLN A 1 505 ? -26.656 -14.885 -32.854 1.000 29.126 505 GLN A C 1
ATOM 7638 O O . GLN A 1 505 ? -26.177 -13.802 -32.506 1.000 30.903 505 GLN A O 1
ATOM 7652 N N . ASP A 1 506 ? -26.060 -16.055 -32.691 1.000 30.171 506 ASP A N 1
ATOM 7653 C CA . ASP A 1 506 ? -24.897 -16.301 -31.818 1.000 31.287 506 ASP A CA 1
ATOM 7654 C C . ASP A 1 506 ? -23.637 -16.147 -32.654 1.000 30.745 506 ASP A C 1
ATOM 7655 O O . ASP A 1 506 ? -23.424 -16.903 -33.596 1.000 32.311 506 ASP A O 1
ATOM 7664 N N . PRO A 1 507 ? -22.776 -15.158 -32.339 1.000 29.551 507 PRO A N 1
ATOM 7665 C CA . PRO A 1 507 ? -21.522 -14.991 -33.065 1.000 29.632 507 PRO A CA 1
ATOM 7666 C C . PRO A 1 507 ? -20.377 -15.892 -32.592 1.000 30.367 507 PRO A C 1
ATOM 7667 O O . PRO A 1 507 ? -19.418 -16.012 -33.295 1.000 31.778 507 PRO A O 1
ATOM 7678 N N . VAL A 1 508 ? -20.492 -16.478 -31.398 1.000 32.782 508 VAL A N 1
ATOM 7679 C CA . VAL A 1 508 ? -19.470 -17.411 -30.849 1.000 30.664 508 VAL A CA 1
ATOM 7680 C C . VAL A 1 508 ? -19.650 -18.793 -31.508 1.000 30.705 508 VAL A C 1
ATOM 7681 O O . VAL A 1 508 ? -18.638 -19.502 -31.643 1.000 29.835 508 VAL A O 1
ATOM 7694 N N . HIS A 1 509 ? -20.880 -19.148 -31.906 1.000 29.176 509 HIS A N 1
ATOM 7695 C CA . HIS A 1 509 ? -21.256 -20.450 -32.530 1.000 29.746 509 HIS A CA 1
ATOM 7696 C C . HIS A 1 509 ? -21.986 -20.140 -33.826 1.000 29.042 509 HIS A C 1
ATOM 7697 O O . HIS A 1 509 ? -23.206 -20.260 -33.926 1.000 28.913 509 HIS A O 1
ATOM 7712 N N . PRO A 1 510 ? -21.244 -19.719 -34.871 1.000 31.180 510 PRO A N 1
ATOM 7713 C CA . PRO A 1 510 ? -21.854 -19.128 -36.062 1.000 32.801 510 PRO A CA 1
ATOM 7714 C C . PRO A 1 510 ? -22.683 -20.081 -36.940 1.000 36.635 510 PRO A C 1
ATOM 7715 O O . PRO A 1 510 ? -23.299 -19.600 -37.886 1.000 32.405 510 PRO A O 1
ATOM 7726 N N . GLN A 1 511 ? -22.667 -21.385 -36.638 1.000 41.821 511 GLN A N 1
ATOM 7727 C CA . GLN A 1 511 ? -23.465 -22.420 -37.358 1.000 44.338 511 GLN A CA 1
ATOM 7728 C C . GLN A 1 511 ? -24.628 -22.876 -36.474 1.000 43.405 511 GLN A C 1
ATOM 7729 O O . GLN A 1 511 ? -25.343 -23.787 -36.897 1.000 45.761 511 GLN A O 1
ATOM 7743 N N . SER A 1 512 ? -24.799 -22.269 -35.294 1.000 38.461 512 SER A N 1
ATOM 7744 C CA . SER A 1 512 ? -25.910 -22.550 -34.361 1.000 36.495 512 SER A CA 1
ATOM 7745 C C . SER A 1 512 ? -27.066 -21.600 -34.681 1.000 35.461 512 SER A C 1
ATOM 7746 O O . SER A 1 512 ? -26.796 -20.396 -34.955 1.000 36.064 512 SER A O 1
ATOM 7754 N N . ALA A 1 513 ? -28.295 -22.126 -34.683 1.000 35.168 513 ALA A N 1
ATOM 7755 C CA . ALA A 1 513 ? -29.559 -21.396 -34.982 1.000 36.314 513 ALA A CA 1
ATOM 7756 C C . ALA A 1 513 ? -30.134 -20.763 -33.703 1.000 34.030 513 ALA A C 1
ATOM 7757 O O . ALA A 1 513 ? -31.055 -19.928 -33.794 1.000 35.943 513 ALA A O 1
ATOM 7764 N N . LYS A 1 514 ? -29.600 -21.135 -32.545 1.000 34.187 514 LYS A N 1
ATOM 7765 C CA . LYS A 1 514 ? -30.201 -20.832 -31.224 1.000 35.364 514 LYS A CA 1
ATOM 7766 C C . LYS A 1 514 ? -29.851 -19.396 -30.813 1.000 33.881 514 LYS A C 1
ATOM 7767 O O . LYS A 1 514 ? -28.628 -19.033 -30.768 1.000 30.027 514 LYS A O 1
ATOM 7786 N N . LEU A 1 515 ? -30.885 -18.611 -30.512 1.000 28.210 515 LEU A N 1
ATOM 7787 C CA . LEU A 1 515 ? -30.720 -17.187 -30.161 1.000 30.407 515 LEU A CA 1
ATOM 7788 C C . LEU A 1 515 ? -30.100 -17.112 -28.755 1.000 28.249 515 LEU A C 1
ATOM 7789 O O . LEU A 1 515 ? -30.398 -17.979 -27.921 1.000 28.983 515 LEU A O 1
ATOM 7805 N N . VAL A 1 516 ? -29.224 -16.133 -28.545 1.000 24.264 516 VAL A N 1
ATOM 7806 C CA . VAL A 1 516 ? -28.539 -15.853 -27.257 1.000 24.713 516 VAL A CA 1
ATOM 7807 C C . VAL A 1 516 ? -28.965 -14.458 -26.806 1.000 26.036 516 VAL A C 1
ATOM 7808 O O . VAL A 1 516 ? -29.258 -13.588 -27.638 1.000 24.091 516 VAL A O 1
ATOM 7821 N N . PRO A 1 517 ? -28.954 -14.178 -25.485 1.000 22.383 517 PRO A N 1
ATOM 7822 C CA . PRO A 1 517 ? -29.275 -12.845 -24.994 1.000 22.997 517 PRO A CA 1
ATOM 7823 C C . PRO A 1 517 ? -28.327 -11.810 -25.617 1.000 25.435 517 PRO A C 1
ATOM 7824 O O . PRO A 1 517 ? -27.126 -12.130 -25.838 1.000 26.251 517 PRO A O 1
ATOM 7835 N N . GLY A 1 518 ? -28.861 -10.610 -25.861 1.000 24.117 518 GLY A N 1
ATOM 7836 C CA . GLY A 1 518 ? -28.142 -9.434 -26.388 1.000 25.879 518 GLY A CA 1
ATOM 7837 C C . GLY A 1 518 ? -26.802 -9.155 -25.707 1.000 24.897 518 GLY A C 1
ATOM 7838 O O . GLY A 1 518 ? -25.812 -8.923 -26.380 1.000 23.471 518 GLY A O 1
ATOM 7842 N N . PRO A 1 519 ? -26.720 -9.085 -24.362 1.000 26.131 519 PRO A N 1
ATOM 7843 C CA . PRO A 1 519 ? -25.448 -8.810 -23.692 1.000 28.219 519 PRO A CA 1
ATOM 7844 C C . PRO A 1 519 ? -24.444 -9.972 -23.786 1.000 26.987 519 PRO A C 1
ATOM 7845 O O . PRO A 1 519 ? -23.281 -9.786 -23.452 1.000 25.982 519 PRO A O 1
ATOM 7856 N N . HIS A 1 520 ? -24.894 -11.129 -24.270 1.000 27.721 520 HIS A N 1
ATOM 7857 C CA . HIS A 1 520 ? -24.077 -12.372 -24.328 1.000 25.750 520 HIS A CA 1
ATOM 7858 C C . HIS A 1 520 ? -23.979 -12.848 -25.776 1.000 25.550 520 HIS A C 1
ATOM 7859 O O . HIS A 1 520 ? -24.225 -14.040 -26.019 1.000 26.894 520 HIS A O 1
ATOM 7874 N N . GLY A 1 521 ? -23.619 -11.936 -26.687 1.000 26.270 521 GLY A N 1
ATOM 7875 C CA . GLY A 1 521 ? -23.459 -12.205 -28.130 1.000 25.017 521 GLY A CA 1
ATOM 7876 C C . GLY A 1 521 ? -24.671 -11.810 -28.939 1.000 25.479 521 GLY A C 1
ATOM 7877 O O . GLY A 1 521 ? -24.519 -11.513 -30.155 1.000 27.869 521 GLY A O 1
ATOM 7881 N N . GLY A 1 522 ? -25.849 -11.799 -28.325 1.000 26.271 522 GLY A N 1
ATOM 7882 C CA . GLY A 1 522 ? -27.092 -11.462 -29.038 1.000 29.429 522 GLY A CA 1
ATOM 7883 C C . GLY A 1 522 ? -26.991 -10.162 -29.826 1.000 29.824 522 GLY A C 1
ATOM 7884 O O . GLY A 1 522 ? -27.659 -10.057 -30.865 1.000 27.428 522 GLY A O 1
ATOM 7888 N N . ASP A 1 523 ? -26.217 -9.177 -29.356 1.000 29.012 523 ASP A N 1
ATOM 7889 C CA . ASP A 1 523 ? -26.097 -7.875 -30.071 1.000 29.827 523 ASP A CA 1
ATOM 7890 C C . ASP A 1 523 ? -25.214 -8.044 -31.327 1.000 27.964 523 ASP A C 1
ATOM 7891 O O . ASP A 1 523 ? -25.147 -7.095 -32.119 1.000 28.296 523 ASP A O 1
ATOM 7900 N N . GLY A 1 524 ? -24.519 -9.181 -31.462 1.000 26.211 524 GLY A N 1
ATOM 7901 C CA . GLY A 1 524 ? -23.660 -9.528 -32.612 1.000 26.098 524 GLY A CA 1
ATOM 7902 C C . GLY A 1 524 ? -22.171 -9.383 -32.300 1.000 25.149 524 GLY A C 1
ATOM 7903 O O . GLY A 1 524 ? -21.364 -9.748 -33.165 1.000 27.334 524 GLY A O 1
ATOM 7907 N N . ALA A 1 525 ? -21.782 -8.935 -31.098 1.000 24.924 525 ALA A N 1
ATOM 7908 C CA . ALA A 1 525 ? -20.352 -8.784 -30.716 1.000 25.373 525 ALA A CA 1
ATOM 7909 C C . ALA A 1 525 ? -19.846 -9.988 -29.920 1.000 25.854 525 ALA A C 1
ATOM 7910 O O . ALA A 1 525 ? -20.515 -10.421 -28.963 1.000 31.578 525 ALA A O 1
ATOM 7917 N N . VAL A 1 526 ? -18.644 -10.439 -30.252 1.000 24.840 526 VAL A N 1
ATOM 7918 C CA . VAL A 1 526 ? -17.838 -11.343 -29.393 1.000 26.027 526 VAL A CA 1
ATOM 7919 C C . VAL A 1 526 ? -17.009 -10.454 -28.454 1.000 26.209 526 VAL A C 1
ATOM 7920 O O . VAL A 1 526 ? -16.033 -9.851 -28.897 1.000 25.570 526 VAL A O 1
ATOM 7933 N N . LYS A 1 527 ? -17.368 -10.393 -27.177 1.000 25.753 527 LYS A N 1
ATOM 7934 C CA . LYS A 1 527 ? -16.811 -9.373 -26.259 1.000 26.894 527 LYS A CA 1
ATOM 7935 C C . LYS A 1 527 ? -15.303 -9.596 -26.081 1.000 27.404 527 LYS A C 1
ATOM 7936 O O . LYS A 1 527 ? -14.598 -8.598 -25.841 1.000 25.494 527 LYS A O 1
ATOM 7955 N N . GLU A 1 528 ? -14.811 -10.834 -26.258 1.000 28.501 528 GLU A N 1
ATOM 7956 C CA . GLU A 1 528 ? -13.367 -11.171 -26.083 1.000 27.061 528 GLU A CA 1
ATOM 7957 C C . GLU A 1 528 ? -12.520 -10.387 -27.098 1.000 26.419 528 GLU A C 1
ATOM 7958 O O . GLU A 1 528 ? -11.334 -10.150 -26.813 1.000 25.413 528 GLU A O 1
ATOM 7970 N N . GLU A 1 529 ? -13.089 -10.001 -28.241 1.000 25.531 529 GLU A N 1
ATOM 7971 C CA . GLU A 1 529 ? -12.337 -9.306 -29.312 1.000 27.214 529 GLU A CA 1
ATOM 7972 C C . GLU A 1 529 ? -12.612 -7.802 -29.260 1.000 28.517 529 GLU A C 1
ATOM 7973 O O . GLU A 1 529 ? -12.025 -7.073 -30.091 1.000 30.257 529 GLU A O 1
ATOM 7985 N N . CYS A 1 530 ? -13.452 -7.351 -28.324 1.000 27.416 530 CYS A N 1
ATOM 7986 C CA . CYS A 1 530 ? -13.943 -5.947 -28.233 1.000 26.576 530 CYS A CA 1
ATOM 7987 C C . CYS A 1 530 ? -13.518 -5.261 -26.925 1.000 24.276 530 CYS A C 1
ATOM 7988 O O . CYS A 1 530 ? -14.184 -4.290 -26.522 1.000 23.828 530 CYS A O 1
ATOM 7996 N N . ALA A 1 531 ? -12.439 -5.695 -26.282 1.000 25.144 531 ALA A N 1
ATOM 7997 C CA . ALA A 1 531 ? -11.958 -5.091 -25.012 1.000 27.189 531 ALA A CA 1
ATOM 7998 C C . ALA A 1 531 ? -11.578 -3.613 -25.222 1.000 27.295 531 ALA A C 1
ATOM 7999 O O . ALA A 1 531 ? -11.724 -2.785 -24.271 1.000 27.351 531 ALA A O 1
ATOM 8006 N N . GLY A 1 532 ? -11.121 -3.287 -26.428 1.000 23.490 532 GLY A N 1
ATOM 8007 C CA . GLY A 1 532 ? -10.644 -1.942 -26.770 1.000 24.679 532 GLY A CA 1
ATOM 8008 C C . GLY A 1 532 ? -11.786 -0.994 -27.032 1.000 25.536 532 GLY A C 1
ATOM 8009 O O . GLY A 1 532 ? -11.512 0.217 -27.003 1.000 25.427 532 GLY A O 1
ATOM 8013 N N . THR A 1 533 ? -13.008 -1.503 -27.275 1.000 25.006 533 THR A N 1
ATOM 8014 C CA . THR A 1 533 ? -14.114 -0.674 -27.821 1.000 25.163 533 THR A CA 1
ATOM 8015 C C . THR A 1 533 ? -15.315 -0.623 -26.877 1.000 26.883 533 THR A C 1
ATOM 8016 O O . THR A 1 533 ? -15.815 0.519 -26.702 1.000 26.942 533 THR A O 1
ATOM 8027 N N . PHE A 1 534 ? -15.773 -1.732 -26.263 1.000 27.189 534 PHE A N 1
ATOM 8028 C CA . PHE A 1 534 ? -16.936 -1.636 -25.333 1.000 26.147 534 PHE A CA 1
ATOM 8029 C C . PHE A 1 534 ? -17.113 -2.802 -24.350 1.000 25.156 534 PHE A C 1
ATOM 8030 O O . PHE A 1 534 ? -18.163 -2.828 -23.721 1.000 26.142 534 PHE A O 1
ATOM 8047 N N . ALA A 1 535 ? -16.146 -3.701 -24.167 1.000 26.013 535 ALA A N 1
ATOM 8048 C CA . ALA A 1 535 ? -16.382 -4.972 -23.447 1.000 24.807 535 ALA A CA 1
ATOM 8049 C C . ALA A 1 535 ? -15.797 -4.940 -22.024 1.000 25.287 535 ALA A C 1
ATOM 8050 O O . ALA A 1 535 ? -15.801 -5.999 -21.381 1.000 24.063 535 ALA A O 1
ATOM 8057 N N . MET A 1 536 ? -15.373 -3.777 -21.511 1.000 25.620 536 MET A N 1
ATOM 8058 C CA . MET A 1 536 ? -14.819 -3.676 -20.136 1.000 24.653 536 MET A CA 1
ATOM 8059 C C . MET A 1 536 ? -15.925 -3.392 -19.118 1.000 24.301 536 MET A C 1
ATOM 8060 O O . MET A 1 536 ? -17.006 -2.861 -19.485 1.000 23.198 536 MET A O 1
ATOM 8074 N N . ALA A 1 537 ? -15.647 -3.756 -17.869 1.000 24.045 537 ALA A N 1
ATOM 8075 C CA . ALA A 1 537 ? -16.545 -3.600 -16.710 1.000 24.591 537 ALA A CA 1
ATOM 8076 C C . ALA A 1 537 ? -15.751 -3.062 -15.516 1.000 24.333 537 ALA A C 1
ATOM 8077 O O . ALA A 1 537 ? -14.612 -3.518 -15.289 1.000 23.879 537 ALA A O 1
ATOM 8084 N N . ALA A 1 538 ? -16.349 -2.131 -14.777 1.000 24.410 538 ALA A N 1
ATOM 8085 C CA . ALA A 1 538 ? -15.728 -1.479 -13.606 1.000 25.066 538 ALA A CA 1
ATOM 8086 C C . ALA A 1 538 ? -16.821 -0.787 -12.810 1.000 24.365 538 ALA A C 1
ATOM 8087 O O . ALA A 1 538 ? -17.949 -0.668 -13.316 1.000 23.216 538 ALA A O 1
ATOM 8094 N N . SER A 1 539 ? -16.489 -0.370 -11.594 1.000 26.911 539 SER A N 1
ATOM 8095 C CA . SER A 1 539 ? -17.373 0.461 -10.747 1.000 26.660 539 SER A CA 1
ATOM 8096 C C . SER A 1 539 ? -17.374 1.888 -11.298 1.000 27.125 539 SER A C 1
ATOM 8097 O O . SER A 1 539 ? -16.381 2.282 -11.912 1.000 26.014 539 SER A O 1
ATOM 8105 N N . ALA A 1 540 ? -18.464 2.618 -11.075 1.000 27.464 540 ALA A N 1
ATOM 8106 C CA . ALA A 1 540 ? -18.558 4.082 -11.247 1.000 25.912 540 ALA A CA 1
ATOM 8107 C C . ALA A 1 540 ? -17.359 4.782 -10.596 1.000 27.432 540 ALA A C 1
ATOM 8108 O O . ALA A 1 540 ? -16.820 5.704 -11.211 1.000 26.025 540 ALA A O 1
ATOM 8115 N N . SER A 1 541 ? -16.960 4.353 -9.396 1.000 29.749 541 SER A N 1
ATOM 8116 C CA . SER A 1 541 ? -15.857 4.938 -8.588 1.000 30.479 541 SER A CA 1
ATOM 8117 C C . SER A 1 541 ? -14.541 4.836 -9.341 1.000 29.769 541 SER A C 1
ATOM 8118 O O . SER A 1 541 ? -13.829 5.871 -9.415 1.000 30.861 541 SER A O 1
ATOM 8126 N N . SER A 1 542 ? -14.244 3.643 -9.862 1.000 27.537 542 SER A N 1
ATOM 8127 C CA . SER A 1 542 ? -13.048 3.381 -10.701 1.000 29.366 542 SER A CA 1
ATOM 8128 C C . SER A 1 542 ? -13.033 4.340 -11.902 1.000 28.290 542 SER A C 1
ATOM 8129 O O . SER A 1 542 ? -11.956 4.853 -12.242 1.000 26.888 542 SER A O 1
ATOM 8137 N N . LEU A 1 543 ? -14.183 4.619 -12.506 1.000 28.583 543 LEU A N 1
ATOM 8138 C CA . LEU A 1 543 ? -14.266 5.548 -13.673 1.000 28.569 543 LEU A CA 1
ATOM 8139 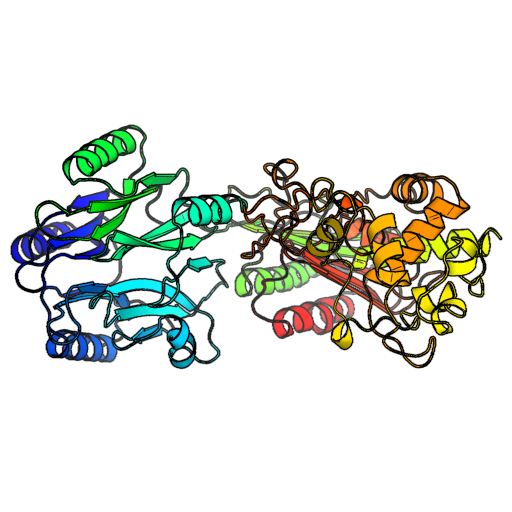C C . LEU A 1 543 ? -13.919 6.977 -13.221 1.000 28.145 543 LEU A C 1
ATOM 8140 O O . LEU A 1 543 ? -13.155 7.670 -13.930 1.000 25.794 543 LEU A O 1
ATOM 8156 N N . ALA A 1 544 ? -14.505 7.429 -12.106 1.000 27.741 544 ALA A N 1
ATOM 8157 C CA . ALA A 1 544 ? -14.402 8.825 -11.619 1.000 27.441 544 ALA A CA 1
ATOM 8158 C C . ALA A 1 544 ? -12.930 9.073 -11.266 1.000 26.021 544 ALA A C 1
ATOM 8159 O O . ALA A 1 544 ? -12.404 10.110 -11.630 1.000 26.159 544 ALA A O 1
ATOM 8166 N N . LYS A 1 545 ? -12.300 8.084 -10.639 1.000 30.248 545 LYS A N 1
ATOM 8167 C CA . LYS A 1 545 ? -10.874 8.082 -10.230 1.000 32.038 545 LYS A CA 1
ATOM 8168 C C . LYS A 1 545 ? -9.997 8.178 -11.475 1.000 28.908 545 LYS A C 1
ATOM 8169 O O . LYS A 1 545 ? -9.177 9.133 -11.541 1.000 29.797 545 LYS A O 1
ATOM 8188 N N . PHE A 1 546 ? -10.177 7.256 -12.422 1.000 27.467 546 PHE A N 1
ATOM 8189 C CA . PHE A 1 546 ? -9.337 7.142 -13.642 1.000 26.332 546 PHE A CA 1
ATOM 8190 C C . PHE A 1 546 ? -9.282 8.470 -14.400 1.000 26.997 546 PHE A C 1
ATOM 8191 O O . PHE A 1 546 ? -8.167 8.865 -14.840 1.000 27.536 546 PHE A O 1
ATOM 8208 N N . ILE A 1 547 ? -10.426 9.145 -14.576 1.000 26.819 547 ILE A N 1
ATOM 8209 C CA . ILE A 1 547 ? -10.506 10.320 -15.495 1.000 27.723 547 ILE A CA 1
ATOM 8210 C C . ILE A 1 547 ? -9.879 11.525 -14.794 1.000 29.907 547 ILE A C 1
ATOM 8211 O O . ILE A 1 547 ? -9.746 12.576 -15.477 1.000 27.668 547 ILE A O 1
ATOM 8227 N N . GLY A 1 548 ? -9.518 11.363 -13.510 1.000 26.414 548 GLY A N 1
ATOM 8228 C CA . GLY A 1 548 ? -8.755 12.356 -12.726 1.000 30.017 548 GLY A CA 1
ATOM 8229 C C . GLY A 1 548 ? -7.361 12.641 -13.290 1.000 29.346 548 GLY A C 1
ATOM 8230 O O . GLY A 1 548 ? -6.844 13.719 -13.019 1.000 27.832 548 GLY A O 1
ATOM 8234 N N . SER A 1 549 ? -6.760 11.709 -14.026 1.000 30.761 549 SER A N 1
ATOM 8235 C CA . SER A 1 549 ? -5.387 11.851 -14.579 1.000 35.221 549 SER A CA 1
ATOM 8236 C C . SER A 1 549 ? -5.302 11.379 -16.044 1.000 33.098 549 SER A C 1
ATOM 8237 O O . SER A 1 549 ? -4.161 11.260 -16.546 1.000 34.407 549 SER A O 1
ATOM 8245 N N . HIS A 1 550 ? -6.449 11.092 -16.685 1.000 28.810 550 HIS A N 1
ATOM 8246 C CA . HIS A 1 550 ? -6.570 10.649 -18.098 1.000 26.302 550 HIS A CA 1
ATOM 8247 C C . HIS A 1 550 ? -7.722 11.392 -18.777 1.000 26.396 550 HIS A C 1
ATOM 8248 O O . HIS A 1 550 ? -8.747 11.677 -18.098 1.000 25.492 550 HIS A O 1
ATOM 8263 N N . ALA A 1 551 ? -7.577 11.696 -20.072 1.000 26.201 551 ALA A N 1
ATOM 8264 C CA . ALA A 1 551 ? -8.642 12.301 -20.907 1.000 27.110 551 ALA A CA 1
ATOM 8265 C C . ALA A 1 551 ? -9.909 11.412 -20.918 1.000 28.486 551 ALA A C 1
ATOM 8266 O O . ALA A 1 551 ? -9.851 10.247 -21.363 1.000 28.869 551 ALA A O 1
ATOM 8273 N N . VAL A 1 552 ? -11.044 11.951 -20.472 1.000 28.080 552 VAL A N 1
ATOM 8274 C CA . VAL A 1 552 ? -12.343 11.221 -20.487 1.000 27.123 552 VAL A CA 1
ATOM 8275 C C . VAL A 1 552 ? -12.800 11.093 -21.947 1.000 29.880 552 VAL A C 1
ATOM 8276 O O . VAL A 1 552 ? -13.513 10.093 -22.279 1.000 29.878 552 VAL A O 1
ATOM 8289 N N . TRP A 1 553 ? -12.375 12.058 -22.765 1.000 27.136 553 TRP A N 1
ATOM 8290 C CA . TRP A 1 553 ? -12.595 12.162 -24.226 1.000 28.931 553 TRP A CA 1
ATOM 8291 C C . TRP A 1 553 ? -11.286 12.664 -24.853 1.000 28.407 553 TRP A C 1
ATOM 8292 O O . TRP A 1 553 ? -10.605 13.475 -24.232 1.000 29.769 553 TRP A O 1
ATOM 8313 N N . GLY A 1 554 ? -10.931 12.155 -26.025 1.000 30.582 554 GLY A N 1
ATOM 8314 C CA . GLY A 1 554 ? -9.622 12.398 -26.650 1.000 31.076 554 GLY A CA 1
ATOM 8315 C C . GLY A 1 554 ? -8.518 11.659 -25.926 1.000 30.470 554 GLY A C 1
ATOM 8316 O O . GLY A 1 554 ? -8.778 10.568 -25.381 1.000 26.153 554 GLY A O 1
ATOM 8320 N N . THR A 1 555 ? -7.317 12.234 -25.925 1.000 30.879 555 THR A N 1
ATOM 8321 C CA . THR A 1 555 ? -6.066 11.518 -25.586 1.000 32.467 555 THR A CA 1
ATOM 8322 C C . THR A 1 555 ? -5.174 12.460 -24.788 1.000 33.561 555 THR A C 1
ATOM 8323 O O . THR A 1 555 ? -4.929 13.566 -25.244 1.000 40.113 555 THR A O 1
ATOM 8334 N N . GLY A 1 556 ? -4.726 12.013 -23.628 1.000 37.166 556 GLY A N 1
ATOM 8335 C CA . GLY A 1 556 ? -3.719 12.719 -22.828 1.000 35.284 556 GLY A CA 1
ATOM 8336 C C . GLY A 1 556 ? -4.140 12.724 -21.388 1.000 32.196 556 GLY A C 1
ATOM 8337 O O . GLY A 1 556 ? -4.763 11.752 -20.969 1.000 27.572 556 GLY A O 1
ATOM 8341 N N . GLY A 1 557 ? -3.827 13.809 -20.684 1.000 32.796 557 GLY A N 1
ATOM 8342 C CA . GLY A 1 557 ? -4.245 14.046 -19.299 1.000 32.291 557 GLY A CA 1
ATOM 8343 C C . GLY A 1 557 ? -5.689 14.499 -19.220 1.000 33.097 557 GLY A C 1
ATOM 8344 O O . GLY A 1 557 ? -6.347 14.624 -20.278 1.000 31.095 557 GLY A O 1
ATOM 8348 N N . ARG A 1 558 ? -6.140 14.751 -17.989 1.000 33.059 558 ARG A N 1
ATOM 8349 C CA . ARG A 1 558 ? -7.512 15.187 -17.644 1.000 33.779 558 ARG A CA 1
ATOM 8350 C C . ARG A 1 558 ? -7.922 16.325 -18.576 1.000 31.537 558 ARG A C 1
ATOM 8351 O O . ARG A 1 558 ? -7.110 17.205 -18.818 1.000 31.402 558 ARG A O 1
ATOM 8372 N N . VAL A 1 559 ? -9.145 16.268 -19.098 1.000 33.825 559 VAL A N 1
ATOM 8373 C CA . VAL A 1 559 ? -9.770 17.346 -19.917 1.000 32.392 559 VAL A CA 1
ATOM 8374 C C . VAL A 1 559 ? -11.145 17.609 -19.320 1.000 31.485 559 VAL A C 1
ATOM 8375 O O . VAL A 1 559 ? -11.649 16.746 -18.598 1.000 35.188 559 VAL A O 1
ATOM 8388 N N . SER A 1 560 ? -11.726 18.749 -19.652 1.000 30.465 560 SER A N 1
ATOM 8389 C CA . SER A 1 560 ? -13.117 19.122 -19.319 1.000 36.209 560 SER A CA 1
ATOM 8390 C C . SER A 1 560 ? -13.989 18.647 -20.484 1.000 35.784 560 SER A C 1
ATOM 8391 O O . SER A 1 560 ? -14.069 19.368 -21.503 1.000 36.420 560 SER A O 1
ATOM 8399 N N . SER A 1 561 ? -14.518 17.425 -20.372 1.000 31.162 561 SER A N 1
ATOM 8400 C CA . SER A 1 561 ? -15.386 16.786 -21.389 1.000 28.651 561 SER A CA 1
ATOM 8401 C C . SER A 1 561 ? -16.120 15.617 -20.734 1.000 28.111 561 SER A C 1
ATOM 8402 O O . SER A 1 561 ? -16.153 15.563 -19.480 1.000 26.086 561 SER A O 1
ATOM 8410 N N . ASN A 1 562 ? -16.650 14.702 -21.546 1.000 25.955 562 ASN A N 1
ATOM 8411 C CA . ASN A 1 562 ? -17.461 13.563 -21.054 1.000 27.870 562 ASN A CA 1
ATOM 8412 C C . ASN A 1 562 ? -17.519 12.469 -22.124 1.000 27.958 562 ASN A C 1
ATOM 8413 O O . ASN A 1 562 ? -17.299 12.762 -23.323 1.000 28.043 562 ASN A O 1
ATOM 8424 N N . ARG A 1 563 ? -17.857 11.259 -21.692 1.000 27.174 563 ARG A N 1
ATOM 8425 C CA . ARG A 1 563 ? -17.948 10.058 -22.555 1.000 24.489 563 ARG A CA 1
ATOM 8426 C C . ARG A 1 563 ? -19.082 9.198 -22.007 1.000 25.014 563 ARG A C 1
ATOM 8427 O O . ARG A 1 563 ? -19.273 9.165 -20.763 1.000 22.618 563 ARG A O 1
ATOM 8448 N N . ASP A 1 564 ? -19.791 8.536 -22.905 1.000 25.065 564 ASP A N 1
ATOM 8449 C CA . ASP A 1 564 ? -20.907 7.627 -22.568 1.000 27.397 564 ASP A CA 1
ATOM 8450 C C . ASP A 1 564 ? -20.715 6.328 -23.348 1.000 27.815 564 ASP A C 1
ATOM 8451 O O . ASP A 1 564 ? -19.897 6.281 -24.292 1.000 27.970 564 ASP A O 1
ATOM 8460 N N . GLY A 1 565 ? -21.448 5.307 -22.932 1.000 27.045 565 GLY A N 1
ATOM 8461 C CA . GLY A 1 565 ? -21.526 4.015 -23.620 1.000 23.363 565 GLY A CA 1
ATOM 8462 C C . GLY A 1 565 ? -22.935 3.502 -23.526 1.000 23.028 565 GLY A C 1
ATOM 8463 O O . GLY A 1 565 ? -23.597 3.778 -22.506 1.000 24.795 565 GLY A O 1
ATOM 8467 N N . SER A 1 566 ? -23.365 2.807 -24.570 1.000 22.692 566 SER A N 1
ATOM 8468 C CA . SER A 1 566 ? -24.652 2.107 -24.718 1.000 23.264 566 SER A CA 1
ATOM 8469 C C . SER A 1 566 ? -24.375 0.734 -25.343 1.000 22.834 566 SER A C 1
ATOM 8470 O O . SER A 1 566 ? -23.784 0.671 -26.432 1.000 21.747 566 SER A O 1
ATOM 8478 N N . LEU A 1 567 ? -24.715 -0.336 -24.634 1.000 22.977 567 LEU A N 1
ATOM 8479 C CA . LEU A 1 567 ? -24.832 -1.704 -25.202 1.000 23.412 567 LEU A CA 1
ATOM 8480 C C . LEU A 1 567 ? -26.153 -2.274 -24.704 1.000 22.680 567 LEU A C 1
ATOM 8481 O O . LEU A 1 567 ? -26.699 -1.719 -23.733 1.000 22.035 567 LEU A O 1
ATOM 8497 N N . SER A 1 568 ? -26.602 -3.354 -25.328 1.000 21.061 568 SER A N 1
ATOM 8498 C CA . SER A 1 568 ? -27.627 -4.247 -24.764 1.000 21.492 568 SER A CA 1
ATOM 8499 C C . SER A 1 568 ? -27.136 -4.623 -23.381 1.000 21.891 568 SER A C 1
ATOM 8500 O O . SER A 1 568 ? -26.022 -5.215 -23.318 1.000 25.451 568 SER A O 1
ATOM 8508 N N . GLY A 1 569 ? -27.855 -4.205 -22.342 1.000 21.313 569 GLY A N 1
ATOM 8509 C CA . GLY A 1 569 ? -27.546 -4.534 -20.933 1.000 21.987 569 GLY A CA 1
ATOM 8510 C C . GLY A 1 569 ? -26.808 -3.438 -20.167 1.000 23.055 569 GLY A C 1
ATOM 8511 O O . GLY A 1 569 ? -26.507 -3.680 -18.982 1.000 25.277 569 GLY A O 1
ATOM 8515 N N . ALA A 1 570 ? -26.481 -2.283 -20.767 1.000 23.587 570 ALA A N 1
ATOM 8516 C CA . ALA A 1 570 ? -25.578 -1.296 -20.105 1.000 22.093 570 ALA A CA 1
ATOM 8517 C C . ALA A 1 570 ? -25.754 0.137 -20.625 1.000 22.761 570 ALA A C 1
ATOM 8518 O O . ALA A 1 570 ? -25.842 0.325 -21.836 1.000 21.988 570 ALA A O 1
ATOM 8525 N N . ARG A 1 571 ? -25.685 1.101 -19.706 1.000 23.567 571 ARG A N 1
ATOM 8526 C CA . ARG A 1 571 ? -25.518 2.544 -19.971 1.000 23.203 571 ARG A CA 1
ATOM 8527 C C . ARG A 1 571 ? -24.492 3.063 -18.971 1.000 24.025 571 ARG A C 1
ATOM 8528 O O . ARG A 1 571 ? -24.615 2.737 -17.767 1.000 23.196 571 ARG A O 1
ATOM 8549 N N . ALA A 1 572 ? -23.502 3.819 -19.450 1.000 23.600 572 ALA A N 1
ATOM 8550 C CA . ALA A 1 572 ? -22.470 4.438 -18.596 1.000 23.999 572 ALA A CA 1
ATOM 8551 C C . ALA A 1 572 ? -22.151 5.843 -19.098 1.000 24.143 572 ALA A C 1
ATOM 8552 O O . ALA A 1 572 ? -22.148 6.070 -20.323 1.000 24.941 572 ALA A O 1
ATOM 8559 N N . TYR A 1 573 ? -21.878 6.733 -18.158 1.000 24.567 573 TYR A N 1
ATOM 8560 C CA . TYR A 1 573 ? -21.497 8.137 -18.401 1.000 26.294 573 TYR A CA 1
ATOM 8561 C C . TYR A 1 573 ? -20.410 8.514 -17.398 1.000 27.018 573 TYR A C 1
ATOM 8562 O O . TYR A 1 573 ? -20.518 8.119 -16.180 1.000 26.024 573 TYR A O 1
ATOM 8580 N N . VAL A 1 574 ? -19.425 9.264 -17.895 1.000 24.822 574 VAL A N 1
ATOM 8581 C CA . VAL A 1 574 ? -18.357 9.916 -17.086 1.000 27.759 574 VAL A CA 1
ATOM 8582 C C . VAL A 1 574 ? -18.151 11.339 -17.599 1.000 27.144 574 VAL A C 1
ATOM 8583 O O . VAL A 1 574 ? -18.208 11.532 -18.808 1.000 27.263 574 VAL A O 1
ATOM 8596 N N . GLU A 1 575 ? -17.810 12.254 -16.698 1.000 27.489 575 GLU A N 1
ATOM 8597 C CA . GLU A 1 575 ? -17.624 13.696 -16.987 1.000 27.747 575 GLU A CA 1
ATOM 8598 C C . GLU A 1 575 ? -16.595 14.250 -16.016 1.000 26.621 575 GLU A C 1
ATOM 8599 O O . GLU A 1 575 ? -16.740 13.998 -14.774 1.000 23.329 575 GLU A O 1
ATOM 8611 N N . SER A 1 576 ? -15.623 14.971 -16.571 1.000 27.480 576 SER A N 1
ATOM 8612 C CA . SER A 1 576 ? -14.796 15.954 -15.836 1.000 29.266 576 SER A CA 1
ATOM 8613 C C . SER A 1 576 ? -15.444 17.321 -16.016 1.000 30.587 576 SER A C 1
ATOM 8614 O O . SER A 1 576 ? -15.434 17.815 -17.158 1.000 32.910 576 SER A O 1
ATOM 8622 N N . ARG A 1 577 ? -16.000 17.878 -14.939 1.000 34.954 577 ARG A N 1
ATOM 8623 C CA . ARG A 1 577 ? -16.450 19.294 -14.888 1.000 39.708 577 ARG A CA 1
ATOM 8624 C C . ARG A 1 577 ? -15.855 19.979 -13.659 1.000 43.487 577 ARG A C 1
ATOM 8625 O O . ARG A 1 577 ? -15.976 19.398 -12.530 1.000 38.428 577 ARG A O 1
ATOM 8646 N N . GLY A 1 578 ? -15.262 21.164 -13.879 1.000 42.271 578 GLY A N 1
ATOM 8647 C CA . GLY A 1 578 ? -14.538 21.945 -12.859 1.000 37.785 578 GLY A CA 1
ATOM 8648 C C . GLY A 1 578 ? -13.436 21.113 -12.231 1.000 37.115 578 GLY A C 1
ATOM 8649 O O . GLY A 1 578 ? -12.610 20.578 -12.979 1.000 37.903 578 GLY A O 1
ATOM 8653 N N . THR A 1 579 ? -13.408 20.999 -10.901 1.000 34.952 579 THR A N 1
ATOM 8654 C CA . THR A 1 579 ? -12.275 20.381 -10.161 1.000 35.964 579 THR A CA 1
ATOM 8655 C C . THR A 1 579 ? -12.502 18.866 -10.030 1.000 32.904 579 THR A C 1
ATOM 8656 O O . THR A 1 579 ? -11.512 18.132 -9.866 1.000 35.059 579 THR A O 1
ATOM 8667 N N . ILE A 1 580 ? -13.752 18.418 -10.091 1.000 31.459 580 ILE A N 1
ATOM 8668 C CA . ILE A 1 580 ? -14.165 17.026 -9.757 1.000 33.140 580 ILE A CA 1
ATOM 8669 C C . ILE A 1 580 ? -14.471 16.218 -11.019 1.000 32.108 580 ILE A C 1
ATOM 8670 O O . ILE A 1 580 ? -14.669 16.800 -12.107 1.000 31.631 580 ILE A O 1
ATOM 8686 N N . ASP A 1 581 ? -14.532 14.901 -10.828 1.000 32.862 581 ASP A N 1
ATOM 8687 C CA . ASP A 1 581 ? -14.905 13.885 -11.847 1.000 30.225 581 ASP A CA 1
ATOM 8688 C C . ASP A 1 581 ? -16.083 13.095 -11.278 1.000 29.696 581 ASP A C 1
ATOM 8689 O O . ASP A 1 581 ? -16.100 12.851 -10.047 1.000 28.196 581 ASP A O 1
ATOM 8698 N N . TRP A 1 582 ? -17.059 12.775 -12.118 1.000 26.968 582 TRP A N 1
ATOM 8699 C CA . TRP A 1 582 ? -18.222 11.956 -11.708 1.000 25.964 582 TRP A CA 1
ATOM 8700 C C . TRP A 1 582 ? -18.577 10.937 -12.783 1.000 26.574 582 TRP A C 1
ATOM 8701 O O . TRP A 1 582 ? -18.249 11.140 -13.984 1.000 26.608 582 TRP A O 1
ATOM 8722 N N . ALA A 1 583 ? -19.211 9.861 -12.339 1.000 25.979 583 ALA A N 1
ATOM 8723 C CA . ALA A 1 583 ? -19.577 8.712 -13.185 1.000 25.043 583 ALA A CA 1
ATOM 8724 C C . ALA A 1 583 ? -20.937 8.178 -12.750 1.000 23.950 583 ALA A C 1
ATOM 8725 O O . ALA A 1 583 ? -21.403 8.440 -11.601 1.000 21.973 583 ALA A O 1
ATOM 8732 N N . LEU A 1 584 ? -21.555 7.468 -13.676 1.000 24.730 584 LEU A N 1
ATOM 8733 C CA . LEU A 1 584 ? -22.905 6.897 -13.522 1.000 23.489 584 LEU A CA 1
ATOM 8734 C C . LEU A 1 584 ? -22.894 5.622 -14.333 1.000 24.494 584 LEU A C 1
ATOM 8735 O O . LEU A 1 584 ? -22.536 5.710 -15.527 1.000 25.025 584 LEU A O 1
ATOM 8751 N N . THR A 1 585 ? -23.293 4.522 -13.701 1.000 23.420 585 THR A N 1
ATOM 8752 C CA . THR A 1 585 ? -23.458 3.199 -14.321 1.000 23.375 585 THR A CA 1
ATOM 8753 C C . THR A 1 585 ? -24.907 2.761 -14.078 1.000 24.429 585 THR A C 1
ATOM 8754 O O . THR A 1 585 ? -25.408 2.971 -12.937 1.000 21.769 585 THR A O 1
ATOM 8765 N N . LEU A 1 586 ? -25.552 2.241 -15.125 1.000 22.950 586 LEU A N 1
ATOM 8766 C CA . LEU A 1 586 ? -26.883 1.579 -15.083 1.000 24.830 586 LEU A CA 1
ATOM 8767 C C . LEU A 1 586 ? -26.731 0.163 -15.605 1.000 24.157 586 LEU A C 1
ATOM 8768 O O . LEU A 1 586 ? -25.923 -0.026 -16.539 1.000 23.462 586 LEU A O 1
ATOM 8784 N N . ASN A 1 587 ? -27.579 -0.748 -15.117 1.000 25.024 587 ASN A N 1
ATOM 8785 C CA . ASN A 1 587 ? -27.554 -2.173 -15.525 1.000 25.057 587 ASN A CA 1
ATOM 8786 C C . ASN A 1 587 ? -28.490 -2.391 -16.720 1.000 24.059 587 ASN A C 1
ATOM 8787 O O . ASN A 1 587 ? -28.991 -3.513 -16.880 1.000 24.882 587 ASN A O 1
ATOM 8798 N N . THR A 1 588 ? -28.732 -1.364 -17.522 1.000 23.269 588 THR A N 1
ATOM 8799 C CA . THR A 1 588 ? -29.672 -1.429 -18.666 1.000 24.581 588 THR A CA 1
ATOM 8800 C C . THR A 1 588 ? -29.507 -0.180 -19.534 1.000 25.268 588 THR A C 1
ATOM 8801 O O . THR A 1 588 ? -29.044 0.861 -19.021 1.000 28.035 588 THR A O 1
ATOM 8812 N N . ARG A 1 589 ? -29.897 -0.271 -20.798 1.000 24.681 589 ARG A N 1
ATOM 8813 C CA . ARG A 1 589 ? -30.183 0.929 -21.609 1.000 25.424 589 ARG A CA 1
ATOM 8814 C C . ARG A 1 589 ? -31.688 1.014 -21.894 1.000 25.090 589 ARG A C 1
ATOM 8815 O O . ARG A 1 589 ? -32.060 1.961 -22.584 1.000 26.267 589 ARG A O 1
ATOM 8836 N N . GLU A 1 590 ? -32.511 0.089 -21.368 1.000 24.574 590 GLU A N 1
ATOM 8837 C CA . GLU A 1 590 ? -33.963 -0.002 -21.701 1.000 25.145 590 GLU A CA 1
ATOM 8838 C C . GLU A 1 590 ? -34.777 0.727 -20.618 1.000 26.424 590 GLU A C 1
ATOM 8839 O O . GLU A 1 590 ? -35.851 0.226 -20.177 1.000 29.464 590 GLU A O 1
ATOM 8851 N N . TYR A 1 591 ? -34.296 1.907 -20.236 1.000 25.386 591 TYR A N 1
ATOM 8852 C CA . TYR A 1 591 ? -35.084 2.991 -19.600 1.000 26.462 591 TYR A CA 1
ATOM 8853 C C . TYR A 1 591 ? -36.135 3.425 -20.635 1.000 27.039 591 TYR A C 1
ATOM 8854 O O . TYR A 1 591 ? -36.082 2.912 -21.774 1.000 29.632 591 TYR A O 1
ATOM 8872 N N . ILE A 1 592 ? -37.083 4.291 -20.261 1.000 27.354 592 ILE A N 1
ATOM 8873 C CA . ILE A 1 592 ? -38.265 4.668 -21.092 1.000 28.537 592 ILE A CA 1
ATOM 8874 C C . ILE A 1 592 ? -37.821 5.283 -22.426 1.000 31.163 592 ILE A C 1
ATOM 8875 O O . ILE A 1 592 ? -38.361 4.881 -23.475 1.000 33.513 592 ILE A O 1
ATOM 8891 N N . SER A 1 593 ? -36.913 6.257 -22.403 1.000 30.942 593 SER A N 1
ATOM 8892 C CA . SER A 1 593 ? -36.488 7.006 -23.612 1.000 30.656 593 SER A CA 1
ATOM 8893 C C . SER A 1 593 ? -35.158 7.698 -23.324 1.000 27.865 593 SER A C 1
ATOM 8894 O O . SER A 1 593 ? -34.782 7.759 -22.159 1.000 26.292 593 SER A O 1
ATOM 8902 N N . GLU A 1 594 ? -34.539 8.286 -24.337 1.000 29.241 594 GLU A N 1
ATOM 8903 C CA . GLU A 1 594 ? -33.233 8.988 -24.204 1.000 32.457 594 GLU A CA 1
ATOM 8904 C C . GLU A 1 594 ? -33.446 10.234 -23.361 1.000 30.683 594 GLU A C 1
ATOM 8905 O O . GLU A 1 594 ? -32.544 10.581 -22.582 1.000 30.026 594 GLU A O 1
ATOM 8917 N N . THR A 1 595 ? -34.621 10.850 -23.494 1.000 30.098 595 THR A N 1
ATOM 8918 C CA . THR A 1 595 ? -34.936 12.133 -22.832 1.000 34.112 595 THR A CA 1
ATOM 8919 C C . THR A 1 595 ? -34.911 11.917 -21.308 1.000 34.117 595 THR A C 1
ATOM 8920 O O . THR A 1 595 ? -34.447 12.824 -20.594 1.000 34.666 595 THR A O 1
ATOM 8931 N N . GLU A 1 596 ? -35.361 10.764 -20.808 1.000 31.773 596 GLU A N 1
ATOM 8932 C CA . GLU A 1 596 ? -35.261 10.430 -19.360 1.000 31.033 596 GLU A CA 1
ATOM 8933 C C . GLU A 1 596 ? -33.778 10.383 -18.968 1.000 29.965 596 GLU A C 1
ATOM 8934 O O . GLU A 1 596 ? -33.398 10.978 -17.945 1.000 26.319 596 GLU A O 1
ATOM 8946 N N . PHE A 1 597 ? -32.937 9.723 -19.766 1.000 29.961 597 PHE A N 1
ATOM 8947 C CA . PHE A 1 597 ? -31.518 9.543 -19.380 1.000 28.480 597 PHE A CA 1
ATOM 8948 C C . PHE A 1 597 ? -30.796 10.884 -19.514 1.000 29.097 597 PHE A C 1
ATOM 8949 O O . PHE A 1 597 ? -30.068 11.264 -18.585 1.000 29.459 597 PHE A O 1
ATOM 8966 N N . ASP A 1 598 ? -31.013 11.581 -20.625 1.000 27.523 598 ASP A N 1
ATOM 8967 C CA . ASP A 1 598 ? -30.352 12.876 -20.912 1.000 30.444 598 ASP A CA 1
ATOM 8968 C C . ASP A 1 598 ? -30.689 13.895 -19.809 1.000 30.620 598 ASP A C 1
ATOM 8969 O O . ASP A 1 598 ? -29.774 14.648 -19.396 1.000 30.982 598 ASP A O 1
ATOM 8978 N N . GLU A 1 599 ? -31.918 13.892 -19.299 1.000 30.731 599 GLU A N 1
ATOM 8979 C CA . GLU A 1 599 ? -32.347 14.812 -18.210 1.000 33.321 599 GLU A CA 1
ATOM 8980 C C . GLU A 1 599 ? -31.529 14.497 -16.944 1.000 32.630 599 GLU A C 1
ATOM 8981 O O . GLU A 1 599 ? -31.081 15.440 -16.232 1.000 29.269 599 GLU A O 1
ATOM 8993 N N . LEU A 1 600 ? -31.343 13.212 -16.655 1.000 29.687 600 LEU A N 1
ATOM 8994 C CA . LEU A 1 600 ? -30.552 12.753 -15.482 1.000 30.734 600 LEU A CA 1
ATOM 8995 C C . LEU A 1 600 ? -29.093 13.236 -15.629 1.000 28.477 600 LEU A C 1
ATOM 8996 O O . LEU A 1 600 ? -28.586 13.877 -14.685 1.000 25.586 600 LEU A O 1
ATOM 9012 N N . ARG A 1 601 ? -28.443 13.000 -16.778 1.000 26.551 601 ARG A N 1
ATOM 9013 C CA . ARG A 1 601 ? -26.971 13.195 -16.890 1.000 27.168 601 ARG A CA 1
ATOM 9014 C C . ARG A 1 601 ? -26.612 14.647 -17.247 1.000 27.556 601 ARG A C 1
ATOM 9015 O O . ARG A 1 601 ? -25.454 15.023 -16.959 1.000 26.797 601 ARG A O 1
ATOM 9036 N N . TRP A 1 602 ? -27.543 15.428 -17.813 1.000 27.834 602 TRP A N 1
ATOM 9037 C CA . TRP A 1 602 ? -27.281 16.796 -18.344 1.000 28.529 602 TRP A CA 1
ATOM 9038 C C . TRP A 1 602 ? -27.913 17.897 -17.489 1.000 31.159 602 TRP A C 1
ATOM 9039 O O . TRP A 1 602 ? -27.394 19.025 -17.589 1.000 28.347 602 TRP A O 1
ATOM 9060 N N . TYR A 1 603 ? -28.997 17.630 -16.742 1.000 35.966 603 TYR A N 1
ATOM 9061 C CA . TYR A 1 603 ? -29.571 18.604 -15.771 1.000 35.268 603 TYR A CA 1
ATOM 9062 C C . TYR A 1 603 ? -29.481 18.081 -14.337 1.000 32.557 603 TYR A C 1
ATOM 9063 O O . TYR A 1 603 ? -28.858 18.731 -13.484 1.000 34.178 603 TYR A O 1
ATOM 9081 N N . SER A 1 604 ? -30.129 16.960 -14.045 1.000 31.534 604 SER A N 1
ATOM 9082 C CA . SER A 1 604 ? -30.391 16.535 -12.648 1.000 30.514 604 SER A CA 1
ATOM 9083 C C . SER A 1 604 ? -29.072 16.419 -11.871 1.000 33.063 604 SER A C 1
ATOM 9084 O O . SER A 1 604 ? -28.917 17.123 -10.863 1.000 36.567 604 SER A O 1
ATOM 9092 N N . LEU A 1 605 ? -28.154 15.552 -12.295 1.000 30.972 605 LEU A N 1
ATOM 9093 C CA . LEU A 1 605 ? -26.930 15.278 -11.507 1.000 28.820 605 LEU A CA 1
ATOM 9094 C C . LEU A 1 605 ? -25.965 16.474 -11.532 1.000 30.141 605 LEU A C 1
ATOM 9095 O O . LEU A 1 605 ? -25.372 16.771 -10.498 1.000 30.198 605 LEU A O 1
ATOM 9111 N N . PRO A 1 606 ? -25.737 17.179 -12.672 1.000 28.947 606 PRO A N 1
ATOM 9112 C CA . PRO A 1 606 ? -24.932 18.402 -12.673 1.000 29.593 606 PRO A CA 1
ATOM 9113 C C . PRO A 1 606 ? -25.512 19.526 -11.793 1.000 29.379 606 PRO A C 1
ATOM 9114 O O . PRO A 1 606 ? -24.766 20.223 -11.139 1.000 28.216 606 PRO A O 1
ATOM 9125 N N . ASP A 1 607 ? -26.828 19.701 -11.826 1.000 29.248 607 ASP A N 1
ATOM 9126 C CA . ASP A 1 607 ? -27.515 20.709 -10.987 1.000 33.603 607 ASP A CA 1
ATOM 9127 C C . ASP A 1 607 ? -27.311 20.340 -9.504 1.000 32.556 607 ASP A C 1
ATOM 9128 O O . ASP A 1 607 ? -27.120 21.253 -8.714 1.000 34.284 607 ASP A O 1
ATOM 9137 N N . PHE A 1 608 ? -27.282 19.051 -9.156 1.000 31.559 608 PHE A N 1
ATOM 9138 C CA . PHE A 1 608 ? -26.960 18.552 -7.794 1.000 33.849 608 PHE A CA 1
ATOM 9139 C C . PHE A 1 608 ? -25.528 18.971 -7.424 1.000 35.041 608 PHE A C 1
ATOM 9140 O O . PHE A 1 608 ? -25.302 19.533 -6.311 1.000 31.122 608 PHE A O 1
ATOM 9157 N N . LEU A 1 609 ? -24.580 18.746 -8.323 1.000 33.709 609 LEU A N 1
ATOM 9158 C CA . LEU A 1 609 ? -23.149 19.050 -8.042 1.000 38.333 609 LEU A CA 1
ATOM 9159 C C . LEU A 1 609 ? -22.953 20.564 -7.837 1.000 39.832 609 LEU A C 1
ATOM 9160 O O . LEU A 1 609 ? -22.074 20.936 -7.034 1.000 41.746 609 LEU A O 1
ATOM 9176 N N . SER A 1 610 ? -23.762 21.391 -8.505 1.000 37.184 610 SER A N 1
ATOM 9177 C CA . SER A 1 610 ? -23.760 22.870 -8.373 1.000 42.251 610 SER A CA 1
ATOM 9178 C C . SER A 1 610 ? -24.302 23.261 -6.999 1.000 41.739 610 SER A C 1
ATOM 9179 O O . SER A 1 610 ? -23.679 24.091 -6.333 1.000 39.026 610 SER A O 1
ATOM 9187 N N . ALA A 1 611 ? -25.409 22.645 -6.591 1.000 40.944 611 ALA A N 1
ATOM 9188 C CA . ALA A 1 611 ? -26.219 23.076 -5.434 1.000 41.322 611 ALA A CA 1
ATOM 9189 C C . ALA A 1 611 ? -25.578 22.560 -4.138 1.000 41.477 611 ALA A C 1
ATOM 9190 O O . ALA A 1 611 ? -25.808 23.181 -3.065 1.000 39.684 611 ALA A O 1
ATOM 9197 N N . PHE A 1 612 ? -24.785 21.489 -4.239 1.000 37.794 612 PHE A N 1
ATOM 9198 C CA . PHE A 1 612 ? -24.098 20.831 -3.107 1.000 37.016 612 PHE A CA 1
ATOM 9199 C C . PHE A 1 612 ? -22.595 20.853 -3.339 1.000 38.932 612 PHE A C 1
ATOM 9200 O O . PHE A 1 612 ? -22.051 19.968 -3.991 1.000 39.253 612 PHE A O 1
ATOM 9217 N N . PRO A 1 613 ? -21.873 21.859 -2.791 1.000 41.330 613 PRO A N 1
ATOM 9218 C CA . PRO A 1 613 ? -20.443 21.997 -3.043 1.000 39.863 613 PRO A CA 1
ATOM 9219 C C . PRO A 1 613 ? -19.603 20.945 -2.322 1.000 38.110 613 PRO A C 1
ATOM 9220 O O . PRO A 1 613 ? -20.046 20.435 -1.308 1.000 38.033 613 PRO A O 1
ATOM 9231 N N . ILE A 1 614 ? -18.396 20.713 -2.836 1.000 37.821 614 ILE A N 1
ATOM 9232 C CA . ILE A 1 614 ? -17.377 19.853 -2.180 1.000 41.072 614 ILE A CA 1
ATOM 9233 C C . ILE A 1 614 ? -16.848 20.607 -0.957 1.000 41.642 614 ILE A C 1
ATOM 9234 O O . ILE A 1 614 ? -17.019 21.830 -0.898 1.000 41.182 614 ILE A O 1
ATOM 9250 N N . ALA A 1 615 ? -16.259 19.868 -0.020 1.000 44.911 615 ALA A N 1
ATOM 9251 C CA . ALA A 1 615 ? -15.655 20.371 1.232 1.000 49.926 615 ALA A CA 1
ATOM 9252 C C . ALA A 1 615 ? -14.828 21.621 0.912 1.000 53.050 615 ALA A C 1
ATOM 9253 O O . ALA A 1 615 ? -14.013 21.545 -0.032 1.000 48.016 615 ALA A O 1
ATOM 9260 N N . GLY A 1 616 ? -15.073 22.715 1.651 1.000 61.186 616 GLY A N 1
ATOM 9261 C CA . GLY A 1 616 ? -14.425 24.036 1.481 1.000 63.941 616 GLY A CA 1
ATOM 9262 C C . GLY A 1 616 ? -12.953 23.987 1.854 1.000 64.850 616 GLY A C 1
ATOM 9263 O O . GLY A 1 616 ? -12.439 22.925 2.220 1.000 66.707 616 GLY A O 1
#

GO terms:
  GO:0005576 extracellular region (C, IDA)
  GO:0004252 serine-type endopeptidase activity (F, IDA)
  GO:0140590 effector-mediated suppression of host defense response (P, IDA)

Foldseek 3Di:
DDKDKDWFAWPVVCVVCVVVLVVQQWDWLEWAWEAELVTIIIITMIDRDDDFDKDKDWSADPVRVVCVVVVVVVVQWDWQEKYWAEANNRIIIMTMTGNDDFPDKFKDQADQFPVCVCVRVDLFDWDWRYKAFYHDLVRTTMITITTGPFQLFQKDKDDAHNVGADPCVLVQVAQPLAFQKDWQEFHAEQVGGTTTMIGSFDQADKDKDWFADVVRVVVVQVVVVVVQWHWQYKYWYHDDPSIIMITMTGNHNDGAFWDKDKEWFQAFFADRVVLCVQVVVLVVVLCRRQVFAWKWKWKAFLLHTNTIIIIGRGGPVFFGDYQFAKAQFFQLLQLLLLALVLQCCVVVLFHQQAQQCVLVPHDAPEPLLSRQGLVLLLQQQSQAACVQVNALQQAQLVLCCPDPCNQQATDALVSSVNVVSHDYGNDHRPPHHHDHLNSQLSSQVVSCSRPVDRSVRSCVPPNLVPAPKDFQAQASVVCNPRSQRLDASFWAAARRRSVDPRTHAFSRCRSRHRSSSRSNGGGIMTGQSSSQSRLSFTDSGHHGGHDQAKDWRDGRQWIKIWGDDDRMIMIMITRGPSGPDVCSVCCCPPPSVVVSCVVIDTHD

Solvent-accessible surface area: 24860 Å² total; per-residue (Å²): 102,105,20,66,32,16,43,33,18,72,4,66,47,0,41,125,88,3,167,63,26,94,92,88,39,16,23,4,49,0,5,1,0,0,4,39,25,138,76,4,39,0,0,0,0,0,2,71,80,176,49,56,66,11,54,48,24,44,75,4,79,64,75,68,3,58,68,34,26,130,50,46,123,97,140,48,28,4,1,20,10,4,2,0,0,5,41,23,150,83,4,16,1,0,0,1,0,24,70,47,162,41,87,71,47,43,31,23,12,122,17,115,48,0,140,42,11,69,139,55,10,57,170,38,92,28,15,25,77,1,4,3,6,8,10,41,70,159,94,26,38,0,0,0,0,0,18,56,17,118,29,12,72,16,33,29,35,40,28,0,4,90,105,119,81,14,94,30,74,55,23,27,84,8,10,38,62,8,50,62,12,15,0,31,39,0,8,9,2,44,53,82,21,18,2,0,7,1,9,3,22,10,4,27,146,82,24,53,16,38,99,22,43,114,71,90,0,133,114,51,32,88,68,4,119,74,125,24,10,80,10,26,0,0,5,0,0,3,61,68,112,55,13,62,0,0,0,0,0,0,77,86,55,55,68,53,101,48,82,51,28,42,80,24,113,4,82,17,9,115,80,39,143,34,0,18,132,64,0,22,35,16,0,98,153,13,0,68,120,2,7,0,2,0,0,3,2,1,0,0,55,143,29,155,46,17,0,42,24,2,0,2,47,1,4,92,60,9,33,53,0,64,22,115,15,43,0,0,0,0,9,0,0,0,1,0,1,9,8,0,0,42,56,0,30,84,88,135,89,9,87,72,78,23,66,0,1,116,71,29,60,47,197,20,74,15,87,80,3,77,94,0,30,0,66,30,1,10,70,12,10,0,0,20,18,103,102,126,56,35,19,16,0,67,33,0,36,100,0,0,80,75,34,132,63,158,1,72,142,36,2,62,25,137,28,0,0,57,44,8,11,69,76,92,10,29,15,57,17,48,102,100,71,15,79,6,6,1,0,1,0,0,0,3,43,0,0,45,74,53,41,64,51,77,16,56,63,3,1,121,165,61,13,4,144,78,33,60,10,131,41,15,70,4,38,24,90,114,15,71,159,48,106,10,5,12,16,7,61,81,35,15,102,9,0,49,109,3,129,34,87,121,78,27,3,2,3,14,0,13,35,11,0,8,0,68,41,0,9,0,0,0,0,1,2,0,7,2,8,10,0,0,68,6,0,14,76,43,3,0,120,28,46,20,46,86,60,100,34,56,6,47,1,48,2,4,0,0,14,0,1,0,30,2,78,64,93,14,0,0,0,0,0,0,0,6,91,27,13,87,41,98,98,34,0,28,97,4,21,153,122,22,0,14,63,2,14,74,67,46,65,46,58,112

B-factor: mean 35.93, std 11.38, range [13.14, 117.28]